Protein AF-A0AAP8NM22-F1 (afdb_monomer)

Organism: NCBI:txid239935

InterPro domains:
  IPR000644 CBS domain [PF00571] (458-510)
  IPR000644 CBS domain [PF00571] (528-581)
  IPR000644 CBS domain [PS51371] (462-520)
  IPR000644 CBS domain [PS51371] (530-589)
  IPR001807 Chloride channel [PF00654] (90-427)
  IPR001807 Chloride channel [PR00762] (131-150)
  IPR001807 Chloride channel [PR00762] (182-201)
  IPR001807 Chloride channel [PR00762] (345-365)
  IPR001807 Chloride channel [PR00762] (379-395)
  IPR014743 Chloride channel, core [SSF81340] (14-441)
  IPR046342 CBS domain superfamily [G3DSA:3.10.580.10] (453-581)
  IPR046342 CBS domain superfamily [SSF54631] (457-586)
  IPR050368 Voltage-gated ClC-type chloride channel [PTHR43427] (29-587)

Radius of gyration: 26.84 Å; Cα contacts (8 Å, |Δi|>4): 1099; chains: 1; bounding box: 80×56×88 Å

Structure (mmCIF, N/CA/C/O backbone):
data_AF-A0AAP8NM22-F1
#
_entry.id   AF-A0AAP8NM22-F1
#
loop_
_atom_site.group_PDB
_atom_site.id
_atom_site.type_symbol
_atom_site.label_atom_id
_atom_site.label_alt_id
_atom_site.label_comp_id
_atom_site.label_asym_id
_atom_site.label_entity_id
_atom_site.label_seq_id
_atom_site.pdbx_PDB_ins_code
_atom_site.Cartn_x
_atom_site.Cartn_y
_atom_site.Cartn_z
_atom_site.occupancy
_atom_site.B_iso_or_equiv
_atom_site.auth_seq_id
_atom_site.auth_comp_id
_atom_site.auth_asym_id
_atom_site.auth_atom_id
_atom_site.pdbx_PDB_model_num
ATOM 1 N N . MET A 1 1 ? -17.420 -11.950 59.308 1.00 36.16 1 MET A N 1
ATOM 2 C CA . MET A 1 1 ? -17.269 -12.912 58.195 1.00 36.16 1 MET A CA 1
ATOM 3 C C . MET A 1 1 ? -18.035 -12.355 57.007 1.00 36.16 1 MET A C 1
ATOM 5 O O . MET A 1 1 ? -19.236 -12.550 56.920 1.00 36.16 1 MET A O 1
ATOM 9 N N . ASN A 1 2 ? -17.360 -11.573 56.162 1.00 35.97 2 ASN A N 1
ATOM 10 C CA . ASN A 1 2 ? -17.960 -10.998 54.958 1.00 35.97 2 ASN A CA 1
ATOM 11 C C . ASN A 1 2 ? -17.816 -12.013 53.824 1.00 35.97 2 ASN A C 1
ATOM 13 O O . ASN A 1 2 ? -16.706 -12.268 53.361 1.00 35.97 2 ASN A O 1
ATOM 17 N N . SER A 1 3 ? -18.927 -12.614 53.407 1.00 32.25 3 SER A N 1
ATOM 18 C CA . SER A 1 3 ? -19.002 -13.389 52.170 1.00 32.25 3 SER A CA 1
ATOM 19 C C . SER A 1 3 ? -18.789 -12.454 50.971 1.00 32.25 3 SER A C 1
ATOM 21 O O . SER A 1 3 ? -19.472 -11.428 50.898 1.00 32.25 3 SER A O 1
ATOM 23 N N . PRO A 1 4 ? -17.883 -12.758 50.027 1.00 36.31 4 PRO A N 1
ATOM 24 C CA . PRO A 1 4 ? -17.758 -11.965 48.815 1.00 36.31 4 PRO A CA 1
ATOM 25 C C . PRO A 1 4 ? -18.991 -12.180 47.925 1.00 36.31 4 PRO A C 1
ATOM 27 O O . PRO A 1 4 ? -19.476 -13.301 47.774 1.00 36.31 4 PRO A O 1
ATOM 30 N N . LEU A 1 5 ? -19.509 -11.082 47.371 1.00 31.89 5 LEU A N 1
ATOM 31 C CA . LEU A 1 5 ? -20.624 -11.061 46.421 1.00 31.89 5 LEU A CA 1
ATOM 32 C C . LEU A 1 5 ? -20.326 -11.950 45.196 1.00 31.89 5 LEU A C 1
ATOM 34 O O . LEU A 1 5 ? -19.165 -12.026 44.779 1.00 31.89 5 LEU A O 1
ATOM 38 N N . PRO A 1 6 ? -21.341 -12.574 44.567 1.00 37.16 6 PRO A N 1
ATOM 39 C CA . PRO A 1 6 ? -21.134 -13.358 43.359 1.00 37.16 6 PRO A CA 1
ATOM 40 C C . PRO A 1 6 ? -20.739 -12.420 42.216 1.00 37.16 6 PRO A C 1
ATOM 42 O O . PRO A 1 6 ? -21.522 -11.568 41.795 1.00 37.16 6 PRO A O 1
ATOM 45 N N . GLN A 1 7 ? -19.511 -12.569 41.724 1.00 36.78 7 GLN A N 1
ATOM 46 C CA . GLN A 1 7 ? -19.076 -11.934 40.485 1.00 36.78 7 GLN A CA 1
ATOM 47 C C . GLN A 1 7 ? -19.857 -12.558 39.323 1.00 36.78 7 GLN A C 1
ATOM 49 O O . GLN A 1 7 ? -19.912 -13.780 39.180 1.00 36.78 7 GLN A O 1
ATOM 54 N N . SER A 1 8 ? -20.498 -11.708 38.523 1.00 39.97 8 SER A N 1
ATOM 55 C CA . SER A 1 8 ? -21.310 -12.095 37.373 1.00 39.97 8 SER A CA 1
ATOM 56 C C . SER A 1 8 ? -20.465 -12.886 36.374 1.00 39.97 8 SER A C 1
ATOM 58 O O . SER A 1 8 ? -19.567 -12.331 35.737 1.00 39.97 8 SER A O 1
ATOM 60 N N . GLN A 1 9 ? -20.739 -14.184 36.248 1.00 40.50 9 GLN A N 1
ATOM 61 C CA . GLN A 1 9 ? -20.121 -15.023 35.226 1.00 40.50 9 GLN A CA 1
ATOM 62 C C . GLN A 1 9 ? -20.520 -14.524 33.824 1.00 40.50 9 GLN A C 1
ATOM 64 O O . GLN A 1 9 ? -21.671 -14.121 33.634 1.00 40.50 9 GLN A O 1
ATOM 69 N N . PRO A 1 10 ? -19.605 -14.531 32.836 1.00 42.22 10 PRO A N 1
ATOM 70 C CA . PRO A 1 10 ? -19.981 -14.247 31.457 1.00 42.22 10 PRO A CA 1
ATOM 71 C C . PRO A 1 10 ? -20.962 -15.327 30.964 1.00 42.22 10 PRO A C 1
ATOM 73 O O . PRO A 1 10 ? -20.820 -16.488 31.353 1.00 42.22 10 PRO A O 1
ATOM 76 N N . PRO A 1 11 ? -21.957 -14.972 30.133 1.00 43.50 11 PRO A N 1
ATOM 77 C CA . PRO A 1 11 ? -23.027 -15.884 29.740 1.00 43.50 11 PRO A CA 1
ATOM 78 C C . PRO A 1 11 ? -22.482 -17.130 29.025 1.00 43.50 11 PRO A C 1
ATOM 80 O O . PRO A 1 11 ? -21.692 -17.030 28.086 1.00 43.50 11 PRO A O 1
ATOM 83 N N . ASP A 1 12 ? -22.951 -18.309 29.446 1.00 45.56 12 ASP A N 1
ATOM 84 C CA . ASP A 1 12 ? -22.565 -19.628 28.913 1.00 45.56 12 ASP A CA 1
ATOM 85 C C . ASP A 1 12 ? -23.013 -19.870 27.452 1.00 45.56 12 ASP A C 1
ATOM 87 O O . ASP A 1 12 ? -22.706 -20.903 26.863 1.00 45.56 12 ASP A O 1
ATOM 91 N N . SER A 1 13 ? -23.717 -18.917 26.832 1.00 48.38 13 SER A N 1
ATOM 92 C CA . SER A 1 13 ? -24.273 -19.013 25.473 1.00 48.38 13 SER A CA 1
ATOM 93 C C . SER A 1 13 ? -23.273 -18.713 24.350 1.00 48.38 13 SER A C 1
ATOM 95 O O . SER A 1 13 ? -23.639 -18.663 23.175 1.00 48.38 13 SER A O 1
ATOM 97 N N . VAL A 1 14 ? -22.004 -18.503 24.691 1.00 48.97 14 VAL A N 1
ATOM 98 C CA . VAL A 1 14 ? -20.980 -18.024 23.769 1.00 48.97 14 VAL A CA 1
ATOM 99 C C . VAL A 1 14 ? -19.930 -19.117 23.562 1.00 48.97 14 VAL A C 1
ATOM 101 O O . VAL A 1 14 ? -19.315 -19.577 24.521 1.00 48.97 14 VAL A O 1
ATOM 104 N N . TRP A 1 15 ? -19.678 -19.531 22.314 1.00 55.69 15 TRP A N 1
ATOM 105 C CA . TRP A 1 15 ? -18.788 -20.663 21.970 1.00 55.69 15 TRP A CA 1
ATOM 106 C C . TRP A 1 15 ? -17.321 -20.508 22.437 1.00 55.69 15 TRP A C 1
ATOM 108 O O . TRP A 1 15 ? -16.557 -21.471 22.433 1.00 55.69 15 TRP A O 1
ATOM 118 N N . TYR A 1 16 ? -16.925 -19.312 22.881 1.00 58.31 16 TYR A N 1
ATOM 119 C CA . TYR A 1 16 ? -15.625 -18.990 23.486 1.00 58.31 16 TYR A CA 1
ATOM 120 C C . TYR A 1 16 ? -15.684 -18.754 25.011 1.00 58.31 16 TYR A C 1
ATOM 122 O O . TYR A 1 16 ? -14.701 -18.317 25.608 1.00 58.31 16 TYR A O 1
ATOM 130 N N . GLY A 1 17 ? -16.790 -19.096 25.683 1.00 54.59 17 GLY A N 1
ATOM 131 C CA . GLY A 1 17 ? -16.957 -18.944 27.137 1.00 54.59 17 GLY A CA 1
ATOM 132 C C . GLY A 1 17 ? -15.907 -19.697 27.965 1.00 54.59 17 GLY A C 1
ATOM 133 O O . GLY A 1 17 ? -15.420 -19.186 28.969 1.00 54.59 17 GLY A O 1
ATOM 134 N N . TRP A 1 18 ? -15.473 -20.869 27.501 1.00 54.12 18 TRP A N 1
ATOM 135 C CA . TRP A 1 18 ? -14.344 -21.625 28.056 1.00 54.12 18 TRP A CA 1
ATOM 136 C C . TRP A 1 18 ? -13.007 -20.864 28.024 1.00 54.12 18 TRP A C 1
ATOM 138 O O . TRP A 1 18 ? -12.292 -20.853 29.024 1.00 54.12 18 TRP A O 1
ATOM 148 N N . ILE A 1 19 ? -12.700 -20.162 26.929 1.00 58.53 19 ILE A N 1
ATOM 149 C CA . ILE A 1 19 ? -11.486 -19.343 26.788 1.00 58.53 19 ILE A CA 1
ATOM 150 C C . ILE A 1 19 ? -11.529 -18.159 27.764 1.00 58.53 19 ILE A C 1
ATOM 152 O O . ILE A 1 19 ? -10.545 -17.876 28.446 1.00 58.53 19 ILE A O 1
ATOM 156 N N . LEU A 1 20 ? -12.685 -17.502 27.898 1.00 56.16 20 LEU A N 1
ATOM 157 C CA . LEU A 1 20 ? -12.875 -16.411 28.861 1.00 56.16 20 LEU A CA 1
ATOM 158 C C . LEU A 1 20 ? -12.774 -16.896 30.316 1.00 56.16 20 LEU A C 1
ATOM 160 O O . LEU A 1 20 ? -12.149 -16.225 31.137 1.00 56.16 20 LEU A O 1
ATOM 164 N N . LYS A 1 21 ? -13.321 -18.080 30.632 1.00 56.56 21 LYS A N 1
ATOM 165 C CA . LYS A 1 21 ? -13.164 -18.722 31.949 1.00 56.56 21 LYS A CA 1
ATOM 166 C C . LYS A 1 21 ? -11.694 -19.038 32.244 1.00 56.56 21 LYS A C 1
ATOM 168 O O . LYS A 1 21 ? -11.244 -18.779 33.357 1.00 56.56 21 LYS A O 1
ATOM 173 N N . LEU A 1 22 ? -10.933 -19.510 31.252 1.00 59.56 22 LEU A N 1
ATOM 174 C CA . LEU A 1 22 ? -9.496 -19.776 31.379 1.00 59.56 22 LEU A CA 1
ATOM 175 C C . LEU A 1 22 ? -8.697 -18.488 31.661 1.00 59.56 22 LEU A C 1
ATOM 177 O O . LEU A 1 22 ? -7.895 -18.453 32.593 1.00 59.56 22 LEU A O 1
ATOM 181 N N . PHE A 1 23 ? -8.974 -17.405 30.924 1.00 57.03 23 PHE A N 1
ATOM 182 C CA . PHE A 1 23 ? -8.341 -16.096 31.135 1.00 57.03 23 PHE A CA 1
ATOM 183 C C . PHE A 1 23 ? -8.654 -15.489 32.505 1.00 57.03 23 PHE A C 1
ATOM 185 O O . PHE A 1 23 ? -7.771 -14.912 33.145 1.00 57.03 23 PHE A O 1
ATOM 192 N N . HIS A 1 24 ? -9.895 -15.642 32.972 1.00 55.44 24 HIS A N 1
ATOM 193 C CA . HIS A 1 24 ? -10.307 -15.167 34.288 1.00 55.44 24 HIS A CA 1
ATOM 194 C C . HIS A 1 24 ? -9.614 -15.951 35.413 1.00 55.44 24 HIS A C 1
ATOM 196 O O . HIS A 1 24 ? -9.155 -15.359 36.388 1.00 55.44 24 HIS A O 1
ATOM 202 N N . HIS A 1 25 ? -9.457 -17.270 35.246 1.00 56.25 25 HIS A N 1
ATOM 203 C CA . HIS A 1 25 ? -8.760 -18.124 36.213 1.00 56.25 25 HIS A CA 1
ATOM 204 C C . HIS A 1 25 ? -7.267 -17.773 36.341 1.00 56.25 25 HIS A C 1
ATOM 206 O O . HIS A 1 25 ? -6.693 -17.889 37.420 1.00 56.25 25 HIS A O 1
ATOM 212 N N . TRP A 1 26 ? -6.651 -17.288 35.258 1.00 55.47 26 TRP A N 1
ATOM 213 C CA . TRP A 1 26 ? -5.230 -16.928 35.200 1.00 55.47 26 TRP A CA 1
ATOM 214 C C . TRP A 1 26 ? -4.925 -15.455 35.540 1.00 55.47 26 TRP A C 1
ATOM 216 O O . TRP A 1 26 ? -3.769 -15.048 35.452 1.00 55.47 26 TRP A O 1
ATOM 226 N N . LYS A 1 27 ? -5.922 -14.646 35.950 1.00 54.53 27 LYS A N 1
ATOM 227 C CA . LYS A 1 27 ? -5.769 -13.196 36.233 1.00 54.53 27 LYS A CA 1
ATOM 228 C C . LYS A 1 27 ? -5.039 -12.441 35.112 1.00 54.53 27 LYS A C 1
ATOM 230 O O . LYS A 1 27 ? -4.178 -11.598 35.363 1.00 54.53 27 LYS A O 1
ATOM 235 N N . VAL A 1 28 ? -5.371 -12.764 33.866 1.00 61.78 28 VAL A N 1
ATOM 236 C CA . VAL A 1 28 ? -4.690 -12.205 32.698 1.00 61.78 28 VAL A CA 1
ATOM 237 C C . VAL A 1 28 ? -5.077 -10.733 32.529 1.00 61.78 28 VAL A C 1
ATOM 239 O O . VAL A 1 28 ? -6.253 -10.399 32.401 1.00 61.78 28 VAL A O 1
ATOM 242 N N . GLY A 1 29 ? -4.085 -9.841 32.558 1.00 68.06 29 GLY A N 1
ATOM 243 C CA . GLY A 1 29 ? -4.285 -8.401 32.398 1.00 68.06 29 GLY A CA 1
ATOM 244 C C . GLY A 1 29 ? -4.723 -8.035 30.977 1.00 68.06 29 GLY A C 1
ATOM 245 O O . GLY A 1 29 ? -4.432 -8.747 30.016 1.00 68.06 29 GLY A O 1
ATOM 246 N N . GLU A 1 30 ? -5.372 -6.881 30.806 1.00 67.88 30 GLU A N 1
ATOM 247 C CA . GLU A 1 30 ? -5.925 -6.461 29.506 1.00 67.88 30 GLU A CA 1
ATOM 248 C C . GLU A 1 30 ? -4.885 -6.409 28.367 1.00 67.88 30 GLU A C 1
ATOM 250 O O . GLU A 1 30 ? -5.195 -6.698 27.206 1.00 67.88 30 GLU A O 1
ATOM 255 N N . ARG A 1 31 ? -3.625 -6.096 28.699 1.00 68.56 31 ARG A N 1
ATOM 256 C CA . ARG A 1 31 ? -2.494 -6.113 27.755 1.00 68.56 31 ARG A CA 1
ATOM 257 C C . ARG A 1 31 ? -2.181 -7.518 27.242 1.00 68.56 31 ARG A C 1
ATOM 259 O O . ARG A 1 31 ? -1.985 -7.709 26.048 1.00 68.56 31 ARG A O 1
ATOM 266 N N . GLN A 1 32 ? -2.189 -8.511 28.126 1.00 82.38 32 GLN A N 1
ATOM 267 C CA . GLN A 1 32 ? -1.901 -9.901 27.766 1.00 82.38 32 GLN A CA 1
ATOM 268 C C . GLN A 1 32 ? -3.005 -10.475 26.867 1.00 82.38 32 GLN A C 1
ATOM 270 O O . GLN A 1 32 ? -2.706 -11.147 25.884 1.00 82.38 32 GLN A O 1
ATOM 275 N N . VAL A 1 33 ? -4.270 -10.134 27.137 1.00 82.19 33 VAL A N 1
ATOM 276 C CA . VAL A 1 33 ? -5.401 -10.487 26.261 1.00 82.19 33 VAL A CA 1
ATOM 277 C C . VAL A 1 33 ? -5.198 -9.919 24.852 1.00 82.19 33 VAL A C 1
ATOM 279 O O . VAL A 1 33 ? -5.404 -10.619 23.864 1.00 82.19 33 VAL A O 1
ATOM 282 N N . THR A 1 34 ? -4.733 -8.673 24.748 1.00 82.88 34 THR A N 1
ATOM 283 C CA . THR A 1 34 ? -4.453 -8.023 23.457 1.00 82.88 34 THR A CA 1
ATOM 284 C C . THR A 1 34 ? -3.347 -8.740 22.679 1.00 82.88 34 THR A C 1
ATOM 286 O O . THR A 1 34 ? -3.474 -8.913 21.471 1.00 82.88 34 THR A O 1
ATOM 289 N N . TYR A 1 35 ? -2.301 -9.224 23.353 1.00 91.19 35 TYR A N 1
ATOM 290 C CA . TYR A 1 35 ? -1.232 -9.991 22.704 1.00 91.19 35 TYR A CA 1
ATOM 291 C C . TYR A 1 35 ? -1.710 -11.344 22.182 1.00 91.19 35 TYR A C 1
ATOM 293 O O . TYR A 1 35 ? -1.362 -11.717 21.065 1.00 91.19 35 TYR A O 1
ATOM 301 N N . VAL A 1 36 ? -2.555 -12.055 22.933 1.00 91.06 36 VAL A N 1
ATOM 302 C CA . VAL A 1 36 ? -3.136 -13.314 22.441 1.00 91.06 36 VAL A CA 1
ATOM 303 C C . VAL A 1 36 ? -4.011 -13.065 21.213 1.00 91.06 36 VAL A C 1
ATOM 305 O O . VAL A 1 36 ? -3.918 -13.796 20.226 1.00 91.06 36 VAL A O 1
ATOM 308 N N . TRP A 1 37 ? -4.812 -11.997 21.225 1.00 90.88 37 TRP A N 1
ATOM 309 C CA . TRP A 1 37 ? -5.586 -11.624 20.044 1.00 90.88 37 TRP A CA 1
ATOM 310 C C . TRP A 1 37 ? -4.707 -11.218 18.863 1.00 90.88 37 TRP A C 1
ATOM 312 O O . TRP A 1 37 ? -5.046 -11.564 17.735 1.00 90.88 37 TRP A O 1
ATOM 322 N N . ALA A 1 38 ? -3.579 -10.545 19.097 1.00 94.94 38 ALA A N 1
ATOM 323 C CA . ALA A 1 38 ? -2.629 -10.205 18.042 1.00 94.94 38 ALA A CA 1
ATOM 324 C C . ALA A 1 38 ? -2.058 -11.458 17.355 1.00 94.94 38 ALA A C 1
ATOM 326 O O . ALA A 1 38 ? -1.982 -11.484 16.130 1.00 94.94 38 ALA A O 1
ATOM 327 N N . VAL A 1 39 ? -1.746 -12.519 18.111 1.00 96.56 39 VAL A N 1
ATOM 328 C CA . VAL A 1 39 ? -1.332 -13.818 17.542 1.00 96.56 39 VAL A CA 1
ATOM 329 C C . VAL A 1 39 ? -2.454 -14.424 16.697 1.00 96.56 39 VAL A C 1
ATOM 331 O O . VAL A 1 39 ? -2.246 -14.764 15.535 1.00 96.56 39 VAL A O 1
ATOM 334 N N . LEU A 1 40 ? -3.669 -14.527 17.244 1.00 95.06 40 LEU A N 1
ATOM 335 C CA . LEU A 1 40 ? -4.803 -15.136 16.535 1.00 95.06 40 LEU A CA 1
ATOM 336 C C . LEU A 1 40 ? -5.156 -14.381 15.248 1.00 95.06 40 LEU A C 1
ATOM 338 O O . LEU A 1 40 ? -5.359 -14.986 14.197 1.00 95.06 40 LEU A O 1
ATOM 342 N N . VAL A 1 41 ? -5.209 -13.053 15.322 1.00 95.56 41 VAL A N 1
ATOM 343 C CA . VAL A 1 41 ? -5.493 -12.202 14.167 1.00 95.56 41 VAL A CA 1
ATOM 344 C C . VAL A 1 41 ? -4.333 -12.212 13.175 1.00 95.56 41 VAL A C 1
ATOM 346 O O . VAL A 1 41 ? -4.589 -12.206 11.976 1.00 95.56 41 VAL A O 1
ATOM 349 N N . GLY A 1 42 ? -3.082 -12.285 13.639 1.00 96.94 42 GLY A N 1
ATOM 350 C CA . GLY A 1 42 ? -1.917 -12.438 12.770 1.00 96.94 42 GLY A CA 1
ATOM 351 C C . GLY A 1 42 ? -1.965 -13.734 11.960 1.00 96.94 42 GLY A C 1
ATOM 352 O O . GLY A 1 42 ? -1.782 -13.711 10.745 1.00 96.94 42 GLY A O 1
ATOM 353 N N . MET A 1 43 ? -2.322 -14.846 12.611 1.00 96.75 43 MET A N 1
ATOM 354 C CA . MET A 1 43 ? -2.502 -16.146 11.961 1.00 96.75 43 MET A CA 1
ATOM 355 C C . MET A 1 43 ? -3.608 -16.098 10.900 1.00 96.75 43 MET A C 1
ATOM 357 O O . MET A 1 43 ? -3.371 -16.396 9.733 1.00 96.75 43 MET A O 1
ATOM 361 N N . VAL A 1 44 ? -4.813 -15.663 11.282 1.00 96.62 44 VAL A N 1
ATOM 362 C CA . VAL A 1 44 ? -5.962 -15.602 10.362 1.00 96.62 44 VAL A CA 1
ATOM 363 C C . VAL A 1 44 ? -5.735 -14.581 9.240 1.00 96.62 44 VAL A C 1
ATOM 365 O O . VAL A 1 44 ? -6.116 -14.825 8.095 1.00 96.62 44 VAL A O 1
ATOM 368 N N . GLY A 1 45 ? -5.104 -13.447 9.549 1.00 96.44 45 GLY A N 1
ATOM 369 C CA . GLY A 1 45 ? -4.763 -12.403 8.588 1.00 96.44 45 GLY A CA 1
ATOM 370 C C . GLY A 1 45 ? -3.782 -12.887 7.523 1.00 96.44 45 GLY A C 1
ATOM 371 O O . GLY A 1 45 ? -3.999 -12.596 6.349 1.00 96.44 45 GLY A O 1
ATOM 372 N N . SER A 1 46 ? -2.766 -13.660 7.914 1.00 96.25 46 SER A N 1
ATOM 373 C CA . SER A 1 46 ? -1.802 -14.263 6.988 1.00 96.25 46 SER A CA 1
ATOM 374 C C . SER A 1 46 ? -2.431 -15.358 6.124 1.00 96.25 46 SER A C 1
ATOM 376 O O . SER A 1 46 ? -2.293 -15.321 4.903 1.00 96.25 46 SER A O 1
ATOM 378 N N . CYS A 1 47 ? -3.240 -16.254 6.706 1.00 96.44 47 CYS A N 1
ATOM 379 C CA . CYS A 1 47 ? -3.996 -17.240 5.923 1.00 96.44 47 CYS A CA 1
ATOM 380 C C . CYS A 1 47 ? -4.891 -16.573 4.865 1.00 96.44 47 CYS A C 1
ATOM 382 O O . CYS A 1 47 ? -5.014 -17.072 3.748 1.00 96.44 47 CYS A O 1
ATOM 384 N N . MET A 1 48 ? -5.503 -15.431 5.196 1.00 96.50 48 MET A N 1
ATOM 385 C CA . MET A 1 48 ? -6.313 -14.667 4.246 1.00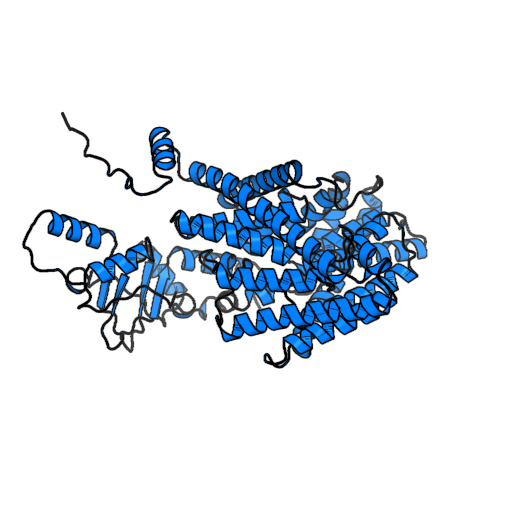 96.50 48 MET A CA 1
ATOM 386 C C . MET A 1 48 ? -5.469 -14.040 3.126 1.00 96.50 48 MET A C 1
ATOM 388 O O . MET A 1 48 ? -5.926 -13.993 1.985 1.00 96.50 48 MET A O 1
ATOM 392 N N . SER A 1 49 ? -4.244 -13.591 3.423 1.00 95.44 49 SER A N 1
ATOM 393 C CA . SER A 1 49 ? -3.304 -13.100 2.408 1.00 95.44 49 SER A CA 1
ATOM 394 C C . SER A 1 49 ? -2.915 -14.193 1.421 1.00 95.44 49 SER A C 1
ATOM 396 O O . SER A 1 49 ? -3.061 -13.989 0.221 1.00 95.44 49 SER A O 1
ATOM 398 N N . LEU A 1 50 ? -2.510 -15.363 1.922 1.00 94.56 50 LEU A N 1
ATOM 399 C CA . LEU A 1 50 ? -2.157 -16.516 1.086 1.00 94.56 50 LEU A CA 1
ATOM 400 C C . LEU A 1 50 ? -3.351 -16.978 0.244 1.00 94.56 50 LEU A C 1
ATOM 402 O O . LEU A 1 50 ? -3.217 -17.253 -0.943 1.00 94.56 50 LEU A O 1
ATOM 406 N N . PHE A 1 51 ? -4.554 -16.984 0.828 1.00 95.62 51 PHE A N 1
ATOM 407 C CA . PHE A 1 51 ? -5.777 -17.273 0.083 1.00 95.62 51 PHE A CA 1
ATOM 408 C C . PHE A 1 51 ? -6.029 -16.265 -1.048 1.00 95.62 51 PHE A C 1
ATOM 410 O O . PHE A 1 51 ? -6.475 -16.651 -2.128 1.00 95.62 51 PHE A O 1
ATOM 417 N N . PHE A 1 52 ? -5.759 -14.975 -0.825 1.00 95.81 52 PHE A N 1
ATOM 418 C CA . PHE A 1 52 ? -5.887 -13.965 -1.873 1.00 95.81 52 PHE A CA 1
ATOM 419 C C . PHE A 1 52 ? -4.883 -14.189 -3.009 1.00 95.81 52 PHE A C 1
ATOM 421 O O . PHE A 1 52 ? -5.257 -14.061 -4.174 1.00 95.81 52 PHE A O 1
ATOM 428 N N . GLU A 1 53 ? -3.632 -14.521 -2.691 1.00 92.81 53 GLU A N 1
ATOM 429 C CA . GLU A 1 53 ? -2.603 -14.816 -3.696 1.00 92.81 53 GLU A CA 1
ATOM 430 C C . GLU A 1 53 ? -2.971 -16.039 -4.530 1.00 92.81 53 GLU A C 1
ATOM 432 O O . GLU A 1 53 ? -3.056 -15.937 -5.754 1.00 92.81 53 GLU A O 1
ATOM 437 N N . TRP A 1 54 ? -3.360 -17.127 -3.865 1.00 93.69 54 TRP A N 1
ATOM 438 C CA . TRP A 1 54 ? -3.885 -18.317 -4.524 1.00 93.69 54 TRP A CA 1
ATOM 439 C C . TRP A 1 54 ? -5.095 -17.998 -5.416 1.00 93.69 54 TRP A C 1
ATOM 441 O O . TRP A 1 54 ? -5.192 -18.465 -6.547 1.00 93.69 54 TRP A O 1
ATOM 451 N N . MET A 1 55 ? -6.018 -17.144 -4.959 1.00 95.62 55 MET A N 1
ATOM 452 C CA . MET A 1 55 ? -7.158 -16.711 -5.773 1.00 95.62 55 MET A CA 1
ATOM 453 C C . MET A 1 55 ? -6.714 -15.948 -7.033 1.00 95.62 55 MET A C 1
ATOM 455 O O . MET A 1 55 ? -7.311 -16.124 -8.095 1.00 95.62 55 MET A O 1
ATOM 459 N N . VAL A 1 56 ? -5.685 -15.104 -6.937 1.00 94.94 56 VAL A N 1
ATOM 460 C CA . VAL A 1 56 ? -5.112 -14.394 -8.091 1.00 94.94 56 VAL A CA 1
ATOM 461 C C . VAL A 1 56 ? -4.482 -15.376 -9.081 1.00 94.94 56 VAL A C 1
ATOM 463 O O . VAL A 1 56 ? -4.716 -15.234 -10.280 1.00 94.94 56 VAL A O 1
ATOM 466 N N . GLU A 1 57 ? -3.740 -16.376 -8.606 1.00 93.19 57 GLU A N 1
ATOM 467 C CA . GLU A 1 57 ? -3.141 -17.429 -9.441 1.00 93.19 57 GLU A CA 1
ATOM 468 C C . GLU A 1 57 ? -4.202 -18.270 -10.152 1.00 93.19 57 GLU A C 1
ATOM 470 O O . GLU A 1 57 ? -4.102 -18.503 -11.355 1.00 93.19 57 GLU A O 1
ATOM 475 N N . VAL A 1 58 ? -5.275 -18.647 -9.450 1.00 95.62 58 VAL A N 1
ATOM 476 C CA . VAL A 1 58 ? -6.403 -19.379 -10.042 1.00 95.62 58 VAL A CA 1
ATOM 477 C C . VAL A 1 58 ? -7.069 -18.561 -11.148 1.00 95.62 58 VAL A C 1
ATOM 479 O O . VAL A 1 58 ? -7.334 -19.093 -12.225 1.00 95.62 58 VAL A O 1
ATOM 482 N N . ILE A 1 59 ? -7.329 -17.268 -10.920 1.00 95.94 59 ILE A N 1
ATOM 483 C CA . ILE A 1 59 ? -7.920 -16.400 -11.951 1.00 95.94 59 ILE A CA 1
ATOM 484 C C . ILE A 1 59 ? -6.949 -16.231 -13.127 1.00 95.94 59 ILE A C 1
ATOM 486 O O . ILE A 1 59 ? -7.382 -16.249 -14.277 1.00 95.94 59 ILE A O 1
ATOM 490 N N . GLN A 1 60 ? -5.646 -16.096 -12.865 1.00 94.50 60 GLN A N 1
ATOM 491 C CA . GLN A 1 60 ? -4.635 -16.015 -13.917 1.00 94.50 60 GLN A CA 1
ATOM 492 C C . GLN A 1 60 ? -4.646 -17.289 -14.763 1.00 94.50 60 GLN A C 1
ATOM 494 O O . GLN A 1 60 ? -4.761 -17.195 -15.979 1.00 94.50 60 GLN A O 1
ATOM 499 N N . TRP A 1 61 ? -4.618 -18.462 -14.132 1.00 94.56 61 TRP A N 1
ATOM 500 C CA . TRP A 1 61 ? -4.695 -19.749 -14.815 1.00 94.56 61 TRP A CA 1
ATOM 501 C C . TRP A 1 61 ? -5.982 -19.894 -15.637 1.00 94.56 61 TRP A C 1
ATOM 503 O O . TRP A 1 61 ? -5.928 -20.351 -16.774 1.00 94.56 61 TRP A O 1
ATOM 513 N N . MET A 1 62 ? -7.131 -19.439 -15.126 1.00 94.75 62 MET A N 1
ATOM 514 C CA . MET A 1 62 ? -8.385 -19.425 -15.894 1.00 94.75 62 MET A CA 1
ATOM 515 C C . MET A 1 62 ? -8.316 -18.533 -17.142 1.00 94.75 62 MET A C 1
ATOM 517 O O . MET A 1 62 ? -8.975 -18.828 -18.136 1.00 94.75 62 MET A O 1
ATOM 521 N N . LEU A 1 63 ? -7.555 -17.436 -17.088 1.00 92.81 63 LEU A N 1
ATOM 522 C CA . LEU A 1 63 ? -7.418 -16.482 -18.191 1.00 92.81 63 LEU A CA 1
ATOM 523 C C . LEU A 1 63 ? -6.331 -16.876 -19.200 1.00 92.81 63 LEU A C 1
ATOM 525 O O . LEU A 1 63 ? -6.476 -16.570 -20.380 1.00 92.81 63 LEU A O 1
ATOM 529 N N . THR A 1 64 ? -5.243 -17.502 -18.748 1.00 91.69 64 THR A N 1
ATOM 530 C CA . THR A 1 64 ? -4.042 -17.759 -19.565 1.00 91.69 64 THR A CA 1
ATOM 531 C C . THR A 1 64 ? -3.816 -19.238 -19.877 1.00 91.69 64 THR A C 1
ATOM 533 O O . THR A 1 64 ? -3.033 -19.556 -20.766 1.00 91.69 64 THR A O 1
ATOM 536 N N . GLY A 1 65 ? -4.453 -20.150 -19.137 1.00 91.31 65 GLY A N 1
ATOM 537 C CA . GLY A 1 65 ? -4.198 -21.593 -19.182 1.00 91.31 65 GLY A CA 1
ATOM 538 C C . GLY A 1 65 ? -2.887 -22.029 -18.516 1.00 91.31 65 GLY A C 1
ATOM 539 O O . GLY A 1 65 ? -2.585 -23.221 -18.494 1.00 91.31 65 GLY A O 1
ATOM 540 N N . ILE A 1 66 ? -2.108 -21.095 -17.961 1.00 89.56 66 ILE A N 1
ATOM 541 C CA . ILE A 1 66 ? -0.759 -21.335 -17.433 1.00 89.56 66 ILE A CA 1
ATOM 542 C C . ILE A 1 66 ? -0.757 -21.098 -15.924 1.00 89.56 66 ILE A C 1
ATOM 544 O O . ILE A 1 66 ? -1.087 -20.008 -15.451 1.00 89.56 66 ILE A O 1
ATOM 548 N N . TRP A 1 67 ? -0.362 -22.123 -15.168 1.00 87.19 67 TRP A N 1
ATOM 549 C CA . TRP A 1 67 ? -0.139 -22.017 -13.728 1.00 87.19 67 TRP A CA 1
ATOM 550 C C . TRP A 1 67 ? 1.306 -21.583 -13.473 1.00 87.19 67 TRP A C 1
ATOM 552 O O . TRP A 1 67 ? 2.237 -22.327 -13.779 1.00 87.19 67 TRP A O 1
ATOM 562 N N . SER A 1 68 ? 1.502 -20.367 -12.965 1.00 84.56 68 SER A N 1
ATOM 563 C CA . SER A 1 68 ? 2.827 -19.836 -12.638 1.00 84.56 68 SER A CA 1
ATOM 564 C C . SER A 1 68 ? 2.727 -18.655 -11.680 1.00 84.56 68 SER A C 1
ATOM 566 O O . SER A 1 68 ? 1.884 -17.773 -11.858 1.00 84.56 68 SER A O 1
ATOM 568 N N . ASP A 1 69 ? 3.669 -18.594 -10.747 1.00 78.19 69 ASP A N 1
ATOM 569 C CA . ASP A 1 69 ? 3.800 -17.502 -9.779 1.00 78.19 69 ASP A CA 1
ATOM 570 C C . ASP A 1 69 ? 4.366 -16.230 -10.443 1.00 78.19 69 ASP A C 1
ATOM 572 O O . ASP A 1 69 ? 4.171 -15.106 -9.972 1.00 78.19 69 ASP A O 1
ATOM 576 N N . SER A 1 70 ? 5.036 -16.383 -11.596 1.00 85.31 70 SER A N 1
ATOM 577 C CA . SER A 1 70 ? 5.574 -15.268 -12.373 1.00 85.31 70 SER A CA 1
ATOM 578 C C . SER A 1 70 ? 4.572 -14.793 -13.414 1.00 85.31 70 SER A C 1
ATOM 580 O O . SER A 1 70 ? 4.360 -15.410 -14.464 1.00 85.31 70 SER A O 1
ATOM 582 N N . ARG A 1 71 ? 3.995 -13.617 -13.168 1.00 87.69 71 ARG A N 1
ATOM 583 C CA . ARG A 1 71 ? 3.057 -13.017 -14.120 1.00 87.69 71 ARG A CA 1
ATOM 584 C C . ARG A 1 71 ? 3.739 -12.527 -15.393 1.00 87.69 71 ARG A C 1
ATOM 586 O O . ARG A 1 71 ? 3.180 -12.678 -16.474 1.00 87.69 71 ARG A O 1
ATOM 593 N N . VAL A 1 72 ? 4.960 -12.004 -15.279 1.00 87.38 72 VAL A N 1
ATOM 594 C CA . VAL A 1 72 ? 5.783 -11.641 -16.444 1.00 87.38 72 VAL A CA 1
ATOM 595 C C . VAL A 1 72 ? 6.126 -12.892 -17.255 1.00 87.38 72 VAL A C 1
ATOM 597 O O . VAL A 1 72 ? 5.943 -12.885 -18.468 1.00 87.38 72 VAL A O 1
ATOM 600 N N . GLY A 1 73 ? 6.517 -13.988 -16.590 1.00 87.44 73 GLY A N 1
ATOM 601 C CA . GLY A 1 73 ? 6.783 -15.275 -17.244 1.00 87.44 73 GLY A CA 1
ATOM 602 C C . GLY A 1 73 ? 5.547 -15.879 -17.917 1.00 87.44 73 GLY A C 1
ATOM 603 O O . GLY A 1 73 ? 5.629 -16.432 -19.005 1.00 87.44 73 GLY A O 1
ATOM 604 N N . THR A 1 74 ? 4.369 -15.716 -17.317 1.00 88.12 74 THR A N 1
ATOM 605 C CA . THR A 1 74 ? 3.109 -16.148 -17.937 1.00 88.12 74 THR A CA 1
ATOM 606 C C . THR A 1 74 ? 2.821 -15.344 -19.201 1.00 88.12 74 THR A C 1
ATOM 608 O O . THR A 1 74 ? 2.575 -15.911 -20.262 1.00 88.12 74 THR A O 1
ATOM 611 N N . PHE A 1 75 ? 2.885 -14.014 -19.116 1.00 88.69 75 PHE A N 1
ATOM 612 C CA . PHE A 1 75 ? 2.598 -13.149 -20.257 1.00 88.69 75 PHE A CA 1
ATOM 613 C C . PHE A 1 75 ? 3.649 -13.262 -21.366 1.00 88.69 75 PHE A C 1
ATOM 615 O O . PHE A 1 75 ? 3.293 -13.073 -22.524 1.00 88.69 75 PHE A O 1
ATOM 622 N N . SER A 1 76 ? 4.901 -13.618 -21.063 1.00 88.69 76 SER A N 1
ATOM 623 C CA . SER A 1 76 ? 5.934 -13.850 -22.082 1.00 88.69 76 SER A CA 1
ATOM 624 C C . SER A 1 76 ? 5.725 -15.142 -22.886 1.00 88.69 76 SER A C 1
ATOM 626 O O . SER A 1 76 ? 6.185 -15.216 -24.025 1.00 88.69 76 SER A O 1
ATOM 628 N N . LEU A 1 77 ? 4.991 -16.121 -22.348 1.00 89.69 77 LEU A N 1
ATOM 629 C CA . LEU A 1 77 ? 4.650 -17.377 -23.033 1.00 89.69 77 LEU A CA 1
ATOM 630 C C . LEU A 1 77 ? 3.345 -17.295 -23.834 1.00 89.69 77 LEU A C 1
ATOM 632 O O . LEU A 1 77 ? 3.165 -18.026 -24.804 1.00 89.69 77 LEU A O 1
ATOM 636 N N . VAL A 1 78 ? 2.437 -16.405 -23.438 1.00 90.00 78 VAL A N 1
ATOM 637 C CA . VAL A 1 78 ? 1.156 -16.191 -24.120 1.00 90.00 78 VAL A CA 1
ATOM 638 C C . VAL A 1 78 ? 1.375 -15.474 -25.457 1.00 90.00 78 VAL A C 1
ATOM 640 O O . VAL A 1 78 ? 2.227 -14.587 -25.565 1.00 90.00 78 VAL A O 1
ATOM 643 N N . GLU A 1 79 ? 0.594 -15.831 -26.478 1.00 89.81 79 GLU A N 1
ATOM 644 C CA . GLU A 1 79 ? 0.665 -15.202 -27.800 1.00 89.81 79 GLU A CA 1
ATOM 645 C C . GLU A 1 79 ? 0.296 -13.702 -27.750 1.00 89.81 79 GLU A C 1
ATOM 647 O O . GLU A 1 79 ? -0.533 -13.290 -26.930 1.00 89.81 79 GLU A O 1
ATOM 652 N N . PRO A 1 80 ? 0.860 -12.857 -28.637 1.00 87.94 80 PRO A N 1
ATOM 653 C CA . PRO A 1 80 ? 0.661 -11.404 -28.602 1.00 87.94 80 PRO A CA 1
ATOM 654 C C . PRO A 1 80 ? -0.803 -10.940 -28.605 1.00 87.94 80 PRO A C 1
ATOM 656 O O . PRO A 1 80 ? -1.142 -9.967 -27.933 1.00 87.94 80 PRO A O 1
ATOM 659 N N . GLU A 1 81 ? -1.687 -11.629 -29.327 1.00 90.00 81 GLU A N 1
ATOM 660 C CA . GLU A 1 81 ? -3.117 -11.302 -29.350 1.00 90.00 81 GLU A CA 1
ATOM 661 C C . GLU A 1 81 ? -3.762 -11.464 -27.967 1.00 90.00 81 GLU A C 1
ATOM 663 O O . GLU A 1 81 ? -4.432 -10.556 -27.465 1.00 90.00 81 GLU A O 1
ATOM 668 N N . TRP A 1 82 ? -3.469 -12.569 -27.286 1.00 90.56 82 TRP A N 1
ATOM 669 C CA . TRP A 1 82 ? -3.977 -12.866 -25.953 1.00 90.56 82 TRP A CA 1
ATOM 670 C C . TRP A 1 82 ? -3.387 -11.937 -24.888 1.00 90.56 82 TRP A C 1
ATOM 672 O O . TRP A 1 82 ? -4.109 -11.542 -23.970 1.00 90.56 82 TRP A O 1
ATOM 682 N N . ARG A 1 83 ? -2.138 -11.469 -25.053 1.00 90.75 83 ARG A N 1
ATOM 683 C CA . ARG A 1 83 ? -1.554 -10.417 -24.189 1.00 90.75 83 ARG A CA 1
ATOM 684 C C . ARG A 1 83 ? -2.368 -9.124 -24.202 1.00 90.75 83 ARG A C 1
ATOM 686 O O . ARG A 1 83 ? -2.374 -8.414 -23.199 1.00 90.75 83 ARG A O 1
ATOM 693 N N . MET A 1 84 ? -3.071 -8.826 -25.298 1.00 92.00 84 MET A N 1
ATOM 694 C CA . MET A 1 84 ? -3.988 -7.686 -25.376 1.00 92.00 84 MET A CA 1
ATOM 695 C C . MET A 1 84 ? -5.369 -8.006 -24.801 1.00 92.00 84 MET A C 1
ATOM 697 O O . MET A 1 84 ? -5.905 -7.215 -24.025 1.00 92.00 84 MET A O 1
ATOM 701 N N . PHE A 1 85 ? -5.953 -9.156 -25.150 1.00 93.81 85 PHE A N 1
ATOM 702 C CA . PHE A 1 85 ? -7.319 -9.499 -24.738 1.00 93.81 85 PHE A CA 1
ATOM 703 C C . PHE A 1 85 ? -7.459 -9.794 -23.240 1.00 93.81 85 PHE A C 1
ATOM 705 O O . PHE A 1 85 ? -8.466 -9.410 -22.641 1.00 93.81 85 PHE A O 1
ATOM 712 N N . ILE A 1 86 ? -6.465 -10.433 -22.616 1.00 95.81 86 ILE A N 1
ATOM 713 C CA . ILE A 1 86 ? -6.540 -10.848 -21.208 1.00 95.81 86 ILE A CA 1
ATOM 714 C C . ILE A 1 86 ? -6.706 -9.637 -20.265 1.00 95.81 86 ILE A C 1
ATOM 716 O O . ILE A 1 86 ? -7.689 -9.616 -19.513 1.00 95.81 86 ILE A O 1
ATOM 720 N N . PRO A 1 87 ? -5.853 -8.590 -20.313 1.00 96.31 87 PRO A N 1
ATOM 721 C CA . PRO A 1 87 ? -6.041 -7.394 -19.491 1.00 96.31 87 PRO A CA 1
ATOM 722 C C . PRO A 1 87 ? -7.368 -6.669 -19.742 1.00 96.31 87 PRO A C 1
ATOM 724 O O . PRO A 1 87 ? -7.960 -6.133 -18.803 1.00 96.31 87 PRO A O 1
ATOM 727 N N . VAL A 1 88 ? -7.859 -6.657 -20.988 1.00 97.06 88 VAL A N 1
ATOM 728 C CA . VAL A 1 88 ? -9.156 -6.055 -21.344 1.00 97.06 88 VAL A CA 1
ATOM 729 C C . VAL A 1 88 ? -10.299 -6.800 -20.662 1.00 97.06 88 VAL A C 1
ATOM 731 O O . VAL A 1 88 ? -11.157 -6.172 -20.038 1.00 97.06 88 VAL A O 1
ATOM 734 N N . ALA A 1 89 ? -10.297 -8.132 -20.744 1.00 96.56 89 ALA A N 1
ATOM 735 C CA . ALA A 1 89 ? -11.314 -8.975 -20.131 1.00 96.56 89 ALA A CA 1
ATOM 736 C C . ALA A 1 89 ? -11.319 -8.832 -18.602 1.00 96.56 89 ALA A C 1
ATOM 738 O O . ALA A 1 89 ? -12.371 -8.583 -18.009 1.00 96.56 89 ALA A O 1
ATOM 739 N N . GLY A 1 90 ? -10.150 -8.908 -17.957 1.00 96.62 90 GLY A N 1
ATOM 740 C CA . GLY A 1 90 ? -10.062 -8.752 -16.504 1.00 96.62 90 GLY A CA 1
ATOM 741 C C . GLY A 1 90 ? -10.431 -7.352 -16.020 1.00 96.62 90 GLY A C 1
ATOM 742 O O . GLY A 1 90 ? -11.167 -7.220 -15.040 1.00 96.62 90 GLY A O 1
ATOM 743 N N . GLY A 1 91 ? -10.025 -6.305 -16.749 1.00 96.69 91 GLY A N 1
ATOM 744 C CA . GLY A 1 91 ? -10.442 -4.929 -16.478 1.00 96.69 91 GLY A CA 1
ATOM 745 C C . GLY A 1 91 ? -11.959 -4.740 -16.596 1.00 96.69 91 GLY A C 1
ATOM 746 O O . GLY A 1 91 ? -12.578 -4.111 -15.732 1.00 96.69 91 GLY A O 1
ATOM 747 N N . LEU A 1 92 ? -12.585 -5.338 -17.614 1.00 97.31 92 LEU A N 1
ATOM 748 C CA . LEU A 1 92 ? -14.036 -5.291 -17.798 1.00 97.31 92 LEU A CA 1
ATOM 749 C C . LEU A 1 92 ? -14.776 -5.967 -16.635 1.00 97.31 92 LEU A C 1
ATOM 751 O O . LEU A 1 92 ? -15.697 -5.375 -16.067 1.00 97.31 92 LEU A O 1
ATOM 755 N N . VAL A 1 93 ? -14.364 -7.181 -16.254 1.00 97.75 93 VAL A N 1
ATOM 756 C CA . VAL A 1 93 ? -14.974 -7.933 -15.143 1.00 97.75 93 VAL A CA 1
ATOM 757 C C . VAL A 1 93 ? -14.807 -7.180 -13.824 1.00 97.75 93 VAL A C 1
ATOM 759 O O . VAL A 1 93 ? -15.791 -6.970 -13.108 1.00 97.75 93 VAL A O 1
ATOM 762 N N . ALA A 1 94 ? -13.600 -6.692 -13.534 1.00 97.12 94 ALA A N 1
ATOM 763 C CA . ALA A 1 94 ? -13.326 -5.882 -12.353 1.00 97.12 94 ALA A CA 1
ATOM 764 C C . ALA A 1 94 ? -14.225 -4.637 -12.295 1.00 97.12 94 ALA A C 1
ATOM 766 O O . ALA A 1 94 ? -14.924 -4.399 -11.308 1.00 97.12 94 ALA A O 1
ATOM 767 N N . GLY A 1 95 ? -14.300 -3.870 -13.383 1.00 96.25 95 GLY A N 1
ATOM 768 C CA . GLY A 1 95 ? -15.145 -2.681 -13.419 1.00 96.25 95 GLY A CA 1
ATOM 769 C C . GLY A 1 95 ? -16.641 -2.989 -13.313 1.00 96.25 95 GLY A C 1
ATOM 770 O O . GLY A 1 95 ? -17.370 -2.211 -12.694 1.00 96.25 95 GLY A O 1
ATOM 771 N N . CYS A 1 96 ? -17.111 -4.131 -13.828 1.00 97.00 96 CYS A N 1
ATOM 772 C CA . CYS A 1 96 ? -18.482 -4.608 -13.622 1.00 97.00 96 CYS A CA 1
ATOM 773 C C . CYS A 1 96 ? -18.777 -4.897 -12.142 1.00 97.00 96 CYS A C 1
ATOM 775 O O . CYS A 1 96 ? -19.824 -4.479 -11.638 1.00 97.00 96 CYS A O 1
ATOM 777 N N . ILE A 1 97 ? -17.849 -5.543 -11.428 1.00 96.44 97 ILE A N 1
ATOM 778 C CA . ILE A 1 97 ? -17.975 -5.810 -9.986 1.00 96.44 97 ILE A CA 1
ATOM 779 C C . ILE A 1 97 ? -18.046 -4.492 -9.202 1.00 96.44 97 ILE A C 1
ATOM 781 O O . ILE A 1 97 ? -18.930 -4.319 -8.360 1.00 96.44 97 ILE A O 1
ATOM 785 N N . LEU A 1 98 ? -17.175 -3.525 -9.507 1.00 93.50 98 LEU A N 1
ATOM 786 C CA . LEU A 1 98 ? -17.191 -2.214 -8.846 1.00 93.50 98 LEU A CA 1
ATOM 787 C C . LEU A 1 98 ? -18.463 -1.421 -9.153 1.00 93.50 98 LEU A C 1
ATOM 789 O O . LEU A 1 98 ? -19.020 -0.770 -8.265 1.00 93.50 98 LEU A O 1
ATOM 793 N N . LEU A 1 99 ? -18.964 -1.494 -10.388 1.00 94.06 99 LEU A N 1
ATOM 794 C CA . LEU A 1 99 ? -20.224 -0.860 -10.763 1.00 94.06 99 LEU A CA 1
ATOM 795 C C . LEU A 1 99 ? -21.408 -1.485 -10.009 1.00 94.06 99 LEU A C 1
ATOM 797 O O . LEU A 1 99 ? -22.292 -0.759 -9.547 1.00 94.06 99 LEU A O 1
ATOM 801 N N . PHE A 1 100 ? -21.420 -2.811 -9.851 1.00 94.06 100 PHE A N 1
ATOM 802 C CA . PHE A 1 100 ? -22.418 -3.520 -9.049 1.00 94.06 100 PHE A CA 1
ATOM 803 C C . PHE A 1 100 ? -22.363 -3.092 -7.580 1.00 94.06 100 PHE A C 1
ATOM 805 O O . PHE A 1 100 ? -23.391 -2.708 -7.015 1.00 94.06 100 PHE A O 1
ATOM 812 N N . LEU A 1 101 ? -21.165 -3.091 -6.990 1.00 90.88 101 LEU A N 1
ATOM 813 C CA . LEU A 1 101 ? -20.925 -2.670 -5.612 1.00 90.88 101 LEU A CA 1
ATOM 814 C C . LEU A 1 101 ? -21.440 -1.248 -5.376 1.00 90.88 101 LEU A C 1
ATOM 816 O O . LEU A 1 101 ? -22.184 -1.003 -4.429 1.00 90.88 101 LEU A O 1
ATOM 820 N N . LYS A 1 102 ? -21.131 -0.327 -6.291 1.00 85.50 102 LYS A N 1
ATOM 821 C CA . LYS A 1 102 ? -21.593 1.059 -6.215 1.00 85.50 102 LYS A CA 1
ATOM 822 C C . LYS A 1 102 ? -23.115 1.186 -6.296 1.00 85.50 102 LYS A C 1
ATOM 824 O O . LYS A 1 102 ? -23.691 1.983 -5.562 1.00 85.50 102 LYS A O 1
ATOM 829 N N . LYS A 1 103 ? -23.770 0.430 -7.185 1.00 87.94 103 LYS A N 1
ATOM 830 C CA . LYS A 1 103 ? -25.231 0.486 -7.369 1.00 87.94 103 LYS A CA 1
ATOM 831 C C . LYS A 1 103 ? -26.003 -0.150 -6.211 1.00 87.94 103 LYS A C 1
ATOM 833 O O . LYS A 1 103 ? -27.088 0.319 -5.889 1.00 87.94 103 LYS A O 1
ATOM 838 N N . ARG A 1 104 ? -25.488 -1.233 -5.619 1.00 88.44 104 ARG A N 1
ATOM 839 C CA . ARG A 1 104 ? -26.201 -2.018 -4.594 1.00 88.44 104 ARG A CA 1
ATOM 840 C C . ARG A 1 104 ? -25.805 -1.675 -3.160 1.00 88.44 104 ARG A C 1
ATOM 842 O O . ARG A 1 104 ? -26.610 -1.882 -2.260 1.00 88.44 104 ARG A O 1
ATOM 849 N N . MET A 1 105 ? -24.583 -1.196 -2.937 1.00 83.56 105 MET A N 1
ATOM 850 C CA . MET A 1 105 ? -24.015 -0.946 -1.606 1.00 83.56 105 MET A CA 1
ATOM 851 C C . MET A 1 105 ? -23.182 0.356 -1.590 1.00 83.56 105 MET A C 1
ATOM 853 O O . MET A 1 105 ? -21.988 0.324 -1.272 1.00 83.56 105 MET A O 1
ATOM 857 N N . PRO A 1 106 ? -23.774 1.515 -1.941 1.00 75.69 106 PRO A N 1
ATOM 858 C CA . PRO A 1 106 ? -23.045 2.781 -2.012 1.00 75.69 106 PRO A CA 1
ATOM 859 C C . PRO A 1 106 ? -22.439 3.154 -0.651 1.00 75.69 106 PRO A C 1
ATOM 861 O O . PRO A 1 106 ? -23.102 3.054 0.379 1.00 75.69 106 PRO A O 1
ATOM 864 N N . GLY A 1 107 ? -21.164 3.556 -0.648 1.00 72.69 107 GLY A N 1
ATOM 865 C CA . GLY A 1 107 ? -20.450 4.002 0.558 1.00 72.69 107 GLY A CA 1
ATOM 866 C C . GLY A 1 107 ? -20.186 2.913 1.607 1.00 72.69 107 GLY A C 1
ATOM 867 O O . GLY A 1 107 ? -19.804 3.228 2.726 1.00 72.69 107 GLY A O 1
ATOM 868 N N . GLN A 1 108 ? -20.410 1.631 1.291 1.00 72.44 108 GLN A N 1
ATOM 869 C CA . GLN A 1 108 ? -20.227 0.545 2.264 1.00 72.44 108 GLN A CA 1
ATOM 870 C C . GLN A 1 108 ? -18.841 -0.111 2.225 1.00 72.44 108 GLN A C 1
ATOM 872 O O . GLN A 1 108 ? -18.487 -0.809 3.171 1.00 72.44 108 GLN A O 1
ATOM 877 N N . ALA A 1 109 ? -18.081 0.060 1.141 1.00 77.88 109 ALA A N 1
ATOM 878 C CA . ALA A 1 109 ? -16.759 -0.541 0.979 1.00 77.88 109 ALA A CA 1
ATOM 879 C C . ALA A 1 109 ? -15.672 0.386 1.532 1.00 77.88 109 ALA A C 1
ATOM 881 O O . ALA A 1 109 ? -15.058 1.145 0.782 1.00 77.88 109 ALA A O 1
ATOM 882 N N . THR A 1 110 ? -15.481 0.320 2.847 1.00 77.25 110 THR A N 1
ATOM 883 C CA . THR A 1 110 ? -14.479 1.093 3.589 1.00 77.25 110 THR A CA 1
ATOM 884 C C . THR A 1 110 ? -13.078 0.535 3.344 1.00 77.25 110 THR A C 1
ATOM 886 O O . THR A 1 110 ? -12.864 -0.682 3.437 1.00 77.25 110 THR A O 1
ATOM 889 N N . GLU A 1 111 ? -12.131 1.423 3.045 1.00 83.38 111 GLU A N 1
ATOM 890 C CA . GLU A 1 111 ? -10.707 1.087 2.960 1.00 83.38 111 GLU A CA 1
ATOM 891 C C . GLU A 1 111 ? -10.124 0.875 4.359 1.00 83.38 111 GLU A C 1
ATOM 893 O O . GLU A 1 111 ? -10.519 1.532 5.320 1.00 83.38 111 GLU A O 1
ATOM 898 N N . TYR A 1 112 ? -9.151 -0.022 4.492 1.00 87.75 112 TYR A N 1
ATOM 899 C CA . TYR A 1 112 ? -8.518 -0.317 5.773 1.00 87.75 112 TYR A CA 1
ATOM 900 C C . TYR A 1 112 ? -7.823 0.925 6.335 1.00 87.75 112 TYR A C 1
ATOM 902 O O . TYR A 1 112 ? -7.897 1.158 7.537 1.00 87.75 112 TYR A O 1
ATOM 910 N N . MET A 1 113 ? -7.205 1.746 5.475 1.00 82.25 113 MET A N 1
ATOM 911 C CA . MET A 1 113 ? -6.584 3.006 5.888 1.00 82.25 113 MET A CA 1
ATOM 912 C C . MET A 1 113 ? -7.616 3.960 6.481 1.00 82.25 113 MET A C 1
ATOM 914 O O . MET A 1 113 ? -7.376 4.497 7.550 1.00 82.25 113 MET A O 1
ATOM 918 N N . GLU A 1 114 ? -8.780 4.111 5.849 1.00 73.12 114 GLU A N 1
ATOM 919 C CA . GLU A 1 114 ? -9.878 4.950 6.345 1.00 73.12 114 GLU A CA 1
ATOM 920 C C . GLU A 1 114 ? -10.457 4.404 7.662 1.00 73.12 114 GLU A C 1
ATOM 922 O O . GLU A 1 114 ? -10.619 5.139 8.638 1.00 73.12 114 GLU A O 1
ATOM 927 N N . ALA A 1 115 ? -10.703 3.091 7.730 1.00 74.56 115 ALA A N 1
ATOM 928 C CA . ALA A 1 115 ? -11.206 2.426 8.930 1.00 74.56 115 ALA A CA 1
ATOM 929 C C . ALA A 1 115 ? -10.245 2.543 10.126 1.00 74.56 115 ALA A C 1
ATOM 931 O O . ALA A 1 115 ? -10.689 2.477 11.273 1.00 74.56 115 ALA A O 1
ATOM 932 N N . MET A 1 116 ? -8.946 2.696 9.856 1.00 76.25 116 MET A N 1
ATOM 933 C CA . MET A 1 116 ? -7.879 2.742 10.850 1.00 76.25 116 MET A CA 1
ATOM 934 C C . MET A 1 116 ? -7.404 4.142 11.207 1.00 76.25 116 MET A C 1
ATOM 936 O O . MET A 1 116 ? -6.996 4.332 12.346 1.00 76.25 116 MET A O 1
ATOM 940 N N . SER A 1 117 ? -7.385 5.102 10.288 1.00 61.81 117 SER A N 1
ATOM 941 C CA . SER A 1 117 ? -6.965 6.475 10.586 1.00 61.81 117 SER A CA 1
ATOM 942 C C . SER A 1 117 ? -8.091 7.236 11.282 1.00 61.81 117 SER A C 1
ATOM 944 O O . SER A 1 117 ? -7.852 7.931 12.268 1.00 61.81 117 SER A O 1
ATOM 946 N N . ILE A 1 118 ? -9.328 7.012 10.840 1.00 55.06 118 ILE A N 1
ATOM 947 C CA . ILE A 1 118 ? -10.503 7.784 11.253 1.00 55.06 118 ILE A CA 1
ATOM 948 C C . ILE A 1 118 ? -11.620 6.916 11.812 1.00 55.06 118 ILE A C 1
ATOM 950 O O . ILE A 1 118 ? -12.345 7.337 12.715 1.00 55.06 118 ILE A O 1
ATOM 954 N N . GLY A 1 119 ? -11.790 5.718 11.261 1.00 56.91 119 GLY A N 1
ATOM 955 C CA . GLY A 1 119 ? -12.857 4.822 11.664 1.00 56.91 119 GLY A CA 1
ATOM 956 C C . GLY A 1 119 ? -12.646 4.189 13.040 1.00 56.91 119 GLY A C 1
ATOM 957 O O . GLY A 1 119 ? -11.625 4.312 13.716 1.00 56.91 119 GLY A O 1
ATOM 958 N N . ASN A 1 120 ? -13.649 3.422 13.441 1.00 67.00 120 ASN A N 1
ATOM 959 C CA . ASN A 1 120 ? -13.639 2.578 14.633 1.00 67.00 120 ASN A CA 1
ATOM 960 C C . ASN A 1 120 ? -13.060 1.174 14.363 1.00 67.00 120 ASN A C 1
ATOM 962 O O . ASN A 1 120 ? -13.311 0.246 15.129 1.00 67.00 120 ASN A O 1
ATOM 966 N N . GLY A 1 121 ? -12.329 0.992 13.258 1.00 70.88 121 GLY A N 1
ATOM 967 C CA . GLY A 1 121 ? -11.875 -0.318 12.793 1.00 70.88 121 GLY A CA 1
ATOM 968 C C . GLY A 1 121 ? -12.989 -1.208 12.224 1.00 70.88 121 GLY A C 1
ATOM 969 O O . GLY A 1 121 ? -12.749 -2.387 11.968 1.00 70.88 121 GLY A O 1
ATOM 970 N N . LEU A 1 122 ? -14.213 -0.705 12.016 1.00 77.88 122 LEU A N 1
ATOM 971 C CA . LEU A 1 122 ? -15.274 -1.489 11.380 1.00 77.88 122 LEU A CA 1
ATOM 972 C C . LEU A 1 122 ? -15.090 -1.525 9.865 1.00 77.88 122 LEU A C 1
ATOM 974 O O . LEU A 1 122 ? -15.100 -0.494 9.196 1.00 77.88 122 LEU A O 1
ATOM 978 N N . ILE A 1 123 ? -15.013 -2.735 9.318 1.00 86.38 123 ILE A N 1
ATOM 979 C CA . ILE A 1 123 ? -14.999 -2.970 7.878 1.00 86.38 123 ILE A CA 1
ATOM 980 C C . ILE A 1 123 ? -16.155 -3.911 7.534 1.00 86.38 123 ILE A C 1
ATOM 982 O O . ILE A 1 123 ? -16.301 -4.992 8.112 1.00 86.38 123 ILE A O 1
ATOM 986 N N . LYS A 1 124 ? -17.017 -3.494 6.599 1.00 85.31 124 LYS A N 1
ATOM 987 C CA . LYS A 1 124 ? -18.194 -4.274 6.192 1.00 85.31 124 LYS A CA 1
ATOM 988 C C . LYS A 1 124 ? -17.779 -5.428 5.283 1.00 85.31 124 LYS A C 1
ATOM 990 O O . LYS A 1 124 ? -17.400 -5.212 4.133 1.00 85.31 124 LYS A O 1
ATOM 995 N N . PHE A 1 125 ? -17.964 -6.656 5.773 1.00 91.69 125 PHE A N 1
ATOM 996 C CA . PHE A 1 125 ? -17.543 -7.883 5.092 1.00 91.69 125 PHE A CA 1
ATOM 997 C C . PHE A 1 125 ? -17.940 -7.945 3.609 1.00 91.69 125 PHE A C 1
ATOM 999 O O . PHE A 1 125 ? -17.080 -8.027 2.741 1.00 91.69 125 PHE A O 1
ATOM 1006 N N . ARG A 1 126 ? -19.242 -7.858 3.303 1.00 91.81 126 ARG A N 1
ATOM 1007 C CA . ARG A 1 126 ? -19.765 -8.068 1.938 1.00 91.81 126 ARG A CA 1
ATOM 1008 C C . ARG A 1 126 ? -19.222 -7.055 0.927 1.00 91.81 126 ARG A C 1
ATOM 1010 O O . ARG A 1 126 ? -18.821 -7.433 -0.169 1.00 91.81 126 ARG A O 1
ATOM 1017 N N . ALA A 1 127 ? -19.223 -5.778 1.298 1.00 90.12 127 ALA A N 1
ATOM 1018 C CA . ALA A 1 127 ? -18.841 -4.693 0.404 1.00 90.12 127 ALA A CA 1
ATOM 1019 C C . ALA A 1 127 ? -17.329 -4.700 0.128 1.00 90.12 127 ALA A C 1
ATOM 1021 O O . ALA A 1 127 ? -16.912 -4.628 -1.028 1.00 90.12 127 ALA A O 1
ATOM 1022 N N . SER A 1 128 ? -16.511 -4.858 1.172 1.00 92.62 128 SER A N 1
ATOM 1023 C CA . SER A 1 128 ? -15.055 -4.905 1.023 1.00 92.62 128 SER A CA 1
ATOM 1024 C C . SER A 1 128 ? -14.578 -6.208 0.373 1.00 92.62 128 SER A C 1
ATOM 1026 O O . SER A 1 128 ? -13.657 -6.157 -0.435 1.00 92.62 128 SER A O 1
ATOM 1028 N N . ALA A 1 129 ? -15.235 -7.351 0.615 1.00 95.62 129 ALA A N 1
ATOM 1029 C CA . ALA A 1 129 ? -14.915 -8.607 -0.072 1.00 95.62 129 ALA A CA 1
ATOM 1030 C C . ALA A 1 129 ? -15.124 -8.507 -1.593 1.00 95.62 129 ALA A C 1
ATOM 1032 O O . ALA A 1 129 ? -14.261 -8.928 -2.357 1.00 95.62 129 ALA A O 1
ATOM 1033 N N . LEU A 1 130 ? -16.219 -7.884 -2.050 1.00 95.88 130 LEU A N 1
ATOM 1034 C CA . LEU A 1 130 ? -16.446 -7.632 -3.481 1.00 95.88 130 LEU A CA 1
ATOM 1035 C C . LEU A 1 130 ? -15.385 -6.701 -4.083 1.00 95.88 130 LEU A C 1
ATOM 1037 O O . LEU A 1 130 ? -14.963 -6.904 -5.220 1.00 95.88 130 LEU A O 1
ATOM 1041 N N . LYS A 1 131 ? -14.929 -5.694 -3.329 1.00 94.25 131 LYS A N 1
ATOM 1042 C CA . LYS A 1 131 ? -13.865 -4.783 -3.774 1.00 94.25 131 LYS A CA 1
ATOM 1043 C C . LYS A 1 131 ? -12.515 -5.499 -3.902 1.00 94.25 131 LYS A C 1
ATOM 1045 O O . LYS A 1 131 ? -11.842 -5.335 -4.916 1.00 94.25 131 LYS A O 1
ATOM 1050 N N . VAL A 1 132 ? -12.162 -6.340 -2.927 1.00 96.44 132 VAL A N 1
ATOM 1051 C CA . VAL A 1 132 ? -10.977 -7.217 -2.975 1.00 96.44 132 VAL A CA 1
ATOM 1052 C C . VAL A 1 132 ? -11.075 -8.188 -4.157 1.00 96.44 132 VAL A C 1
ATOM 1054 O O . VAL A 1 132 ? -10.116 -8.336 -4.908 1.00 96.44 132 VAL A O 1
ATOM 1057 N N . PHE A 1 133 ? -12.250 -8.777 -4.396 1.00 97.06 133 PHE A N 1
ATOM 1058 C CA . PHE A 1 133 ? -12.476 -9.666 -5.536 1.00 97.06 133 PHE A CA 1
ATOM 1059 C C . PHE A 1 133 ? -12.302 -8.944 -6.880 1.00 97.06 133 PHE A C 1
ATOM 1061 O O . PHE A 1 133 ? -11.634 -9.453 -7.774 1.00 97.06 133 PHE A O 1
ATOM 1068 N N . SER A 1 134 ? -12.815 -7.717 -7.015 1.00 96.81 134 SER A N 1
ATOM 1069 C CA . SER A 1 134 ? -12.555 -6.886 -8.197 1.00 96.81 134 SER A CA 1
ATOM 1070 C C . SER A 1 134 ? -11.065 -6.620 -8.416 1.00 96.81 134 SER A C 1
ATOM 1072 O O . SER A 1 134 ? -10.617 -6.583 -9.564 1.00 96.81 134 SER A O 1
ATOM 1074 N N . ALA A 1 135 ? -10.311 -6.376 -7.343 1.00 96.50 135 ALA A N 1
ATOM 1075 C CA . ALA A 1 135 ? -8.877 -6.157 -7.448 1.00 96.50 135 ALA A CA 1
ATOM 1076 C C . ALA A 1 135 ? -8.167 -7.429 -7.930 1.00 96.50 135 ALA A C 1
ATOM 1078 O O . ALA A 1 135 ? -7.325 -7.339 -8.818 1.00 96.50 135 ALA A O 1
ATOM 1079 N N . ALA A 1 136 ? -8.565 -8.605 -7.430 1.00 96.94 136 ALA A N 1
ATOM 1080 C CA . ALA A 1 136 ? -8.012 -9.88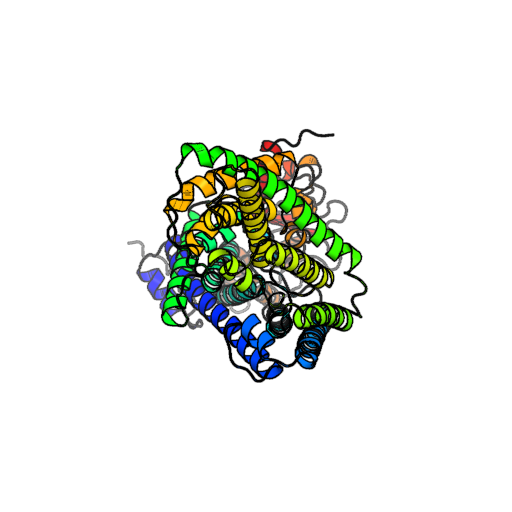6 -7.863 1.00 96.94 136 ALA A CA 1
ATOM 1081 C C . ALA A 1 136 ? -8.146 -10.101 -9.377 1.00 96.94 136 ALA A C 1
ATOM 1083 O O . ALA A 1 136 ? -7.166 -10.477 -10.007 1.00 96.94 136 ALA A O 1
ATOM 1084 N N . TRP A 1 137 ? -9.293 -9.764 -9.979 1.00 97.50 137 TRP A N 1
ATOM 1085 C CA . TRP A 1 137 ? -9.476 -9.828 -11.437 1.00 97.50 137 TRP A CA 1
ATOM 1086 C C . TRP A 1 137 ? -8.543 -8.896 -12.209 1.00 97.50 137 TRP A C 1
ATOM 1088 O O . TRP A 1 137 ? -7.937 -9.322 -13.187 1.00 97.50 137 TRP A O 1
ATOM 1098 N N . SER A 1 138 ? -8.400 -7.644 -11.763 1.00 96.31 138 SER A N 1
ATOM 1099 C CA . SER A 1 138 ? -7.509 -6.675 -12.427 1.00 96.31 138 SER A CA 1
ATOM 1100 C C . SER A 1 138 ? -6.047 -7.108 -12.331 1.00 96.31 138 SER A C 1
ATOM 1102 O O . SER A 1 138 ? -5.286 -7.035 -13.292 1.00 96.31 138 SER A O 1
ATOM 1104 N N . ILE A 1 139 ? -5.653 -7.565 -11.143 1.00 95.38 139 ILE A N 1
ATOM 1105 C CA . ILE A 1 139 ? -4.309 -8.035 -10.834 1.00 95.38 139 ILE A CA 1
ATOM 1106 C C . ILE A 1 139 ? -4.023 -9.286 -11.671 1.00 95.38 139 ILE A C 1
ATOM 1108 O O . ILE A 1 139 ? -3.108 -9.255 -12.485 1.00 95.38 139 ILE A O 1
ATOM 1112 N N . ALA A 1 140 ? -4.828 -10.343 -11.556 1.00 95.19 140 ALA A N 1
ATOM 1113 C CA . ALA A 1 140 ? -4.640 -11.606 -12.271 1.00 95.19 140 ALA A CA 1
ATOM 1114 C C . ALA A 1 140 ? -4.569 -11.438 -13.796 1.00 95.19 140 ALA A C 1
ATOM 1116 O O . ALA A 1 140 ? -3.764 -12.094 -14.450 1.00 95.19 140 ALA A O 1
ATOM 1117 N N . SER A 1 141 ? -5.339 -10.504 -14.360 1.00 95.19 141 SER A N 1
ATOM 1118 C CA . SER A 1 141 ? -5.307 -10.203 -15.793 1.00 95.19 141 SER A CA 1
ATOM 1119 C C . SER A 1 141 ? -4.125 -9.341 -16.235 1.00 95.19 141 SER A C 1
ATOM 1121 O O . SER A 1 141 ? -4.088 -8.911 -17.382 1.00 95.19 141 SER A O 1
ATOM 1123 N N . GLY A 1 142 ? -3.187 -9.029 -15.344 1.00 93.50 142 GLY A N 1
ATOM 1124 C CA . GLY A 1 142 ? -1.939 -8.370 -15.703 1.00 93.50 142 GLY A CA 1
ATOM 1125 C C . GLY A 1 142 ? -1.911 -6.848 -15.560 1.00 93.50 142 GLY A C 1
ATOM 1126 O O . GLY A 1 142 ? -0.963 -6.223 -16.033 1.00 93.50 142 GLY A O 1
ATOM 1127 N N . ALA A 1 143 ? -2.881 -6.226 -14.882 1.00 94.62 143 ALA A N 1
ATOM 1128 C CA . ALA A 1 143 ? -2.840 -4.781 -14.661 1.00 94.62 143 ALA A CA 1
ATOM 1129 C C . ALA A 1 143 ? -1.515 -4.348 -13.997 1.00 94.62 143 ALA A C 1
ATOM 1131 O O . ALA A 1 143 ? -0.991 -5.034 -13.111 1.00 94.62 143 ALA A O 1
ATOM 1132 N N . ALA A 1 144 ? -0.985 -3.200 -14.435 1.00 94.75 144 ALA A N 1
ATOM 1133 C CA . ALA A 1 144 ? 0.273 -2.617 -13.963 1.00 94.75 144 ALA A CA 1
ATOM 1134 C C . ALA A 1 144 ? 0.111 -1.956 -12.577 1.00 94.75 144 ALA A C 1
ATOM 1136 O O . ALA A 1 144 ? 0.332 -0.761 -12.402 1.00 94.75 144 ALA A O 1
ATOM 1137 N N . ILE A 1 145 ? -0.352 -2.736 -11.601 1.00 92.75 145 ILE A N 1
ATOM 1138 C CA . ILE A 1 145 ? -0.634 -2.325 -10.223 1.00 92.75 145 ILE A CA 1
ATOM 1139 C C . ILE A 1 145 ? -0.145 -3.381 -9.237 1.00 92.75 145 ILE A C 1
ATOM 1141 O O . ILE A 1 145 ? -0.016 -4.565 -9.555 1.00 92.75 145 ILE A O 1
ATOM 1145 N N . GLY A 1 146 ? 0.106 -2.925 -8.016 1.00 90.50 146 GLY A N 1
ATOM 1146 C CA . GLY A 1 146 ? 0.467 -3.743 -6.873 1.00 90.50 146 GLY A CA 1
ATOM 1147 C C . GLY A 1 146 ? -0.673 -4.624 -6.364 1.00 90.50 146 GLY A C 1
ATOM 1148 O O . GLY A 1 146 ? -1.834 -4.201 -6.349 1.00 90.50 146 GLY A O 1
ATOM 1149 N N . LYS A 1 147 ? -0.341 -5.838 -5.906 1.00 90.81 147 LYS A N 1
ATOM 1150 C CA . LYS A 1 147 ? -1.286 -6.750 -5.230 1.00 90.81 147 LYS A CA 1
ATOM 1151 C C . LYS A 1 147 ? -1.455 -6.458 -3.737 1.00 90.81 147 LYS A C 1
ATOM 1153 O O . LYS A 1 147 ? -2.372 -6.960 -3.096 1.00 90.81 147 LYS A O 1
ATOM 1158 N N . GLU A 1 148 ? -0.611 -5.596 -3.190 1.00 90.19 148 GLU A N 1
ATOM 1159 C CA . GLU A 1 148 ? -0.324 -5.545 -1.761 1.00 90.19 148 GLU A CA 1
ATOM 1160 C C . GLU A 1 148 ? -1.396 -4.770 -0.992 1.00 90.19 148 GLU A C 1
ATOM 1162 O O . GLU A 1 148 ? -1.803 -5.190 0.085 1.00 90.19 148 GLU A O 1
ATOM 1167 N N . GLY A 1 149 ? -1.960 -3.711 -1.586 1.00 91.19 149 GLY A N 1
ATOM 1168 C CA . GLY A 1 149 ? -3.119 -3.008 -1.021 1.00 91.19 149 GLY A CA 1
ATOM 1169 C C . GLY A 1 149 ? -4.322 -3.943 -0.796 1.00 91.19 149 GLY A C 1
ATOM 1170 O O . GLY A 1 149 ? -4.805 -4.039 0.331 1.00 91.19 149 GLY A O 1
ATOM 1171 N N . PRO A 1 150 ? -4.788 -4.678 -1.826 1.00 94.62 150 PRO A N 1
ATOM 1172 C CA . PRO A 1 150 ? -5.844 -5.685 -1.686 1.00 94.62 150 PRO A CA 1
ATOM 1173 C C . PRO A 1 150 ? -5.529 -6.822 -0.706 1.00 94.62 150 PRO A C 1
ATOM 1175 O O . PRO A 1 150 ? -6.427 -7.229 0.034 1.00 94.62 150 PRO A O 1
ATOM 1178 N N . ILE A 1 151 ? -4.278 -7.298 -0.649 1.00 95.56 151 ILE A N 1
ATOM 1179 C CA . ILE A 1 151 ? -3.852 -8.299 0.342 1.00 95.56 151 ILE A CA 1
ATOM 1180 C C . ILE A 1 151 ? -4.032 -7.745 1.758 1.00 95.56 151 ILE A C 1
ATOM 1182 O O . ILE A 1 151 ? -4.757 -8.337 2.559 1.00 95.56 151 ILE A O 1
ATOM 1186 N N . ILE A 1 152 ? -3.463 -6.572 2.044 1.00 96.25 152 ILE A N 1
ATOM 1187 C CA . ILE A 1 152 ? -3.561 -5.910 3.353 1.00 96.25 152 ILE A CA 1
ATOM 1188 C C . ILE A 1 152 ? -5.028 -5.632 3.709 1.00 96.25 152 ILE A C 1
ATOM 1190 O O . ILE A 1 152 ? -5.458 -5.905 4.831 1.00 96.25 152 ILE A O 1
ATOM 1194 N N . GLN A 1 153 ? -5.827 -5.158 2.748 1.00 96.19 153 GLN A N 1
ATOM 1195 C CA . GLN A 1 153 ? -7.266 -4.941 2.913 1.00 96.19 153 GLN A CA 1
ATOM 1196 C C . GLN A 1 153 ? -8.000 -6.234 3.289 1.00 96.19 153 GLN A C 1
ATOM 1198 O O . GLN A 1 153 ? -8.889 -6.200 4.140 1.00 96.19 153 GLN A O 1
ATOM 1203 N N . SER A 1 154 ? -7.666 -7.365 2.662 1.00 97.19 154 SER A N 1
ATOM 1204 C CA . SER A 1 154 ? -8.298 -8.658 2.946 1.00 97.19 154 SER A CA 1
ATOM 1205 C C . SER A 1 154 ? -7.969 -9.159 4.359 1.00 97.19 154 SER A C 1
ATOM 1207 O O . SER A 1 154 ? -8.864 -9.605 5.083 1.00 97.19 154 SER A O 1
ATOM 1209 N N . SER A 1 155 ? -6.727 -8.980 4.810 1.00 97.62 155 SER A N 1
ATOM 1210 C CA . SER A 1 155 ? -6.290 -9.335 6.163 1.00 97.62 155 SER A CA 1
ATOM 1211 C C . SER A 1 155 ? -6.899 -8.412 7.224 1.00 97.62 155 SER A C 1
ATOM 1213 O O . SER A 1 155 ? -7.364 -8.870 8.268 1.00 97.62 155 SER A O 1
ATOM 1215 N N . ALA A 1 156 ? -6.998 -7.112 6.938 1.00 96.94 156 ALA A N 1
ATOM 1216 C CA . ALA A 1 156 ? -7.705 -6.150 7.783 1.00 96.94 156 ALA A CA 1
ATOM 1217 C C . ALA A 1 156 ? -9.213 -6.460 7.873 1.00 96.94 156 ALA A C 1
ATOM 1219 O O . ALA A 1 156 ? -9.817 -6.359 8.944 1.00 96.94 156 ALA A O 1
ATOM 1220 N N . LEU A 1 157 ? -9.830 -6.885 6.764 1.00 96.81 157 LEU A N 1
ATOM 1221 C CA . LEU A 1 157 ? -11.241 -7.271 6.695 1.00 96.81 157 LEU A CA 1
ATOM 1222 C C . LEU A 1 157 ? -11.555 -8.461 7.605 1.00 96.81 157 LEU A C 1
ATOM 1224 O O . LEU A 1 157 ? -12.531 -8.421 8.366 1.00 96.81 157 LEU A O 1
ATOM 1228 N N . ILE A 1 158 ? -10.747 -9.522 7.531 1.00 97.12 158 ILE A N 1
ATOM 1229 C CA . ILE A 1 158 ? -10.968 -10.708 8.359 1.00 97.12 158 ILE A CA 1
ATOM 1230 C C . ILE A 1 158 ? -10.692 -10.402 9.833 1.00 97.12 158 ILE A C 1
ATOM 1232 O O . ILE A 1 158 ? -11.485 -10.797 10.685 1.00 97.12 158 ILE A O 1
ATOM 1236 N N . ALA A 1 159 ? -9.668 -9.596 10.130 1.00 96.62 159 ALA A N 1
ATOM 1237 C CA . ALA A 1 159 ? -9.381 -9.113 11.478 1.00 96.62 159 ALA A CA 1
ATOM 1238 C C . ALA A 1 159 ? -10.554 -8.323 12.073 1.00 96.62 159 ALA A C 1
ATOM 1240 O O . ALA A 1 159 ? -10.984 -8.597 13.194 1.00 96.62 159 ALA A O 1
ATOM 1241 N N . SER A 1 160 ? -11.132 -7.400 11.297 1.00 94.56 160 SER A N 1
ATOM 1242 C CA . SER A 1 160 ? -12.316 -6.637 11.703 1.00 94.56 160 SER A CA 1
ATOM 1243 C C . SER A 1 160 ? -13.510 -7.557 11.959 1.00 94.56 160 SER A C 1
ATOM 1245 O O . SER A 1 160 ? -14.211 -7.408 12.956 1.00 94.56 160 SER A O 1
ATOM 1247 N N . THR A 1 161 ? -13.720 -8.553 11.097 1.00 94.00 161 THR A N 1
ATOM 1248 C CA . THR A 1 161 ? -14.823 -9.517 11.230 1.00 94.00 161 THR A CA 1
ATOM 1249 C C . THR A 1 161 ? -14.666 -10.387 12.480 1.00 94.00 161 THR A C 1
ATOM 1251 O O . THR A 1 161 ? -15.641 -10.625 13.194 1.00 94.00 161 THR A O 1
ATOM 1254 N N . VAL A 1 162 ? -13.445 -10.846 12.766 1.00 92.25 162 VAL A N 1
ATOM 1255 C CA . VAL A 1 162 ? -13.117 -11.606 13.979 1.00 92.25 162 VAL A CA 1
ATOM 1256 C C . VAL A 1 162 ? -13.340 -10.740 15.218 1.00 92.25 162 VAL A C 1
ATOM 1258 O O . VAL A 1 162 ? -14.078 -11.148 16.110 1.00 92.25 162 VAL A O 1
ATOM 1261 N N . GLY A 1 163 ? -12.803 -9.518 15.251 1.00 86.75 163 GLY A N 1
ATOM 1262 C CA . GLY A 1 163 ? -12.985 -8.602 16.378 1.00 86.75 163 GLY A CA 1
ATOM 1263 C C . GLY A 1 163 ? -14.453 -8.238 16.633 1.00 86.75 163 GLY A C 1
ATOM 1264 O O . GLY A 1 163 ? -14.899 -8.251 17.779 1.00 86.75 163 GLY A O 1
ATOM 1265 N N . GLN A 1 164 ? -15.235 -7.997 15.576 1.00 86.06 164 GLN A N 1
ATOM 1266 C CA . GLN A 1 164 ? -16.675 -7.736 15.679 1.00 86.06 164 GLN A CA 1
ATOM 1267 C C . GLN A 1 164 ? -17.433 -8.926 16.277 1.00 86.06 164 GLN A C 1
ATOM 1269 O O . GLN A 1 164 ? -18.253 -8.739 17.171 1.00 86.06 164 GLN A O 1
ATOM 1274 N N . ARG A 1 165 ? -17.135 -10.156 15.834 1.00 85.56 165 ARG A N 1
ATOM 1275 C CA . ARG A 1 165 ? -17.753 -11.374 16.391 1.00 85.56 165 ARG A CA 1
ATOM 1276 C C . ARG A 1 165 ? -17.392 -11.613 17.851 1.00 85.56 165 ARG A C 1
ATOM 1278 O O . ARG A 1 165 ? -18.175 -12.214 18.572 1.00 85.56 165 ARG A O 1
ATOM 1285 N N . LEU A 1 166 ? -16.217 -11.160 18.271 1.00 78.62 166 LEU A N 1
ATOM 1286 C CA . LEU A 1 166 ? -15.749 -11.264 19.650 1.00 78.62 166 LEU A CA 1
ATOM 1287 C C . LEU A 1 166 ? -16.243 -10.118 20.539 1.00 78.62 166 LEU A C 1
ATOM 1289 O O . LEU A 1 166 ? -15.938 -10.115 21.729 1.00 78.62 166 LEU A O 1
ATOM 1293 N N . HIS A 1 167 ? -16.989 -9.157 19.983 1.00 74.56 167 HIS A N 1
ATOM 1294 C CA . HIS A 1 167 ? -17.502 -7.984 20.693 1.00 74.56 167 HIS A CA 1
ATOM 1295 C C . HIS A 1 167 ? -16.411 -7.210 21.457 1.00 74.56 167 HIS A C 1
ATOM 1297 O O . HIS A 1 167 ? -16.632 -6.731 22.570 1.00 74.56 167 HIS A O 1
ATOM 1303 N N . VAL A 1 168 ? -15.210 -7.089 20.874 1.00 72.62 168 VAL A N 1
ATOM 1304 C CA . VAL A 1 168 ? -14.142 -6.283 21.484 1.00 72.62 168 VAL A CA 1
ATOM 1305 C C . VAL A 1 168 ? -14.480 -4.791 21.417 1.00 72.62 168 VAL A C 1
ATOM 1307 O O . VAL A 1 168 ? -15.159 -4.332 20.499 1.00 72.62 168 VAL A O 1
ATOM 1310 N N . SER A 1 169 ? -13.980 -4.013 22.380 1.00 68.94 169 SER A N 1
ATOM 1311 C CA . SER A 1 169 ? -14.167 -2.559 22.394 1.00 68.94 169 SER A CA 1
ATOM 1312 C C . SER A 1 169 ? -13.562 -1.896 21.152 1.00 68.94 169 SER A C 1
ATOM 1314 O O . SER A 1 169 ? -12.581 -2.386 20.598 1.00 68.94 169 SER A O 1
ATOM 1316 N N . ILE A 1 170 ? -14.099 -0.745 20.739 1.00 70.75 170 ILE A N 1
ATOM 1317 C CA . ILE A 1 170 ? -13.656 -0.016 19.536 1.00 70.75 170 ILE A CA 1
ATOM 1318 C C . ILE A 1 170 ? -12.133 0.240 19.495 1.00 70.75 170 ILE A C 1
ATOM 1320 O O . ILE A 1 170 ? -11.519 -0.060 18.469 1.00 70.75 170 ILE A O 1
ATOM 1324 N N . PRO A 1 171 ? -11.476 0.725 20.572 1.00 68.12 171 PRO A N 1
ATOM 1325 C CA . PRO A 1 171 ? -10.026 0.929 20.547 1.00 68.12 171 PRO A CA 1
ATOM 1326 C C . PRO A 1 171 ? -9.250 -0.372 20.308 1.00 68.12 171 PRO A C 1
ATOM 1328 O O . PRO A 1 171 ? -8.265 -0.383 19.571 1.00 68.12 171 PRO A O 1
ATOM 1331 N N . ARG A 1 172 ? -9.726 -1.487 20.881 1.00 77.00 172 ARG A N 1
ATOM 1332 C CA . ARG A 1 172 ? -9.136 -2.812 20.657 1.00 77.00 172 ARG A CA 1
ATOM 1333 C C . ARG A 1 172 ? -9.425 -3.310 19.250 1.00 77.00 172 ARG A C 1
ATOM 1335 O O . ARG A 1 172 ? -8.516 -3.827 18.619 1.00 77.00 172 ARG A O 1
ATOM 1342 N N . LEU A 1 173 ? -10.641 -3.126 18.737 1.00 81.44 173 LEU A N 1
ATOM 1343 C CA . LEU A 1 173 ? -10.995 -3.500 17.371 1.00 81.44 173 LEU A CA 1
ATOM 1344 C C . LEU A 1 173 ? -10.070 -2.816 16.369 1.00 81.44 173 LEU A C 1
ATOM 1346 O O . LEU A 1 173 ? -9.477 -3.495 15.539 1.00 81.44 173 LEU A O 1
ATOM 1350 N N . ARG A 1 174 ? -9.894 -1.496 16.492 1.00 82.69 174 ARG A N 1
ATOM 1351 C CA . ARG A 1 174 ? -8.965 -0.717 15.667 1.00 82.69 174 ARG A CA 1
ATOM 1352 C C . ARG A 1 174 ? -7.553 -1.300 15.743 1.00 82.69 174 ARG A C 1
ATOM 1354 O O . ARG A 1 174 ? -6.957 -1.586 14.714 1.00 82.69 174 ARG A O 1
ATOM 1361 N N . LEU A 1 175 ? -7.041 -1.587 16.939 1.00 86.56 175 LEU A N 1
ATOM 1362 C CA . LEU A 1 175 ?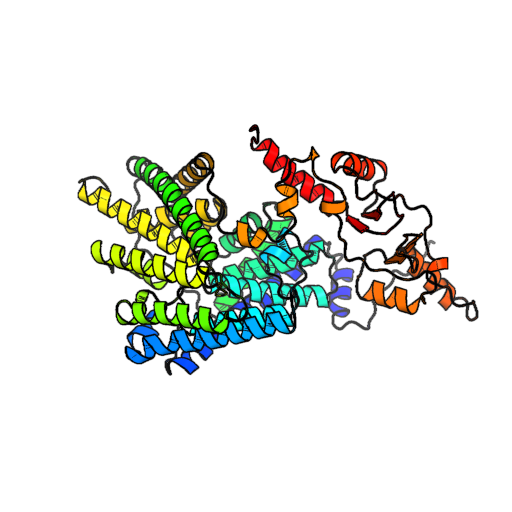 -5.725 -2.215 17.081 1.00 86.56 175 LEU A CA 1
ATOM 1363 C C . LEU A 1 175 ? -5.643 -3.604 16.421 1.00 86.56 175 LEU A C 1
ATOM 1365 O O . LEU A 1 175 ? -4.653 -3.898 15.756 1.00 86.56 175 LEU A O 1
ATOM 1369 N N . LEU A 1 176 ? -6.676 -4.441 16.552 1.00 92.69 176 LEU A N 1
ATOM 1370 C CA . LEU A 1 176 ? -6.731 -5.763 15.919 1.00 92.69 176 LEU A CA 1
ATOM 1371 C C . LEU A 1 176 ? -6.799 -5.674 14.395 1.00 92.69 176 LEU A C 1
ATOM 1373 O O . LEU A 1 176 ? -6.124 -6.442 13.717 1.00 92.69 176 LEU A O 1
ATOM 1377 N N . VAL A 1 177 ? -7.550 -4.723 13.839 1.00 94.94 177 VAL A N 1
ATOM 1378 C CA . VAL A 1 177 ? -7.534 -4.458 12.393 1.00 94.94 177 VAL A CA 1
ATOM 1379 C C . VAL A 1 177 ? -6.137 -4.045 11.938 1.00 94.94 177 VAL A C 1
ATOM 1381 O O . VAL A 1 177 ? -5.660 -4.555 10.926 1.00 94.94 177 VAL A O 1
ATOM 1384 N N . GLY A 1 178 ? -5.445 -3.217 12.724 1.00 94.94 178 GLY A N 1
ATOM 1385 C CA . GLY A 1 178 ? -4.034 -2.899 12.510 1.00 94.94 178 GLY A CA 1
ATOM 1386 C C . GLY A 1 178 ? -3.134 -4.136 12.548 1.00 94.94 178 GLY A C 1
ATOM 1387 O O . GLY A 1 178 ? -2.297 -4.302 11.669 1.00 94.94 178 GLY A O 1
ATOM 1388 N N . CYS A 1 179 ? -3.340 -5.042 13.508 1.00 97.31 179 CYS A N 1
ATOM 1389 C CA . CYS A 1 179 ? -2.605 -6.308 13.602 1.00 97.31 179 CYS A CA 1
ATOM 1390 C C . CYS A 1 179 ? -2.819 -7.181 12.357 1.00 97.31 179 CYS A C 1
ATOM 1392 O O . CYS A 1 179 ? -1.861 -7.722 11.811 1.00 97.31 179 CYS A O 1
ATOM 1394 N N . GLY A 1 180 ? -4.059 -7.272 11.864 1.00 97.56 180 GLY A N 1
ATOM 1395 C CA . GLY A 1 180 ? -4.376 -7.974 10.620 1.00 97.56 180 GLY A CA 1
ATOM 1396 C C . GLY A 1 180 ? -3.719 -7.331 9.401 1.00 97.56 180 GLY A C 1
ATOM 1397 O O . GLY A 1 180 ? -3.161 -8.035 8.566 1.00 97.56 180 GLY A O 1
ATOM 1398 N N . ALA A 1 181 ? -3.730 -5.998 9.319 1.00 97.06 181 ALA A N 1
ATOM 1399 C CA . ALA A 1 181 ? -3.051 -5.260 8.259 1.00 97.06 181 ALA A CA 1
ATOM 1400 C C . ALA A 1 181 ? -1.524 -5.473 8.290 1.00 97.06 181 ALA A C 1
ATOM 1402 O O . ALA A 1 181 ? -0.926 -5.694 7.241 1.00 97.06 181 ALA A O 1
ATOM 1403 N N . ALA A 1 182 ? -0.905 -5.466 9.476 1.00 97.69 182 ALA A N 1
ATOM 1404 C CA . ALA A 1 182 ? 0.530 -5.699 9.656 1.00 97.69 182 ALA A CA 1
ATOM 1405 C C . ALA A 1 182 ? 0.929 -7.132 9.270 1.00 97.69 182 ALA A C 1
ATOM 1407 O O . ALA A 1 182 ? 1.913 -7.334 8.560 1.00 97.69 182 ALA A O 1
ATOM 1408 N N . ALA A 1 183 ? 0.127 -8.127 9.662 1.00 97.75 183 ALA A N 1
ATOM 1409 C CA . ALA A 1 183 ? 0.323 -9.517 9.255 1.00 97.75 183 ALA A CA 1
ATOM 1410 C C . ALA A 1 183 ? 0.137 -9.711 7.742 1.00 97.75 183 ALA A C 1
ATOM 1412 O O . ALA A 1 183 ? 0.923 -10.419 7.113 1.00 97.75 183 ALA A O 1
ATOM 1413 N N . GLY A 1 184 ? -0.857 -9.047 7.145 1.00 96.50 184 GLY A N 1
ATOM 1414 C CA . GLY A 1 184 ? -1.077 -9.091 5.701 1.00 96.50 184 GLY A CA 1
ATOM 1415 C C . GLY A 1 184 ? 0.046 -8.428 4.909 1.00 96.50 184 GLY A C 1
ATOM 1416 O O . GLY A 1 184 ? 0.512 -8.989 3.922 1.00 96.50 184 GLY A O 1
ATOM 1417 N N . PHE A 1 185 ? 0.550 -7.289 5.391 1.00 96.00 185 PHE A N 1
ATOM 1418 C CA . PHE A 1 185 ? 1.757 -6.664 4.850 1.00 96.00 185 PHE A CA 1
ATOM 1419 C C . PHE A 1 185 ? 2.935 -7.635 4.933 1.00 96.00 185 PHE A C 1
ATOM 1421 O O . PHE A 1 185 ? 3.601 -7.884 3.936 1.00 96.00 185 PHE A O 1
ATOM 1428 N N . THR A 1 186 ? 3.165 -8.217 6.111 1.00 95.94 186 THR A N 1
ATOM 1429 C CA . THR A 1 186 ? 4.281 -9.141 6.347 1.00 95.94 186 THR A CA 1
ATOM 1430 C C . THR A 1 186 ? 4.215 -10.355 5.432 1.00 95.94 186 THR A C 1
ATOM 1432 O O . THR A 1 186 ? 5.242 -10.786 4.928 1.00 95.94 186 THR A O 1
ATOM 1435 N N . THR A 1 187 ? 3.018 -10.886 5.187 1.00 93.69 187 THR A N 1
ATOM 1436 C CA . THR A 1 187 ? 2.831 -12.038 4.296 1.00 93.69 187 THR A CA 1
ATOM 1437 C C . THR A 1 187 ? 3.079 -11.652 2.839 1.00 93.69 187 THR A C 1
ATOM 1439 O O . THR A 1 187 ? 3.740 -12.394 2.133 1.00 93.69 187 THR A O 1
ATOM 1442 N N . ALA A 1 188 ? 2.632 -10.469 2.404 1.00 90.50 188 ALA A N 1
ATOM 1443 C CA . ALA A 1 188 ? 2.855 -9.989 1.037 1.00 90.50 188 ALA A CA 1
ATOM 1444 C C . ALA A 1 188 ? 4.320 -9.629 0.739 1.00 90.50 188 ALA A C 1
ATOM 1446 O O . ALA A 1 188 ? 4.738 -9.660 -0.416 1.00 90.50 188 ALA A O 1
ATOM 1447 N N . PHE A 1 189 ? 5.065 -9.209 1.765 1.00 90.12 189 PHE A N 1
ATOM 1448 C CA . PHE A 1 189 ? 6.374 -8.578 1.607 1.00 90.12 189 PHE A CA 1
ATOM 1449 C C . PHE A 1 189 ? 7.527 -9.277 2.337 1.00 90.12 189 PHE A C 1
ATOM 1451 O O . PHE A 1 189 ? 8.663 -8.817 2.276 1.00 90.12 189 PHE A O 1
ATOM 1458 N N . HIS A 1 190 ? 7.242 -10.353 3.065 1.00 91.38 190 HIS A N 1
ATOM 1459 C CA . HIS A 1 190 ? 8.216 -11.154 3.809 1.00 91.38 190 HIS A CA 1
ATOM 1460 C C . HIS A 1 190 ? 9.008 -10.315 4.840 1.00 91.38 190 HIS A C 1
ATOM 1462 O O . HIS A 1 190 ? 10.144 -10.630 5.176 1.00 91.38 190 HIS A O 1
ATOM 1468 N N . ALA A 1 191 ? 8.403 -9.231 5.344 1.00 92.88 191 ALA A N 1
ATOM 1469 C CA . ALA A 1 191 ? 9.079 -8.182 6.112 1.00 92.88 191 ALA A CA 1
ATOM 1470 C C . ALA A 1 191 ? 8.290 -7.820 7.390 1.00 92.88 191 ALA A C 1
ATOM 1472 O O . ALA A 1 191 ? 7.443 -6.913 7.367 1.00 92.88 191 ALA A O 1
ATOM 1473 N N . PRO A 1 192 ? 8.488 -8.558 8.502 1.00 95.44 192 PRO A N 1
ATOM 1474 C CA . PRO A 1 192 ? 7.698 -8.393 9.720 1.00 95.44 192 PRO A CA 1
ATOM 1475 C C . PRO A 1 192 ? 7.887 -7.038 10.405 1.00 95.44 192 PRO A C 1
ATOM 1477 O O . PRO A 1 192 ? 6.902 -6.448 10.870 1.00 95.44 192 PRO A O 1
ATOM 1480 N N . PHE A 1 193 ? 9.120 -6.527 10.473 1.00 95.56 193 PHE A N 1
ATOM 1481 C CA . PHE A 1 193 ? 9.392 -5.259 11.153 1.00 95.56 193 PHE A CA 1
ATOM 1482 C C . PHE A 1 193 ? 8.836 -4.082 10.347 1.00 95.56 193 PHE A C 1
ATOM 1484 O O . PHE A 1 193 ? 8.202 -3.173 10.882 1.00 95.56 193 PHE A O 1
ATOM 1491 N N . SER A 1 194 ? 8.975 -4.147 9.029 1.00 95.25 194 SER A N 1
ATOM 1492 C CA . SER A 1 194 ? 8.413 -3.168 8.104 1.00 95.25 194 SER A CA 1
ATOM 1493 C C . SER A 1 194 ? 6.894 -3.188 8.120 1.00 95.25 194 SER A C 1
ATOM 1495 O O . SER A 1 194 ? 6.285 -2.128 8.050 1.00 95.25 194 SER A O 1
ATOM 1497 N N . GLY A 1 195 ? 6.265 -4.355 8.289 1.00 95.44 195 GLY A N 1
ATOM 1498 C CA . GLY A 1 195 ? 4.813 -4.463 8.419 1.00 95.44 195 GLY A CA 1
ATOM 1499 C C . GLY A 1 195 ? 4.256 -3.757 9.652 1.00 95.44 195 GLY A C 1
ATOM 1500 O O . GLY A 1 195 ? 3.243 -3.060 9.554 1.00 95.44 195 GLY A O 1
ATOM 1501 N N . CYS A 1 196 ? 4.916 -3.871 10.809 1.00 96.12 196 CYS A N 1
ATOM 1502 C CA . CYS A 1 196 ? 4.453 -3.171 12.010 1.00 96.12 196 CYS A CA 1
ATOM 1503 C C . CYS A 1 196 ? 4.732 -1.660 11.934 1.00 96.12 196 CYS A C 1
ATOM 1505 O O . CYS A 1 196 ? 3.871 -0.855 12.312 1.00 96.12 196 CYS A O 1
ATOM 1507 N N . LEU A 1 197 ? 5.878 -1.260 11.370 1.00 95.12 197 LEU A N 1
ATOM 1508 C CA . LEU A 1 197 ? 6.196 0.145 11.117 1.00 95.12 197 LEU A CA 1
ATOM 1509 C C . LEU A 1 197 ? 5.241 0.768 10.102 1.00 95.12 197 LEU A C 1
ATOM 1511 O O . LEU A 1 197 ? 4.702 1.830 10.384 1.00 95.12 197 LEU A O 1
ATOM 1515 N N . PHE A 1 198 ? 4.918 0.071 9.014 1.00 93.69 198 PHE A N 1
ATOM 1516 C CA . PHE A 1 198 ? 3.950 0.518 8.016 1.00 93.69 198 PHE A CA 1
ATOM 1517 C C . PHE A 1 198 ? 2.612 0.878 8.667 1.00 93.69 198 PHE A C 1
ATOM 1519 O O . PHE A 1 198 ? 2.073 1.962 8.450 1.00 93.69 198 PHE A O 1
ATOM 1526 N N . VAL A 1 199 ? 2.085 0.006 9.529 1.00 91.75 199 VAL A N 1
ATOM 1527 C CA . VAL A 1 199 ? 0.825 0.293 10.221 1.00 91.75 199 VAL A CA 1
ATOM 1528 C C . VAL A 1 199 ? 0.976 1.438 11.227 1.00 91.75 199 VAL A C 1
ATOM 1530 O O . VAL A 1 199 ? 0.124 2.324 11.269 1.00 91.75 199 VAL A O 1
ATOM 1533 N N . SER A 1 200 ? 2.041 1.463 12.027 1.00 86.88 200 SER A N 1
ATOM 1534 C CA . SER A 1 200 ? 2.211 2.492 13.065 1.00 86.88 200 SER A CA 1
ATOM 1535 C C . SER A 1 200 ? 2.542 3.890 12.513 1.00 86.88 200 SER A C 1
ATOM 1537 O O . SER A 1 200 ? 1.982 4.879 12.982 1.00 86.88 200 SER A O 1
ATOM 1539 N N . GLU A 1 201 ? 3.398 3.982 11.496 1.00 84.69 201 GLU A N 1
ATOM 1540 C CA . GLU A 1 201 ? 3.905 5.229 10.914 1.00 84.69 201 GLU A CA 1
ATOM 1541 C C . GLU A 1 201 ? 2.984 5.773 9.814 1.00 84.69 201 GLU A C 1
ATOM 1543 O O . GLU A 1 201 ? 2.669 6.958 9.840 1.00 84.69 201 GLU A O 1
ATOM 1548 N N . ILE A 1 202 ? 2.508 4.933 8.881 1.00 85.38 202 ILE A N 1
ATOM 1549 C CA . ILE A 1 202 ? 1.697 5.391 7.732 1.00 85.38 202 ILE A CA 1
ATOM 1550 C C . ILE A 1 202 ? 0.204 5.397 8.053 1.00 85.38 202 ILE A C 1
ATOM 1552 O O . ILE A 1 202 ? -0.492 6.346 7.702 1.00 85.38 202 ILE A O 1
ATOM 1556 N N . ILE A 1 203 ? -0.314 4.336 8.679 1.00 84.06 203 ILE A N 1
ATOM 1557 C CA . ILE A 1 203 ? -1.765 4.201 8.881 1.00 84.06 203 ILE A CA 1
ATOM 1558 C C . ILE A 1 203 ? -2.223 4.928 10.147 1.00 84.06 203 ILE A C 1
ATOM 1560 O O . ILE A 1 203 ? -3.209 5.661 10.119 1.00 84.06 203 ILE A O 1
ATOM 1564 N N . ILE A 1 204 ? -1.548 4.674 11.271 1.00 79.75 204 ILE A N 1
ATOM 1565 C CA . ILE A 1 204 ? -1.918 5.229 12.578 1.00 79.75 204 ILE A CA 1
ATOM 1566 C C . ILE A 1 204 ? -1.283 6.609 12.794 1.00 79.75 204 ILE A C 1
ATOM 1568 O O . ILE A 1 204 ? -1.856 7.430 13.504 1.00 79.75 204 ILE A O 1
ATOM 1572 N N . GLY A 1 205 ? -0.100 6.868 12.229 1.00 72.31 205 GLY A N 1
ATOM 1573 C CA . GLY A 1 205 ? 0.621 8.134 12.411 1.00 72.31 205 GLY A CA 1
ATOM 1574 C C . GLY A 1 205 ? 1.246 8.311 13.802 1.00 72.31 205 GLY A C 1
ATOM 1575 O O . GLY A 1 205 ? 1.663 9.413 14.172 1.00 72.31 205 GLY A O 1
ATOM 1576 N N . THR A 1 206 ? 1.313 7.246 14.611 1.00 72.25 206 THR A N 1
ATOM 1577 C CA . THR A 1 206 ? 1.942 7.275 15.938 1.00 72.25 206 THR A CA 1
ATOM 1578 C C . THR A 1 206 ? 2.735 6.003 16.206 1.00 72.25 206 THR A C 1
ATOM 1580 O O . THR A 1 206 ? 2.223 4.890 16.100 1.00 72.25 206 THR A O 1
ATOM 1583 N N . VAL A 1 207 ? 3.989 6.181 16.619 1.00 71.69 207 VAL A N 1
ATOM 1584 C CA . VAL A 1 207 ? 4.862 5.088 17.046 1.00 71.69 207 VAL A CA 1
ATOM 1585 C C . VAL A 1 207 ? 4.919 5.110 18.571 1.00 71.69 207 VAL A C 1
ATOM 1587 O O . VAL A 1 207 ? 5.548 5.979 19.170 1.00 71.69 207 VAL A O 1
ATOM 1590 N N . SER A 1 208 ? 4.213 4.180 19.210 1.00 78.75 208 SER A N 1
ATOM 1591 C CA . SER A 1 208 ? 4.245 3.967 20.661 1.00 78.75 208 SER A CA 1
ATOM 1592 C C . SER A 1 208 ? 4.356 2.477 20.955 1.00 78.75 208 SER A C 1
ATOM 1594 O O . SER A 1 208 ? 3.849 1.660 20.188 1.00 78.75 208 SER A O 1
ATOM 1596 N N . MET A 1 209 ? 4.998 2.104 22.062 1.00 82.25 209 MET A N 1
ATOM 1597 C CA . MET A 1 209 ? 5.206 0.687 22.390 1.00 82.25 209 MET A CA 1
ATOM 1598 C C . MET A 1 209 ? 3.895 -0.069 22.645 1.00 82.25 209 MET A C 1
ATOM 1600 O O . MET A 1 209 ? 3.812 -1.249 22.315 1.00 82.25 209 MET A O 1
ATOM 1604 N N . ASP A 1 210 ? 2.855 0.608 23.144 1.00 77.56 210 ASP A N 1
ATOM 1605 C CA . ASP A 1 210 ? 1.531 0.005 23.361 1.00 77.56 210 ASP A CA 1
ATOM 1606 C C . ASP A 1 210 ? 0.845 -0.417 22.046 1.00 77.56 210 ASP A C 1
ATOM 1608 O O . ASP A 1 210 ? 0.039 -1.346 22.042 1.00 77.56 210 ASP A O 1
ATOM 1612 N N . ILE A 1 211 ? 1.176 0.235 20.925 1.00 82.12 211 ILE A N 1
ATOM 1613 C CA . ILE A 1 211 ? 0.658 -0.095 19.589 1.00 82.12 211 ILE A CA 1
ATOM 1614 C C . ILE A 1 211 ? 1.649 -0.990 18.838 1.00 82.12 211 ILE A C 1
ATOM 1616 O O . ILE A 1 211 ? 1.259 -1.977 18.220 1.00 82.12 211 ILE A O 1
ATOM 1620 N N . LEU A 1 212 ? 2.941 -0.675 18.912 1.00 88.94 212 LEU A N 1
ATOM 1621 C CA . LEU A 1 212 ? 3.984 -1.349 18.150 1.00 88.94 212 LEU A CA 1
ATOM 1622 C C . LEU A 1 212 ? 4.168 -2.809 18.579 1.00 88.94 212 LEU A C 1
ATOM 1624 O O . LEU A 1 212 ? 4.298 -3.672 17.718 1.00 88.94 212 LEU A O 1
ATOM 1628 N N . ALA A 1 213 ? 4.139 -3.106 19.883 1.00 93.38 213 ALA A N 1
ATOM 1629 C CA . ALA A 1 213 ? 4.317 -4.469 20.387 1.00 93.38 213 ALA A CA 1
ATOM 1630 C C . ALA A 1 213 ? 3.265 -5.466 19.847 1.00 93.38 213 ALA A C 1
ATOM 1632 O O . ALA A 1 213 ? 3.665 -6.487 19.286 1.00 93.38 213 ALA A O 1
ATOM 1633 N N . PRO A 1 214 ? 1.943 -5.209 19.941 1.00 94.50 214 PRO A N 1
ATOM 1634 C CA . PRO A 1 214 ? 0.944 -6.114 19.371 1.00 94.50 214 PRO A CA 1
ATOM 1635 C C . PRO A 1 214 ? 1.013 -6.192 17.839 1.00 94.50 214 PRO A C 1
ATOM 1637 O O . PRO A 1 214 ? 0.864 -7.284 17.295 1.00 94.50 214 PRO A O 1
ATOM 1640 N N . LEU A 1 215 ? 1.310 -5.088 17.139 1.00 97.00 215 LEU A N 1
ATOM 1641 C CA . LEU A 1 215 ? 1.527 -5.125 15.687 1.00 97.00 215 LEU A CA 1
ATOM 1642 C C . LEU A 1 215 ? 2.706 -6.029 15.315 1.00 97.00 215 LEU A C 1
ATOM 1644 O O . LEU A 1 215 ? 2.582 -6.844 14.407 1.00 97.00 215 LEU A O 1
ATOM 1648 N N . LEU A 1 216 ? 3.825 -5.922 16.035 1.00 97.31 216 LEU A N 1
ATOM 1649 C CA . LEU A 1 216 ? 5.011 -6.742 15.808 1.00 97.31 216 LEU A CA 1
ATOM 1650 C C . LEU A 1 216 ? 4.730 -8.224 16.084 1.00 97.31 216 LEU A C 1
ATOM 1652 O O . LEU A 1 216 ? 5.138 -9.072 15.299 1.00 97.31 216 LEU A O 1
ATOM 1656 N N . ILE A 1 217 ? 3.984 -8.549 17.145 1.00 97.62 217 ILE A N 1
ATOM 1657 C CA . ILE A 1 217 ? 3.552 -9.928 17.432 1.00 97.62 217 ILE A CA 1
ATOM 1658 C C . ILE A 1 217 ? 2.721 -10.488 16.270 1.00 97.62 217 ILE A C 1
ATOM 1660 O O . ILE A 1 217 ? 2.955 -11.617 15.831 1.00 97.62 217 ILE A O 1
ATOM 1664 N N . ALA A 1 218 ? 1.771 -9.707 15.752 1.00 98.06 218 ALA A N 1
ATOM 1665 C CA . ALA A 1 218 ? 0.941 -10.119 14.626 1.00 98.06 218 ALA A CA 1
ATOM 1666 C C . ALA A 1 218 ? 1.762 -10.295 13.340 1.00 98.06 218 ALA A C 1
ATOM 1668 O O . ALA A 1 218 ? 1.606 -11.312 12.664 1.00 98.06 218 ALA A O 1
ATOM 1669 N N . SER A 1 219 ? 2.677 -9.365 13.045 1.00 97.62 219 SER A N 1
ATOM 1670 C CA . SER A 1 219 ? 3.634 -9.473 11.940 1.00 97.62 219 SER A CA 1
ATOM 1671 C C . SER A 1 219 ? 4.489 -10.734 12.048 1.00 97.62 219 SER A C 1
ATOM 1673 O O . SER A 1 219 ? 4.508 -11.532 11.118 1.00 97.62 219 SER A O 1
ATOM 1675 N N . CYS A 1 220 ? 5.142 -10.977 13.190 1.00 97.00 220 CYS A N 1
ATOM 1676 C CA . CYS A 1 220 ? 5.953 -12.178 13.408 1.00 97.00 220 CYS A CA 1
ATOM 1677 C C . CYS A 1 220 ? 5.123 -13.459 13.268 1.00 97.00 220 CYS A C 1
ATOM 1679 O O . CYS A 1 220 ? 5.589 -14.436 12.691 1.00 97.00 220 CYS A O 1
ATOM 1681 N N . THR A 1 221 ? 3.876 -13.451 13.745 1.00 96.94 221 THR A N 1
ATOM 1682 C CA . THR A 1 221 ? 2.968 -14.590 13.557 1.00 96.94 221 THR A CA 1
ATOM 1683 C C . THR A 1 221 ? 2.653 -14.806 12.076 1.00 96.94 221 THR A C 1
ATOM 1685 O O . THR A 1 221 ? 2.671 -15.942 11.611 1.00 96.94 221 THR A O 1
ATOM 1688 N N . GLY A 1 222 ? 2.411 -13.731 11.321 1.00 96.06 222 GLY A N 1
ATOM 1689 C CA . GLY A 1 222 ? 2.220 -13.803 9.873 1.00 96.06 222 GLY A CA 1
ATOM 1690 C C . GLY A 1 222 ? 3.462 -14.304 9.135 1.00 96.06 222 GLY A C 1
ATOM 1691 O O . GLY A 1 222 ? 3.345 -15.139 8.249 1.00 96.06 222 GLY A O 1
ATOM 1692 N N . PHE A 1 223 ? 4.655 -13.882 9.553 1.00 94.94 223 PHE A N 1
ATOM 1693 C CA . PHE A 1 223 ? 5.922 -14.372 9.004 1.00 94.94 223 PHE A CA 1
ATOM 1694 C C . PHE A 1 223 ? 6.116 -15.877 9.239 1.00 94.94 223 PHE A C 1
ATOM 1696 O O . PHE A 1 223 ? 6.529 -16.600 8.333 1.00 94.94 223 PHE A O 1
ATOM 1703 N N . VAL A 1 224 ? 5.759 -16.366 10.432 1.00 95.44 224 VAL A N 1
ATOM 1704 C CA . VAL A 1 224 ? 5.754 -17.805 10.735 1.00 95.44 224 VAL A CA 1
ATOM 1705 C C . VAL A 1 224 ? 4.735 -18.543 9.865 1.00 95.44 224 VAL A C 1
ATOM 1707 O O . VAL A 1 224 ? 5.061 -19.591 9.320 1.00 95.44 224 VAL A O 1
ATOM 1710 N N . MET A 1 225 ? 3.523 -18.009 9.688 1.00 94.50 225 MET A N 1
ATOM 1711 C CA . MET A 1 225 ? 2.512 -18.630 8.820 1.00 94.50 225 MET A CA 1
ATOM 1712 C C . MET A 1 225 ? 2.948 -18.692 7.358 1.00 94.50 225 MET A C 1
ATOM 1714 O O . MET A 1 225 ? 2.759 -19.727 6.726 1.00 94.50 225 MET A O 1
ATOM 1718 N N . LEU A 1 226 ? 3.585 -17.636 6.851 1.00 91.44 226 LEU A N 1
ATOM 1719 C CA . LEU A 1 226 ? 4.197 -17.633 5.525 1.00 91.44 226 LEU A CA 1
ATOM 1720 C C . LEU A 1 226 ? 5.224 -18.768 5.385 1.00 91.44 226 LEU A C 1
ATOM 1722 O O . LEU A 1 226 ? 5.182 -19.488 4.400 1.00 91.44 226 LEU A O 1
ATOM 1726 N N . HIS A 1 227 ? 6.089 -18.990 6.380 1.00 89.81 227 HIS A N 1
ATOM 1727 C CA . HIS A 1 227 ? 7.062 -20.094 6.347 1.00 89.81 227 HIS A CA 1
ATOM 1728 C C . HIS A 1 227 ? 6.420 -21.485 6.437 1.00 89.81 227 HIS A C 1
ATOM 1730 O O . HIS A 1 227 ? 6.997 -22.460 5.965 1.00 89.81 227 HIS A O 1
ATOM 1736 N N . LEU A 1 228 ? 5.263 -21.600 7.092 1.00 91.50 228 LEU A N 1
ATOM 1737 C CA . LEU A 1 228 ? 4.565 -22.876 7.255 1.00 91.50 228 LEU A CA 1
ATOM 1738 C C . LEU A 1 228 ? 3.722 -23.253 6.033 1.00 91.50 228 LEU A C 1
ATOM 1740 O O . LEU A 1 228 ? 3.528 -24.441 5.783 1.00 91.50 228 LEU A O 1
ATOM 1744 N N . LEU A 1 229 ? 3.167 -22.262 5.332 1.00 89.31 229 LEU A N 1
ATOM 1745 C CA . LEU A 1 229 ? 2.128 -22.460 4.316 1.00 89.31 229 LEU A CA 1
ATOM 1746 C C . LEU A 1 229 ? 2.490 -21.909 2.927 1.00 89.31 229 LEU A C 1
ATOM 1748 O O . LEU A 1 229 ? 1.777 -22.213 1.975 1.00 89.31 229 LEU A O 1
ATOM 1752 N N . GLY A 1 230 ? 3.542 -21.098 2.807 1.00 80.75 230 GLY A N 1
ATOM 1753 C CA . GLY A 1 230 ? 3.979 -20.453 1.565 1.00 80.75 230 GLY A CA 1
ATOM 1754 C C . GLY A 1 230 ? 5.476 -20.632 1.293 1.00 80.75 230 GLY A C 1
ATOM 1755 O O . GLY A 1 230 ? 6.122 -21.500 1.881 1.00 80.75 230 GLY A O 1
ATOM 1756 N N . ASP A 1 231 ? 6.020 -19.813 0.387 1.00 74.31 231 ASP A N 1
ATOM 1757 C CA . ASP A 1 231 ? 7.448 -19.802 0.046 1.00 74.31 231 ASP A CA 1
ATOM 1758 C C . ASP A 1 231 ? 8.187 -18.676 0.799 1.00 74.31 231 ASP A C 1
ATOM 1760 O O . ASP A 1 231 ? 7.879 -17.500 0.598 1.00 74.31 231 ASP A O 1
ATOM 1764 N N . PRO A 1 232 ? 9.164 -18.995 1.666 1.00 67.69 232 PRO A N 1
ATOM 1765 C CA . PRO A 1 232 ? 9.888 -18.003 2.455 1.00 67.69 232 PRO A CA 1
ATOM 1766 C C . PRO A 1 232 ? 11.052 -17.310 1.723 1.00 67.69 232 PRO A C 1
ATOM 1768 O O . PRO A 1 232 ? 11.864 -16.647 2.374 1.00 67.69 232 PRO A O 1
ATOM 1771 N N . SER A 1 233 ? 11.195 -17.467 0.405 1.00 67.12 233 SER A N 1
ATOM 1772 C CA . SER A 1 233 ? 12.326 -16.897 -0.335 1.00 67.12 233 SER A CA 1
ATOM 1773 C C . SER A 1 233 ? 12.420 -15.354 -0.208 1.00 67.12 233 SER A C 1
ATOM 1775 O O . SER A 1 233 ? 11.396 -14.662 -0.173 1.00 67.12 233 SER A O 1
ATOM 1777 N N . PRO A 1 234 ? 13.634 -14.767 -0.085 1.00 63.72 234 PRO A N 1
ATOM 1778 C CA . PRO A 1 234 ? 13.800 -13.313 -0.063 1.00 63.72 234 PRO A CA 1
ATOM 1779 C C . PRO A 1 234 ? 13.301 -12.667 -1.356 1.00 63.72 234 PRO A C 1
ATOM 1781 O O . PRO A 1 234 ? 13.548 -13.182 -2.444 1.00 63.72 234 PRO A O 1
ATOM 1784 N N . LEU A 1 235 ? 12.667 -11.494 -1.249 1.00 72.44 235 LEU A N 1
ATOM 1785 C CA . LEU A 1 235 ? 12.133 -10.791 -2.421 1.00 72.44 235 LEU A CA 1
ATOM 1786 C C . LEU A 1 235 ? 13.232 -10.311 -3.376 1.00 72.44 235 LEU A C 1
ATOM 1788 O O . LEU A 1 235 ? 13.060 -10.399 -4.594 1.00 72.44 235 LEU A O 1
ATOM 1792 N N . TYR A 1 236 ? 14.343 -9.798 -2.831 1.00 73.19 236 TYR A N 1
ATOM 1793 C CA . TYR A 1 236 ? 15.482 -9.304 -3.603 1.00 73.19 236 TYR A CA 1
ATOM 1794 C C . TYR A 1 236 ? 16.783 -9.890 -3.046 1.00 73.19 236 TYR A C 1
ATOM 1796 O O . TYR A 1 236 ? 17.383 -9.351 -2.120 1.00 73.19 236 TYR A O 1
ATOM 1804 N N . SER A 1 237 ? 17.248 -11.001 -3.614 1.00 64.19 237 SER A N 1
ATOM 1805 C CA . SER A 1 237 ? 18.593 -11.505 -3.335 1.00 64.19 237 SER A CA 1
ATOM 1806 C C . SER A 1 237 ? 19.625 -10.634 -4.050 1.00 64.19 237 SER A C 1
ATOM 1808 O O . SER A 1 237 ? 19.642 -10.587 -5.277 1.00 64.19 237 SER A O 1
ATOM 1810 N N . SER A 1 238 ? 20.480 -9.945 -3.297 1.00 59.00 238 SER A N 1
ATOM 1811 C CA . SER A 1 238 ? 21.595 -9.174 -3.854 1.00 59.00 238 SER A CA 1
ATOM 1812 C C . SER A 1 238 ? 22.917 -9.909 -3.644 1.00 59.00 238 SER A C 1
ATOM 1814 O O . SER A 1 238 ? 23.139 -10.439 -2.549 1.00 59.00 238 SER A O 1
ATOM 1816 N N . PRO A 1 239 ? 23.840 -9.878 -4.622 1.00 58.44 239 PRO A N 1
ATOM 1817 C CA . PRO A 1 239 ? 25.241 -10.154 -4.353 1.00 58.44 239 PRO A CA 1
ATOM 1818 C C . PRO A 1 239 ? 25.766 -9.179 -3.291 1.00 58.44 239 PRO A C 1
ATOM 1820 O O . PRO A 1 239 ? 25.303 -8.042 -3.168 1.00 58.44 239 PRO A O 1
ATOM 1823 N N . PHE A 1 240 ? 26.719 -9.645 -2.492 1.00 55.62 240 PHE A N 1
ATOM 1824 C CA . PHE A 1 240 ? 27.361 -8.842 -1.460 1.00 55.62 240 PHE A CA 1
ATOM 1825 C C . PHE A 1 240 ? 28.203 -7.733 -2.106 1.00 55.62 240 PHE A C 1
ATOM 1827 O O . PHE A 1 240 ? 29.210 -8.028 -2.747 1.00 55.62 240 PHE A O 1
ATOM 1834 N N . GLU A 1 241 ? 27.829 -6.468 -1.909 1.00 61.53 241 GLU A N 1
ATOM 1835 C CA . GLU A 1 241 ? 28.669 -5.323 -2.268 1.00 61.53 241 GLU A CA 1
ATOM 1836 C C . GLU A 1 241 ? 29.256 -4.671 -1.013 1.00 61.53 241 GLU A C 1
ATOM 1838 O O . GLU A 1 241 ? 28.539 -4.268 -0.095 1.00 61.53 241 GLU A O 1
ATOM 1843 N N . SER A 1 242 ? 30.582 -4.536 -0.977 1.00 57.41 242 SER A N 1
ATOM 1844 C CA . SER A 1 242 ? 31.269 -3.774 0.063 1.00 57.41 242 SER A CA 1
ATOM 1845 C C . SER A 1 242 ? 31.152 -2.274 -0.225 1.00 57.41 242 SER A C 1
ATOM 1847 O O . SER A 1 242 ? 31.828 -1.760 -1.116 1.00 57.41 242 SER A O 1
ATOM 1849 N N . PHE A 1 243 ? 30.317 -1.577 0.542 1.00 64.75 243 PHE A N 1
ATOM 1850 C CA . PHE A 1 243 ? 30.145 -0.124 0.463 1.00 64.75 243 PHE A CA 1
ATOM 1851 C C . PHE A 1 243 ? 31.156 0.575 1.396 1.00 64.75 243 PHE A C 1
ATOM 1853 O O . PHE A 1 243 ? 31.154 0.340 2.609 1.00 64.75 243 PHE A O 1
ATOM 1860 N N . THR A 1 244 ? 32.053 1.413 0.866 1.00 59.69 244 THR A N 1
ATOM 1861 C CA . THR A 1 244 ? 33.028 2.175 1.667 1.00 59.69 244 THR A CA 1
ATOM 1862 C C . THR A 1 244 ? 32.425 3.509 2.114 1.00 59.69 244 THR A C 1
ATOM 1864 O O . THR A 1 244 ? 31.986 4.344 1.328 1.00 59.69 244 THR A O 1
ATOM 1867 N N . VAL A 1 245 ? 32.389 3.729 3.430 1.00 61.97 245 VAL A N 1
ATOM 1868 C CA . VAL A 1 245 ? 31.470 4.703 4.045 1.00 61.97 245 VAL A CA 1
ATOM 1869 C C . VAL A 1 245 ? 31.765 6.168 3.680 1.00 61.97 245 VAL A C 1
ATOM 1871 O O . VAL A 1 245 ? 30.832 6.960 3.604 1.00 61.97 245 VAL A O 1
ATOM 1874 N N . PHE A 1 246 ? 33.016 6.580 3.443 1.00 61.72 246 PHE A N 1
ATOM 1875 C CA . PHE A 1 246 ? 33.341 8.016 3.385 1.00 61.72 246 PHE A CA 1
ATOM 1876 C C . PHE A 1 246 ? 33.096 8.686 2.019 1.00 61.72 246 PHE A C 1
ATOM 1878 O O . PHE A 1 246 ? 32.370 9.679 1.968 1.00 61.72 246 PHE A O 1
ATOM 1885 N N . SER A 1 247 ? 33.646 8.168 0.911 1.00 68.00 247 SER A N 1
ATOM 1886 C CA . SER A 1 247 ? 33.485 8.793 -0.420 1.00 68.00 247 SER A CA 1
ATOM 1887 C C . SER A 1 247 ? 32.059 8.652 -0.964 1.00 68.00 247 SER A C 1
ATOM 1889 O O . SER A 1 247 ? 31.541 9.555 -1.621 1.00 68.00 247 SER A O 1
ATOM 1891 N N . GLN A 1 248 ? 31.388 7.555 -0.622 1.00 78.12 248 GLN A N 1
ATOM 1892 C CA . GLN A 1 248 ? 30.075 7.199 -1.158 1.00 78.12 248 GLN A CA 1
ATOM 1893 C C . GLN A 1 248 ? 28.916 7.890 -0.413 1.00 78.12 248 GLN A C 1
ATOM 1895 O O . GLN A 1 248 ? 27.831 8.065 -0.968 1.00 78.12 248 GLN A O 1
ATOM 1900 N N . SER A 1 249 ? 29.149 8.382 0.812 1.00 84.81 249 SER A N 1
ATOM 1901 C CA . SER A 1 249 ? 28.139 9.109 1.601 1.00 84.81 249 SER A CA 1
ATOM 1902 C C . SER A 1 249 ? 27.639 10.384 0.916 1.00 84.81 249 SER A C 1
ATOM 1904 O O . SER A 1 249 ? 26.442 10.671 0.953 1.00 84.81 249 SER A O 1
ATOM 1906 N N . LEU A 1 250 ? 28.529 11.144 0.265 1.00 89.38 250 LEU A N 1
ATOM 1907 C CA . LEU A 1 250 ? 28.149 12.380 -0.430 1.00 89.38 250 LEU A CA 1
ATOM 1908 C C . LEU A 1 250 ? 27.199 12.092 -1.601 1.00 89.38 250 LEU A C 1
ATOM 1910 O O . LEU A 1 250 ? 26.210 12.802 -1.798 1.00 89.38 250 LEU A O 1
ATOM 1914 N N . TRP A 1 251 ? 27.457 11.008 -2.331 1.00 92.00 251 TRP A N 1
ATOM 1915 C CA . TRP A 1 251 ? 26.612 10.565 -3.434 1.00 92.00 251 TRP A CA 1
ATOM 1916 C C . TRP A 1 251 ? 25.256 10.049 -2.954 1.00 92.00 251 TRP A C 1
ATOM 1918 O O . TRP A 1 251 ? 24.251 10.346 -3.592 1.00 92.00 251 TRP A O 1
ATOM 1928 N N . CYS A 1 252 ? 25.183 9.393 -1.792 1.00 93.19 252 CYS A N 1
ATOM 1929 C CA . CYS A 1 252 ? 23.905 9.037 -1.167 1.00 93.19 252 CYS A CA 1
ATOM 1930 C C . CYS A 1 252 ? 23.065 10.270 -0.787 1.00 93.19 252 CYS A C 1
ATOM 1932 O O . CYS A 1 252 ? 21.842 10.246 -0.928 1.00 93.19 252 CYS A O 1
ATOM 1934 N N . ILE A 1 253 ? 23.692 11.366 -0.339 1.00 95.31 253 ILE A N 1
ATOM 1935 C CA . ILE A 1 253 ? 22.985 12.632 -0.069 1.00 95.31 253 ILE A CA 1
ATOM 1936 C C . ILE A 1 253 ? 22.422 13.217 -1.369 1.00 95.31 253 ILE A C 1
ATOM 1938 O O . ILE A 1 253 ? 21.241 13.567 -1.425 1.00 95.31 253 ILE A O 1
ATOM 1942 N N . ALA A 1 254 ? 23.248 13.294 -2.416 1.00 95.69 254 ALA A N 1
ATOM 1943 C CA . ALA A 1 254 ? 22.833 13.802 -3.722 1.00 95.69 254 ALA A CA 1
ATOM 1944 C C . ALA A 1 254 ? 21.706 12.953 -4.335 1.00 95.69 254 ALA A C 1
ATOM 1946 O O . ALA A 1 254 ? 20.710 13.498 -4.815 1.00 95.69 254 ALA A O 1
ATOM 1947 N N . LEU A 1 255 ? 21.825 11.625 -4.251 1.00 96.75 255 LEU A N 1
ATOM 1948 C CA . LEU A 1 255 ? 20.797 10.689 -4.687 1.00 96.75 255 LEU A CA 1
ATOM 1949 C C . LEU A 1 255 ? 19.501 10.870 -3.896 1.00 96.75 255 LEU A C 1
ATOM 1951 O O . LEU A 1 255 ? 18.435 10.935 -4.500 1.00 96.75 255 LEU A O 1
ATOM 1955 N N . GLY A 1 256 ? 19.563 11.005 -2.570 1.00 97.94 256 GLY A N 1
ATOM 1956 C CA . GLY A 1 256 ? 18.368 11.234 -1.760 1.00 97.94 256 GLY A CA 1
ATOM 1957 C C . GLY A 1 256 ? 17.644 12.531 -2.136 1.00 97.94 256 GLY A C 1
ATOM 1958 O O . GLY A 1 256 ? 16.422 12.533 -2.297 1.00 97.94 256 GLY A O 1
ATOM 1959 N N . ALA A 1 257 ? 18.382 13.617 -2.380 1.00 97.69 257 ALA A N 1
ATOM 1960 C CA . ALA A 1 257 ? 17.803 14.868 -2.869 1.00 97.69 257 ALA A CA 1
ATOM 1961 C C . ALA A 1 257 ? 17.150 14.708 -4.258 1.00 97.69 257 ALA A C 1
ATOM 1963 O O . ALA A 1 257 ? 16.016 15.149 -4.464 1.00 97.69 257 ALA A O 1
ATOM 1964 N N . ALA A 1 258 ? 17.821 14.030 -5.195 1.00 98.00 258 ALA A N 1
ATOM 1965 C CA . ALA A 1 258 ? 17.277 13.744 -6.523 1.00 98.00 258 ALA A CA 1
ATOM 1966 C C . ALA A 1 258 ? 16.019 12.857 -6.454 1.00 98.00 258 ALA A C 1
ATOM 1968 O O . ALA A 1 258 ? 15.004 13.153 -7.092 1.00 98.00 258 ALA A O 1
ATOM 1969 N N . ALA A 1 259 ? 16.049 11.814 -5.621 1.00 98.12 259 ALA A N 1
ATOM 1970 C CA . ALA A 1 259 ? 14.929 10.914 -5.377 1.00 98.12 259 ALA A CA 1
ATOM 1971 C C . ALA A 1 259 ? 13.724 11.651 -4.779 1.00 98.12 259 ALA A C 1
ATOM 1973 O O . ALA A 1 259 ? 12.595 11.369 -5.169 1.00 98.12 259 ALA A O 1
ATOM 1974 N N . ALA A 1 260 ? 13.935 12.637 -3.900 1.00 97.94 260 ALA A N 1
ATOM 1975 C CA . ALA A 1 260 ? 12.853 13.451 -3.347 1.00 97.94 260 ALA A CA 1
ATOM 1976 C C . ALA A 1 260 ? 12.123 14.275 -4.421 1.00 97.94 260 ALA A C 1
ATOM 1978 O O . ALA A 1 260 ? 10.889 14.320 -4.446 1.00 97.94 260 ALA A O 1
ATOM 1979 N N . VAL A 1 261 ? 12.874 14.902 -5.333 1.00 97.69 261 VAL A N 1
ATOM 1980 C CA . VAL A 1 261 ? 12.302 15.663 -6.456 1.00 97.69 261 VAL A CA 1
ATOM 1981 C C . VAL A 1 261 ? 11.534 14.732 -7.396 1.00 97.69 261 VAL A C 1
ATOM 1983 O O . VAL A 1 261 ? 10.390 15.025 -7.753 1.00 97.69 261 VAL A O 1
ATOM 1986 N N . ALA A 1 262 ? 12.121 13.583 -7.737 1.00 97.88 262 ALA A N 1
ATOM 1987 C CA . ALA A 1 262 ? 11.475 12.577 -8.572 1.00 97.88 262 ALA A CA 1
ATOM 1988 C C . ALA A 1 262 ? 10.195 12.021 -7.918 1.00 97.88 262 ALA A C 1
ATOM 1990 O O . ALA A 1 262 ? 9.164 11.913 -8.584 1.00 97.88 262 ALA A O 1
ATOM 1991 N N . ALA A 1 263 ? 10.216 11.752 -6.607 1.00 97.62 263 ALA A N 1
ATOM 1992 C CA . ALA A 1 263 ? 9.062 11.267 -5.849 1.00 97.62 263 ALA A CA 1
ATOM 1993 C C . ALA A 1 263 ? 7.909 12.275 -5.861 1.00 97.62 263 ALA A C 1
ATOM 1995 O O . ALA A 1 263 ? 6.758 11.902 -6.091 1.00 97.62 263 ALA A O 1
ATOM 1996 N N . ARG A 1 264 ? 8.203 13.572 -5.699 1.00 95.56 264 ARG A N 1
ATOM 1997 C CA . ARG A 1 264 ? 7.187 14.628 -5.828 1.00 95.56 264 ARG A CA 1
ATOM 1998 C C . ARG A 1 264 ? 6.556 14.635 -7.224 1.00 95.56 264 ARG A C 1
ATOM 2000 O O . ARG A 1 264 ? 5.337 14.783 -7.337 1.00 95.56 264 ARG A O 1
ATOM 2007 N N . GLY A 1 265 ? 7.369 14.481 -8.270 1.00 96.12 265 GLY A N 1
ATOM 2008 C CA . GLY A 1 265 ? 6.899 14.381 -9.654 1.00 96.12 265 GLY A CA 1
ATOM 2009 C C . GLY A 1 265 ? 5.986 13.173 -9.872 1.00 96.12 265 GLY A C 1
ATOM 2010 O O . GLY A 1 265 ? 4.901 13.316 -10.429 1.00 96.12 265 GLY A O 1
ATOM 2011 N N . TRP A 1 266 ? 6.379 12.011 -9.353 1.00 96.00 266 TRP A N 1
ATOM 2012 C CA . TRP A 1 266 ? 5.602 10.772 -9.409 1.00 96.00 266 TRP A CA 1
ATOM 2013 C C . TRP A 1 266 ? 4.236 10.884 -8.730 1.00 96.00 266 TRP A C 1
ATOM 2015 O O . TRP A 1 266 ? 3.220 10.583 -9.353 1.00 96.00 266 TRP A O 1
ATOM 2025 N N . VAL A 1 267 ? 4.181 11.386 -7.493 1.00 93.50 267 VAL A N 1
ATOM 2026 C CA . VAL A 1 267 ? 2.901 11.583 -6.788 1.00 93.50 267 VAL A CA 1
ATOM 2027 C C . VAL A 1 267 ? 2.012 12.573 -7.548 1.00 93.50 267 VAL A C 1
ATOM 2029 O O . VAL A 1 267 ? 0.829 12.315 -7.753 1.00 93.50 267 VAL A O 1
ATOM 2032 N N . SER A 1 268 ? 2.596 13.660 -8.063 1.00 93.62 268 SER A N 1
ATOM 2033 C CA . SER A 1 268 ? 1.864 14.648 -8.868 1.00 93.62 268 SER A CA 1
ATOM 2034 C C . SER A 1 268 ? 1.316 14.056 -10.172 1.00 93.62 268 SER A C 1
ATOM 2036 O O . SER A 1 268 ? 0.228 14.436 -10.610 1.00 93.62 268 SER A O 1
ATOM 2038 N N . LEU A 1 269 ? 2.050 13.127 -10.793 1.00 95.19 269 LEU A N 1
ATOM 2039 C CA . LEU A 1 269 ? 1.619 12.403 -11.985 1.00 95.19 269 LEU A CA 1
ATOM 2040 C C . LEU A 1 269 ? 0.434 11.485 -11.677 1.00 95.19 269 LEU A C 1
ATOM 2042 O O . LEU A 1 269 ? -0.541 11.506 -12.426 1.00 95.19 269 LEU A O 1
ATOM 2046 N N . LEU A 1 270 ? 0.485 10.724 -10.580 1.00 92.69 270 LEU A N 1
ATOM 2047 C CA . LEU A 1 270 ? -0.630 9.868 -10.161 1.00 92.69 270 LEU A CA 1
ATOM 2048 C C . LEU A 1 270 ? -1.889 10.697 -9.867 1.00 92.69 270 LEU A C 1
ATOM 2050 O O . LEU A 1 270 ? -2.969 10.366 -10.356 1.00 92.69 270 LEU A O 1
ATOM 2054 N N . ASP A 1 271 ? -1.744 11.824 -9.164 1.00 89.06 271 ASP A N 1
ATOM 2055 C CA . ASP A 1 271 ? -2.844 12.756 -8.889 1.00 89.06 271 ASP A CA 1
ATOM 2056 C C . ASP A 1 271 ? -3.407 13.386 -10.171 1.00 89.06 271 ASP A C 1
ATOM 2058 O O . ASP A 1 271 ? -4.617 13.568 -10.322 1.00 89.06 271 ASP A O 1
ATOM 2062 N N . ALA A 1 272 ? -2.543 13.763 -11.117 1.00 91.75 272 ALA A N 1
ATOM 2063 C CA . ALA A 1 272 ? -2.971 14.284 -12.409 1.00 91.75 272 ALA A CA 1
ATOM 2064 C C . ALA A 1 272 ? -3.716 13.214 -13.216 1.00 91.75 272 ALA A C 1
ATOM 2066 O O . ALA A 1 272 ? -4.808 13.484 -13.715 1.00 91.75 272 ALA A O 1
ATOM 2067 N N . ALA A 1 273 ? -3.179 11.997 -13.293 1.00 92.62 273 ALA A N 1
ATOM 2068 C CA . ALA A 1 273 ? -3.816 10.891 -13.991 1.00 92.62 273 ALA A CA 1
ATOM 2069 C C . ALA A 1 273 ? -5.190 10.573 -13.389 1.00 92.62 273 ALA A C 1
ATOM 2071 O O . ALA A 1 273 ? -6.167 10.462 -14.127 1.00 92.62 273 ALA A O 1
ATOM 2072 N N . ALA A 1 274 ? -5.299 10.527 -12.058 1.00 88.31 274 ALA A N 1
ATOM 2073 C CA . ALA A 1 274 ? -6.575 10.385 -11.364 1.00 88.31 274 ALA A CA 1
ATOM 2074 C C . ALA A 1 274 ? -7.543 11.524 -11.702 1.00 88.31 274 ALA A C 1
ATOM 2076 O O . ALA A 1 274 ? -8.706 11.264 -11.978 1.00 88.31 274 ALA A O 1
ATOM 2077 N N . ARG A 1 275 ? -7.099 12.783 -11.750 1.00 87.56 275 ARG A N 1
ATOM 2078 C CA . ARG A 1 275 ? -7.983 13.911 -12.095 1.00 87.56 275 ARG A CA 1
ATOM 2079 C C . ARG A 1 275 ? -8.476 13.884 -13.542 1.00 87.56 275 ARG A C 1
ATOM 2081 O O . ARG A 1 275 ? -9.644 14.176 -13.776 1.00 87.56 275 ARG A O 1
ATOM 2088 N N . TYR A 1 276 ? -7.613 13.554 -14.501 1.00 89.06 276 TYR A N 1
ATOM 2089 C CA . TYR A 1 276 ? -7.951 13.630 -15.927 1.00 89.06 276 TYR A CA 1
ATOM 2090 C C . TYR A 1 276 ? -8.632 12.370 -16.464 1.00 89.06 276 TYR A C 1
ATOM 2092 O O . TYR A 1 276 ? -9.509 12.466 -17.321 1.00 89.06 276 TYR A O 1
ATOM 2100 N N . LEU A 1 277 ? -8.253 11.190 -15.972 1.00 89.75 277 LEU A N 1
ATOM 2101 C CA . LEU A 1 277 ? -8.786 9.920 -16.467 1.00 89.75 277 LEU A CA 1
ATOM 2102 C C . LEU A 1 277 ? -10.006 9.449 -15.672 1.00 89.75 277 LEU A C 1
ATOM 2104 O O . LEU A 1 277 ? -10.814 8.676 -16.197 1.00 89.75 277 LEU A O 1
ATOM 2108 N N . ASN A 1 278 ? -10.216 9.934 -14.443 1.00 82.75 278 ASN A N 1
ATOM 2109 C CA . ASN A 1 278 ? -11.388 9.568 -13.655 1.00 82.75 278 ASN A CA 1
ATOM 2110 C C . ASN A 1 278 ? -12.650 10.303 -14.147 1.00 82.75 278 ASN A C 1
ATOM 2112 O O . ASN A 1 278 ? -13.116 11.275 -13.565 1.00 82.75 278 ASN A O 1
ATOM 2116 N N . GLY A 1 279 ? -13.222 9.817 -15.249 1.00 77.19 279 GLY A N 1
ATOM 2117 C CA . GLY A 1 279 ? -14.487 10.289 -15.812 1.00 77.19 279 GLY A CA 1
ATOM 2118 C C . GLY A 1 279 ? -15.766 9.688 -15.198 1.00 77.19 279 GLY A C 1
ATOM 2119 O O . GLY A 1 279 ? -15.832 9.285 -14.032 1.00 77.19 279 GLY A O 1
ATOM 2120 N N . ARG A 1 280 ? -16.818 9.623 -16.029 1.00 79.00 280 ARG A N 1
ATOM 2121 C CA . ARG A 1 280 ? -18.170 9.195 -15.633 1.00 79.00 280 ARG A CA 1
ATOM 2122 C C . ARG A 1 280 ? -18.198 7.781 -15.063 1.00 79.00 280 ARG A C 1
ATOM 2124 O O . ARG A 1 280 ? -17.698 6.823 -15.639 1.00 79.00 280 ARG A O 1
ATOM 2131 N N . GLN A 1 281 ? -18.922 7.657 -13.964 1.00 74.25 281 GLN A N 1
ATOM 2132 C CA . GLN A 1 281 ? -18.952 6.459 -13.133 1.00 74.25 281 GLN A CA 1
ATOM 2133 C C . GLN A 1 281 ? -19.738 5.296 -13.757 1.00 74.25 281 GLN A C 1
ATOM 2135 O O . GLN A 1 281 ? -19.475 4.141 -13.443 1.00 74.25 281 GLN A O 1
ATOM 2140 N N . SER A 1 282 ? -20.684 5.579 -14.657 1.00 78.62 282 SER A N 1
ATOM 2141 C CA . SER A 1 282 ? -21.394 4.551 -15.431 1.00 78.62 282 SER A CA 1
ATOM 2142 C C . SER A 1 282 ? -20.492 3.831 -16.436 1.00 78.62 282 SER A C 1
ATOM 2144 O O . SER A 1 282 ? -20.801 2.710 -16.824 1.00 78.62 282 SER A O 1
ATOM 2146 N N . LEU A 1 283 ? -19.376 4.454 -16.826 1.00 88.75 283 LEU A N 1
ATOM 2147 C CA . LEU A 1 283 ? -18.409 3.919 -17.781 1.00 88.75 283 LEU A CA 1
ATOM 2148 C C . LEU A 1 283 ? -17.234 3.215 -17.093 1.00 88.75 283 LEU A C 1
ATOM 2150 O O . LEU A 1 283 ? -16.248 2.908 -17.753 1.00 88.75 283 LEU A O 1
ATOM 2154 N N . LEU A 1 284 ? -17.321 2.948 -15.784 1.00 91.44 284 LEU A N 1
ATOM 2155 C CA . LEU A 1 284 ? -16.241 2.312 -15.028 1.00 91.44 284 LEU A CA 1
ATOM 2156 C C . LEU A 1 284 ? -15.765 0.979 -15.650 1.00 91.44 284 LEU A C 1
ATOM 2158 O O . LEU A 1 284 ? -14.555 0.844 -15.816 1.00 91.44 284 LEU A O 1
ATOM 2162 N N . PRO A 1 285 ? -16.646 0.048 -16.085 1.00 95.81 285 PRO A N 1
ATOM 2163 C CA . PRO A 1 285 ? -16.208 -1.170 -16.775 1.00 95.81 285 PRO A CA 1
ATOM 2164 C C . PRO A 1 285 ? -15.431 -0.892 -18.062 1.00 95.81 285 PRO A C 1
ATOM 2166 O O . PRO A 1 285 ? -14.361 -1.452 -18.270 1.00 95.81 285 PRO A O 1
ATOM 2169 N N . LEU A 1 286 ? -15.931 0.023 -18.898 1.00 95.12 286 LEU A N 1
ATOM 2170 C CA . LEU A 1 286 ? -15.283 0.378 -20.162 1.00 95.12 286 LEU A CA 1
ATOM 2171 C C . LEU A 1 286 ? -13.934 1.065 -19.932 1.00 95.12 286 LEU A C 1
ATOM 2173 O O . LEU A 1 286 ? -12.985 0.844 -20.673 1.00 95.12 286 LEU A O 1
ATOM 2177 N N . ARG A 1 287 ? -13.837 1.887 -18.888 1.00 94.56 287 ARG A N 1
ATOM 2178 C CA . ARG A 1 287 ? -12.615 2.606 -18.540 1.00 94.56 287 ARG A CA 1
ATOM 2179 C C . ARG A 1 287 ? -11.522 1.665 -18.036 1.00 94.56 287 ARG A C 1
ATOM 2181 O O . ARG A 1 287 ? -10.376 1.811 -18.446 1.00 94.56 287 ARG A O 1
ATOM 2188 N N . LEU A 1 288 ? -11.868 0.695 -17.188 1.00 96.25 288 LEU A N 1
ATOM 2189 C CA . LEU A 1 288 ? -10.918 -0.332 -16.750 1.00 96.25 288 LEU A CA 1
ATOM 2190 C C . LEU A 1 288 ? -10.533 -1.264 -17.906 1.00 96.25 288 LEU A C 1
ATOM 2192 O O . LEU A 1 288 ? -9.364 -1.611 -18.028 1.00 96.25 288 LEU A O 1
ATOM 2196 N N . ALA A 1 289 ? -11.470 -1.602 -18.797 1.00 96.75 289 ALA A N 1
ATOM 2197 C CA . ALA A 1 289 ? -11.166 -2.343 -20.021 1.00 96.75 289 ALA A CA 1
ATOM 2198 C C . ALA A 1 289 ? -10.204 -1.567 -20.943 1.00 96.75 289 ALA A C 1
ATOM 2200 O O . ALA A 1 289 ? -9.266 -2.150 -21.477 1.00 96.75 289 ALA A O 1
ATOM 2201 N N . ALA A 1 290 ? -10.381 -0.248 -21.084 1.00 95.94 290 ALA A N 1
ATOM 2202 C CA . ALA A 1 290 ? -9.478 0.612 -21.851 1.00 95.94 290 ALA A CA 1
ATOM 2203 C C . ALA A 1 290 ? -8.082 0.715 -21.212 1.00 95.94 290 ALA A C 1
ATOM 2205 O O . ALA A 1 290 ? -7.082 0.656 -21.922 1.00 95.94 290 ALA A O 1
ATOM 2206 N N . ALA A 1 291 ? -7.996 0.810 -19.880 1.00 95.75 291 ALA A N 1
ATOM 2207 C CA . ALA A 1 291 ? -6.716 0.726 -19.175 1.00 95.75 291 ALA A CA 1
ATOM 2208 C C . ALA A 1 291 ? -6.036 -0.632 -19.410 1.00 95.75 291 ALA A C 1
ATOM 2210 O O . ALA A 1 291 ? -4.840 -0.679 -19.692 1.00 95.75 291 ALA A O 1
ATOM 2211 N N . GLY A 1 292 ? -6.813 -1.720 -19.365 1.00 96.50 292 GLY A N 1
ATOM 2212 C CA . GLY A 1 292 ? -6.367 -3.060 -19.735 1.00 96.50 292 GLY A CA 1
ATOM 2213 C C . GLY A 1 292 ? -5.821 -3.108 -21.161 1.00 96.50 292 GLY A C 1
ATOM 2214 O O . GLY A 1 292 ? -4.721 -3.602 -21.363 1.00 96.50 292 GLY A O 1
ATOM 2215 N N . LEU A 1 293 ? -6.520 -2.515 -22.133 1.00 96.75 293 LEU A N 1
ATOM 2216 C CA . LEU A 1 293 ? -6.062 -2.457 -23.524 1.00 96.75 293 LEU A CA 1
ATOM 2217 C C . LEU A 1 293 ? -4.705 -1.758 -23.651 1.00 96.75 293 LEU A C 1
ATOM 2219 O O . LEU A 1 293 ? -3.823 -2.267 -24.334 1.00 96.75 293 LEU A O 1
ATOM 2223 N N . VAL A 1 294 ? -4.515 -0.623 -22.970 1.00 96.44 294 VAL A N 1
ATOM 2224 C CA . VAL A 1 294 ? -3.230 0.094 -22.969 1.00 96.44 294 VAL A CA 1
ATOM 2225 C C . VAL A 1 294 ? -2.119 -0.785 -22.395 1.00 96.44 294 VAL A C 1
ATOM 2227 O O . VAL A 1 294 ? -1.071 -0.917 -23.021 1.00 96.44 294 VAL A O 1
ATOM 2230 N N . VAL A 1 295 ? -2.349 -1.426 -21.244 1.00 96.38 295 VAL A N 1
ATOM 2231 C CA . VAL A 1 295 ? -1.368 -2.349 -20.645 1.00 96.38 295 VAL A CA 1
ATOM 2232 C C . VAL A 1 295 ? -1.078 -3.521 -21.579 1.00 96.38 295 VAL A C 1
ATOM 2234 O O . VAL A 1 295 ? 0.080 -3.872 -21.759 1.00 96.38 295 VAL A O 1
ATOM 2237 N N . GLY A 1 296 ? -2.105 -4.091 -22.205 1.00 95.56 296 GLY A N 1
ATOM 2238 C CA . GLY A 1 296 ? -1.977 -5.206 -23.133 1.00 95.56 296 GLY A CA 1
ATOM 2239 C C . GLY A 1 296 ? -1.167 -4.855 -24.380 1.00 95.56 296 GLY A C 1
ATOM 2240 O O . GLY A 1 296 ? -0.276 -5.611 -24.753 1.00 95.56 296 GLY A O 1
ATOM 2241 N N . ILE A 1 297 ? -1.401 -3.681 -24.981 1.00 95.75 297 ILE A N 1
ATOM 2242 C CA . ILE A 1 297 ? -0.599 -3.175 -26.108 1.00 95.75 297 ILE A CA 1
ATOM 2243 C C . ILE A 1 297 ? 0.865 -3.018 -25.688 1.00 95.75 297 ILE A C 1
ATOM 2245 O O . ILE A 1 297 ? 1.758 -3.439 -26.416 1.00 95.75 297 ILE A O 1
ATOM 2249 N N . LEU A 1 298 ? 1.126 -2.449 -24.507 1.00 95.31 298 LEU A N 1
ATOM 2250 C CA . LEU A 1 298 ? 2.492 -2.319 -23.997 1.00 95.31 298 LEU A CA 1
ATOM 2251 C C . LEU A 1 298 ? 3.130 -3.692 -23.731 1.00 95.31 298 LEU A C 1
ATOM 2253 O O . LEU A 1 298 ? 4.295 -3.881 -24.062 1.00 95.31 298 LEU A O 1
ATOM 2257 N N . ALA A 1 299 ? 2.367 -4.658 -23.214 1.00 93.88 299 ALA A N 1
ATOM 2258 C CA . ALA A 1 299 ? 2.825 -6.013 -22.903 1.00 93.88 299 ALA A CA 1
ATOM 2259 C C . ALA A 1 299 ? 3.151 -6.864 -24.142 1.00 93.88 299 ALA A C 1
ATOM 2261 O O . ALA A 1 299 ? 3.900 -7.836 -24.041 1.00 93.88 299 ALA A O 1
ATOM 2262 N N . VAL A 1 300 ? 2.620 -6.513 -25.320 1.00 93.81 300 VAL A N 1
ATOM 2263 C CA . VAL A 1 300 ? 3.036 -7.130 -26.591 1.00 93.81 300 VAL A CA 1
ATOM 2264 C C . VAL A 1 300 ? 4.515 -6.861 -26.862 1.00 93.81 300 VAL A C 1
ATOM 2266 O O . VAL A 1 300 ? 5.228 -7.778 -27.263 1.00 93.81 300 VAL A O 1
ATOM 2269 N N . PHE A 1 301 ? 4.970 -5.631 -26.610 1.00 92.88 301 PHE A N 1
ATOM 2270 C CA . PHE A 1 301 ? 6.354 -5.217 -26.850 1.00 92.88 301 PHE A CA 1
ATOM 2271 C C . PHE A 1 301 ? 7.265 -5.457 -25.642 1.00 92.88 301 PHE A C 1
ATOM 2273 O O . PHE A 1 301 ? 8.408 -5.862 -25.823 1.00 92.88 301 PHE A O 1
ATOM 2280 N N . TYR A 1 302 ? 6.753 -5.221 -24.432 1.00 93.00 302 TYR A N 1
ATOM 2281 C CA . TYR A 1 302 ? 7.488 -5.285 -23.167 1.00 93.00 302 TYR A CA 1
ATOM 2282 C C . TYR A 1 302 ? 6.666 -6.052 -22.118 1.00 93.00 302 TYR A C 1
ATOM 2284 O O . TYR A 1 302 ? 5.939 -5.430 -21.332 1.00 93.00 302 TYR A O 1
ATOM 2292 N N . PRO A 1 303 ? 6.715 -7.397 -22.099 1.00 91.38 303 PRO A N 1
ATOM 2293 C CA . PRO A 1 303 ? 5.967 -8.225 -21.146 1.00 91.38 303 PRO A CA 1
ATOM 2294 C C . PRO A 1 303 ? 6.214 -7.857 -19.674 1.00 91.38 303 PRO A C 1
ATOM 2296 O O . PRO A 1 303 ? 5.342 -8.037 -18.824 1.00 91.38 303 PRO A O 1
ATOM 2299 N N . GLU A 1 304 ? 7.373 -7.278 -19.368 1.00 91.31 304 GLU A N 1
ATOM 2300 C CA . GLU A 1 304 ? 7.808 -6.848 -18.039 1.00 91.31 304 GLU A CA 1
ATOM 2301 C C . GLU A 1 304 ? 6.951 -5.696 -17.473 1.00 91.31 304 GLU A C 1
ATOM 2303 O O . GLU A 1 304 ? 6.929 -5.443 -16.261 1.00 91.31 304 GLU A O 1
ATOM 2308 N N . VAL A 1 305 ? 6.180 -5.004 -18.326 1.00 93.00 305 VAL A N 1
ATOM 2309 C CA . VAL A 1 305 ? 5.234 -3.959 -17.899 1.00 93.00 305 VAL A CA 1
ATOM 2310 C C . VAL A 1 305 ? 4.090 -4.516 -17.050 1.00 93.00 305 VAL A C 1
ATOM 2312 O O . VAL A 1 305 ? 3.480 -3.785 -16.264 1.00 93.00 305 VAL A O 1
ATOM 2315 N N . VAL A 1 306 ? 3.803 -5.809 -17.170 1.00 92.31 306 VAL A N 1
ATOM 2316 C CA . VAL A 1 306 ? 2.703 -6.480 -16.483 1.00 92.31 306 VAL A CA 1
ATOM 2317 C C . VAL A 1 306 ? 2.973 -6.574 -14.976 1.00 92.31 306 VAL A C 1
ATOM 2319 O O . VAL A 1 306 ? 4.108 -6.682 -14.511 1.00 92.31 306 VAL A O 1
ATOM 2322 N N . GLY A 1 307 ? 1.911 -6.506 -14.170 1.00 91.19 307 GLY A N 1
ATOM 2323 C CA . GLY A 1 307 ? 1.990 -6.718 -12.723 1.00 91.19 307 GLY A CA 1
ATOM 2324 C C . GLY A 1 307 ? 2.642 -5.586 -11.926 1.00 91.19 307 GLY A C 1
ATOM 2325 O O . GLY A 1 307 ? 2.718 -4.441 -12.369 1.00 91.19 307 GLY A O 1
ATOM 2326 N N . ASN A 1 308 ? 3.100 -5.899 -10.714 1.00 88.75 308 ASN A N 1
ATOM 2327 C CA . ASN A 1 308 ? 3.475 -4.908 -9.699 1.00 88.75 308 ASN A CA 1
ATOM 2328 C C . ASN A 1 308 ? 4.871 -4.280 -9.889 1.00 88.75 308 ASN A C 1
ATOM 2330 O O . ASN A 1 308 ? 5.145 -3.244 -9.290 1.00 88.75 308 ASN A O 1
ATOM 2334 N N . GLY A 1 309 ? 5.723 -4.863 -10.740 1.00 90.25 309 GLY A N 1
ATOM 2335 C CA . GLY A 1 309 ? 7.090 -4.388 -10.995 1.00 90.25 309 GLY A CA 1
ATOM 2336 C C . GLY A 1 309 ? 8.181 -5.093 -10.186 1.00 90.25 309 GLY A C 1
ATOM 2337 O O . GLY A 1 309 ? 9.344 -4.745 -10.348 1.00 90.25 309 GLY A O 1
ATOM 2338 N N . GLN A 1 310 ? 7.848 -6.105 -9.378 1.00 89.69 310 GLN A N 1
ATOM 2339 C CA . GLN A 1 310 ? 8.843 -6.867 -8.614 1.00 89.69 310 GLN A CA 1
ATOM 2340 C C . GLN A 1 310 ? 9.896 -7.516 -9.525 1.00 89.69 310 GLN A C 1
ATOM 2342 O O . GLN A 1 310 ? 11.081 -7.335 -9.288 1.00 89.69 310 GLN A O 1
ATOM 2347 N N . ALA A 1 311 ? 9.483 -8.169 -10.619 1.00 88.69 311 ALA A N 1
ATOM 2348 C CA . ALA A 1 311 ? 10.408 -8.785 -11.579 1.00 88.69 311 ALA A CA 1
ATOM 2349 C C . ALA A 1 311 ? 11.390 -7.778 -12.209 1.00 88.69 311 ALA A C 1
ATOM 2351 O O . ALA A 1 311 ? 12.541 -8.112 -12.472 1.00 88.69 311 ALA A O 1
ATOM 2352 N N . LEU A 1 312 ? 10.955 -6.528 -12.410 1.00 90.81 312 LEU A N 1
ATOM 2353 C CA . LEU A 1 312 ? 11.820 -5.463 -12.914 1.00 90.81 312 LEU A CA 1
ATOM 2354 C C . LEU A 1 312 ? 12.856 -5.032 -11.871 1.00 90.81 312 LEU A C 1
ATOM 2356 O O . LEU A 1 312 ? 14.002 -4.791 -12.228 1.00 90.81 312 LEU A O 1
ATOM 2360 N N . ILE A 1 313 ? 12.468 -4.949 -10.594 1.00 90.69 313 ILE A N 1
ATOM 2361 C CA . ILE A 1 313 ? 13.404 -4.673 -9.495 1.00 90.69 313 ILE A CA 1
ATOM 2362 C C . ILE A 1 313 ? 14.407 -5.822 -9.372 1.00 90.69 313 ILE A C 1
ATOM 2364 O O . ILE A 1 313 ? 15.606 -5.574 -9.307 1.00 90.69 313 ILE A O 1
ATOM 2368 N N . THR A 1 314 ? 13.935 -7.072 -9.384 1.00 87.56 314 THR A N 1
ATOM 2369 C CA . THR A 1 314 ? 14.798 -8.252 -9.294 1.00 87.56 314 THR A CA 1
ATOM 2370 C C . THR A 1 314 ? 15.800 -8.291 -10.444 1.00 87.56 314 THR A C 1
ATOM 2372 O O . THR A 1 314 ? 16.985 -8.448 -10.175 1.00 87.56 314 THR A O 1
ATOM 2375 N N . GLY A 1 315 ? 15.374 -8.072 -11.692 1.00 86.19 315 GLY A N 1
ATOM 2376 C CA . GLY A 1 315 ? 16.308 -8.045 -12.822 1.00 86.19 315 GLY A CA 1
ATOM 2377 C C . GLY A 1 315 ? 17.274 -6.856 -12.785 1.00 86.19 315 GLY A C 1
ATOM 2378 O O . GLY A 1 315 ? 18.418 -6.976 -13.202 1.00 86.19 315 GLY A O 1
ATOM 2379 N N . LEU A 1 316 ? 16.873 -5.718 -12.202 1.00 85.12 316 LEU A N 1
ATOM 2380 C CA . LEU A 1 316 ? 17.783 -4.591 -11.965 1.00 85.12 316 LEU A CA 1
ATOM 2381 C C . LEU A 1 316 ? 18.886 -4.944 -10.957 1.00 85.12 316 LEU A C 1
ATOM 2383 O O . LEU A 1 316 ? 20.038 -4.576 -11.154 1.00 85.12 316 LEU A O 1
ATOM 2387 N N . VAL A 1 317 ? 18.524 -5.656 -9.885 1.00 80.81 317 VAL A N 1
ATOM 2388 C CA . VAL A 1 317 ? 19.449 -6.120 -8.836 1.00 80.81 317 VAL A CA 1
ATOM 2389 C C . VAL A 1 317 ? 20.397 -7.209 -9.352 1.00 80.81 317 VAL A C 1
ATOM 2391 O O . VAL A 1 317 ? 21.524 -7.294 -8.878 1.00 80.81 317 VAL A O 1
ATOM 2394 N N . HIS A 1 318 ? 19.967 -8.013 -10.328 1.00 81.25 318 HIS A N 1
ATOM 2395 C CA . HIS A 1 318 ? 20.803 -9.025 -10.987 1.00 81.25 318 HIS A CA 1
ATOM 2396 C C . HIS A 1 318 ? 21.572 -8.485 -12.207 1.00 81.25 318 HIS A C 1
ATOM 2398 O O . HIS A 1 318 ? 22.279 -9.248 -12.856 1.00 81.25 318 HIS A O 1
ATOM 2404 N N . GLU A 1 319 ? 21.470 -7.181 -12.494 1.00 75.12 319 GLU A N 1
ATOM 2405 C CA . GLU A 1 319 ? 22.097 -6.518 -13.649 1.00 75.12 319 GLU A CA 1
ATOM 2406 C C . GLU A 1 319 ? 21.680 -7.096 -15.017 1.00 75.12 319 GLU A C 1
ATOM 2408 O O . GLU A 1 319 ? 22.421 -7.015 -15.996 1.00 75.12 319 GLU A O 1
ATOM 2413 N N . ASP A 1 320 ? 20.454 -7.615 -15.120 1.00 80.44 320 ASP A N 1
ATOM 2414 C CA . ASP A 1 320 ? 19.923 -8.226 -16.346 1.00 80.44 320 ASP A CA 1
ATOM 2415 C C . ASP A 1 320 ? 19.676 -7.203 -17.474 1.00 80.44 320 ASP A C 1
ATOM 2417 O O . ASP A 1 320 ? 19.555 -7.578 -18.641 1.00 80.44 320 ASP A O 1
ATOM 2421 N N . TYR A 1 321 ? 19.591 -5.907 -17.147 1.00 81.56 321 TYR A N 1
ATOM 2422 C CA . TYR A 1 321 ? 19.205 -4.845 -18.081 1.00 81.56 321 TYR A CA 1
ATOM 2423 C C . TYR A 1 321 ? 20.327 -3.834 -18.330 1.00 81.56 321 TYR A C 1
ATOM 2425 O O . TYR A 1 321 ? 20.904 -3.258 -17.406 1.00 81.56 321 TYR A O 1
ATOM 2433 N N . GLY A 1 322 ? 20.550 -3.496 -19.603 1.00 85.56 322 GLY A N 1
ATOM 2434 C CA . GLY A 1 322 ? 21.392 -2.357 -19.973 1.00 85.56 322 GLY A CA 1
ATOM 2435 C C . GLY A 1 322 ? 20.721 -1.007 -19.675 1.00 85.56 322 GLY A C 1
ATOM 2436 O O . GLY A 1 322 ? 19.496 -0.896 -19.615 1.00 85.56 322 GLY A O 1
ATOM 2437 N N . THR A 1 323 ? 21.504 0.076 -19.584 1.00 87.06 323 THR A N 1
ATOM 2438 C CA . THR A 1 323 ? 20.994 1.419 -19.229 1.00 87.06 323 THR A CA 1
ATOM 2439 C C . THR A 1 323 ? 19.867 1.914 -20.138 1.00 87.06 323 THR A C 1
ATOM 2441 O O . THR A 1 323 ? 18.891 2.503 -19.675 1.00 87.06 323 THR A O 1
ATOM 2444 N N . ARG A 1 324 ? 19.981 1.662 -21.449 1.00 90.62 324 ARG A N 1
ATOM 2445 C CA . ARG A 1 324 ? 18.966 2.066 -22.433 1.00 90.62 324 ARG A CA 1
ATOM 2446 C C . ARG A 1 324 ? 17.651 1.318 -22.231 1.00 90.62 324 ARG A C 1
ATOM 2448 O O . ARG A 1 324 ? 16.589 1.923 -22.332 1.00 90.62 324 ARG A O 1
ATOM 2455 N N . GLU A 1 325 ? 17.728 0.020 -21.977 1.00 89.94 325 GLU A N 1
ATOM 2456 C CA . GLU A 1 325 ? 16.561 -0.834 -21.775 1.00 89.94 325 GLU A CA 1
ATOM 2457 C C . GLU A 1 325 ? 15.853 -0.490 -20.465 1.00 89.94 325 GLU A C 1
ATOM 2459 O O . GLU A 1 325 ? 14.651 -0.237 -20.474 1.00 89.94 325 GLU A O 1
ATOM 2464 N N . ALA A 1 326 ? 16.611 -0.332 -19.377 1.00 90.12 326 ALA A N 1
ATOM 2465 C CA . ALA A 1 326 ? 16.099 0.127 -18.090 1.00 90.12 326 ALA A CA 1
ATOM 2466 C C . ALA A 1 326 ? 15.338 1.462 -18.207 1.00 90.12 326 ALA A C 1
ATOM 2468 O O . ALA A 1 326 ? 14.255 1.610 -17.639 1.00 90.12 326 ALA A O 1
ATOM 2469 N N . LEU A 1 327 ? 15.851 2.417 -18.997 1.00 92.75 327 LEU A N 1
ATOM 2470 C CA . LEU A 1 327 ? 15.178 3.698 -19.234 1.00 92.75 327 LEU A CA 1
ATOM 2471 C C . LEU A 1 327 ? 13.859 3.538 -20.007 1.00 92.75 327 LEU A C 1
ATOM 2473 O O . LEU A 1 327 ? 12.868 4.192 -19.679 1.00 92.75 327 LEU A O 1
ATOM 2477 N N . VAL A 1 328 ? 13.824 2.670 -21.022 1.00 94.31 328 VAL A N 1
ATOM 2478 C CA . VAL A 1 328 ? 12.591 2.379 -21.772 1.00 94.31 328 VAL A CA 1
ATOM 2479 C C . VAL A 1 328 ? 11.561 1.710 -20.862 1.00 94.31 328 VAL A C 1
ATOM 2481 O O . VAL A 1 328 ? 10.417 2.164 -20.808 1.00 94.31 328 VAL A O 1
ATOM 2484 N N . LEU A 1 329 ? 11.970 0.698 -20.093 1.00 93.44 329 LEU A N 1
ATOM 2485 C CA . LEU A 1 329 ? 11.106 -0.004 -19.143 1.00 93.44 329 LEU A CA 1
ATOM 2486 C C . LEU A 1 329 ? 10.566 0.942 -18.066 1.00 93.44 329 LEU A C 1
ATOM 2488 O O . LEU A 1 329 ? 9.377 0.880 -17.753 1.00 93.44 329 LEU A O 1
ATOM 2492 N N . LEU A 1 330 ? 11.385 1.881 -17.576 1.00 94.94 330 LEU A N 1
ATOM 2493 C CA . LEU A 1 330 ? 10.948 2.916 -16.639 1.00 94.94 330 LEU A CA 1
ATOM 2494 C C . LEU A 1 330 ? 9.797 3.741 -17.227 1.00 94.94 330 LEU A C 1
ATOM 2496 O O . LEU A 1 330 ? 8.746 3.866 -16.599 1.00 94.94 330 LEU A O 1
ATOM 2500 N N . LEU A 1 331 ? 9.969 4.281 -18.437 1.00 95.31 331 LEU A N 1
ATOM 2501 C CA . LEU A 1 331 ? 8.964 5.127 -19.090 1.00 95.31 331 LEU A CA 1
ATOM 2502 C C . LEU A 1 331 ? 7.673 4.362 -19.401 1.00 95.31 331 LEU A C 1
ATOM 2504 O O . LEU A 1 331 ? 6.572 4.868 -19.158 1.00 95.31 331 LEU A O 1
ATOM 2508 N N . VAL A 1 332 ? 7.803 3.135 -19.904 1.00 95.44 332 VAL A N 1
ATOM 2509 C CA . VAL A 1 332 ? 6.674 2.252 -20.216 1.00 95.44 332 VAL A CA 1
ATOM 2510 C C . VAL A 1 332 ? 5.904 1.901 -18.939 1.00 95.44 332 VAL A C 1
ATOM 2512 O O . VAL A 1 332 ? 4.681 2.059 -18.895 1.00 95.44 332 VAL A O 1
ATOM 2515 N N . LYS A 1 333 ? 6.600 1.513 -17.864 1.00 95.31 333 LYS A N 1
ATOM 2516 C CA . LYS A 1 333 ? 5.977 1.147 -16.585 1.00 95.31 333 LYS A CA 1
ATOM 2517 C C . LYS A 1 333 ? 5.313 2.339 -15.903 1.00 95.31 333 LYS A C 1
ATOM 2519 O O . LYS A 1 333 ? 4.171 2.218 -15.470 1.00 95.31 333 LYS A O 1
ATOM 2524 N N . VAL A 1 334 ? 5.978 3.495 -15.847 1.00 95.88 334 VAL A N 1
ATOM 2525 C CA . VAL A 1 334 ? 5.423 4.738 -15.276 1.00 95.88 334 VAL A CA 1
ATOM 2526 C C . VAL A 1 334 ? 4.128 5.127 -15.984 1.00 95.88 334 VAL A C 1
ATOM 2528 O O . VAL A 1 334 ? 3.132 5.430 -15.326 1.00 95.88 334 VAL A O 1
ATOM 2531 N N . SER A 1 335 ? 4.115 5.049 -17.316 1.00 95.19 335 SER A N 1
ATOM 2532 C CA . SER A 1 335 ? 2.936 5.354 -18.129 1.00 95.19 335 SER A CA 1
ATOM 2533 C C . SER A 1 335 ? 1.800 4.362 -17.872 1.00 95.19 335 SER A C 1
ATOM 2535 O O . SER A 1 335 ? 0.662 4.773 -17.642 1.00 95.19 335 SER A O 1
ATOM 2537 N N . ALA A 1 336 ? 2.102 3.060 -17.847 1.00 96.44 336 ALA A N 1
ATOM 2538 C CA . ALA A 1 336 ? 1.115 2.016 -17.589 1.00 96.44 336 ALA A CA 1
ATOM 2539 C C . ALA A 1 336 ? 0.469 2.172 -16.204 1.00 96.44 336 ALA A C 1
ATOM 2541 O O . ALA A 1 336 ? -0.756 2.167 -16.085 1.00 96.44 336 ALA A O 1
ATOM 2542 N N . VAL A 1 337 ? 1.280 2.383 -15.164 1.00 96.06 337 VAL A N 1
ATOM 2543 C CA . VAL A 1 337 ? 0.799 2.580 -13.791 1.00 96.06 337 VAL A CA 1
ATOM 2544 C C . VAL A 1 337 ? -0.067 3.841 -13.709 1.00 96.06 337 VAL A C 1
ATOM 2546 O O . VAL A 1 337 ? -1.175 3.775 -13.179 1.00 96.06 337 VAL A O 1
ATOM 2549 N N . ALA A 1 338 ? 0.372 4.966 -14.287 1.00 94.88 338 ALA A N 1
ATOM 2550 C CA . ALA A 1 338 ? -0.396 6.212 -14.287 1.00 94.88 338 ALA A CA 1
ATOM 2551 C C . ALA A 1 338 ? -1.773 6.049 -14.954 1.00 94.88 338 ALA A C 1
ATOM 2553 O O . ALA A 1 338 ? -2.778 6.487 -14.393 1.00 94.88 338 ALA A O 1
ATOM 2554 N N . VAL A 1 339 ? -1.853 5.368 -16.104 1.00 95.56 339 VAL A N 1
ATOM 2555 C CA . VAL A 1 339 ? -3.131 5.095 -16.786 1.00 95.56 339 VAL A CA 1
ATOM 2556 C C . VAL A 1 339 ? -4.033 4.203 -15.933 1.00 95.56 339 VAL A C 1
ATOM 2558 O O . VAL A 1 339 ? -5.196 4.541 -15.708 1.00 95.56 339 VAL A O 1
ATOM 2561 N N . VAL A 1 340 ? -3.511 3.089 -15.411 1.00 95.00 340 VAL A N 1
ATOM 2562 C CA . VAL A 1 340 ? -4.302 2.125 -14.630 1.00 95.00 340 VAL A CA 1
ATOM 2563 C C . VAL A 1 340 ? -4.829 2.744 -13.330 1.00 95.00 340 VAL A C 1
ATOM 2565 O O . VAL A 1 340 ? -6.015 2.577 -13.019 1.00 95.00 340 VAL A O 1
ATOM 2568 N N . PHE A 1 341 ? -3.995 3.504 -12.609 1.00 90.69 341 PHE A N 1
ATOM 2569 C CA . PHE A 1 341 ? -4.414 4.273 -11.432 1.00 90.69 341 PHE A CA 1
ATOM 2570 C C . PHE A 1 341 ? -5.407 5.372 -11.792 1.00 90.69 341 PHE A C 1
ATOM 2572 O O . PHE A 1 341 ? -6.440 5.507 -11.136 1.00 90.69 341 PHE A O 1
ATOM 2579 N N . GLY A 1 342 ? -5.136 6.127 -12.858 1.00 90.19 342 GLY A N 1
ATOM 2580 C CA . GLY A 1 342 ? -5.996 7.222 -13.291 1.00 90.19 342 GLY A CA 1
ATOM 2581 C C . GLY A 1 342 ? -7.403 6.763 -13.676 1.00 90.19 342 GLY A C 1
ATOM 2582 O O . GLY A 1 342 ? -8.395 7.438 -13.396 1.00 90.19 342 GLY A O 1
ATOM 2583 N N . CYS A 1 343 ? -7.515 5.563 -14.245 1.00 92.62 343 CYS A N 1
ATOM 2584 C CA . CYS A 1 343 ? -8.785 4.915 -14.549 1.00 92.62 343 CYS A CA 1
ATOM 2585 C C . CYS A 1 343 ? -9.535 4.393 -13.306 1.00 92.62 343 CYS A C 1
ATOM 2587 O O . CYS A 1 343 ? -10.682 3.952 -13.428 1.00 92.62 343 CYS A O 1
ATOM 2589 N N . GLY A 1 344 ? -8.962 4.486 -12.104 1.00 88.69 344 GLY A N 1
ATOM 2590 C CA . GLY A 1 344 ? -9.603 4.081 -10.850 1.00 88.69 344 GLY A CA 1
ATOM 2591 C C . GLY A 1 344 ? -9.632 2.569 -10.632 1.00 88.69 344 GLY A C 1
ATOM 2592 O O . GLY A 1 344 ? -10.554 2.061 -9.993 1.00 88.69 344 GLY A O 1
ATOM 2593 N N . THR A 1 345 ? -8.658 1.850 -11.191 1.00 91.50 345 THR A N 1
ATOM 2594 C CA . THR A 1 345 ? -8.466 0.419 -10.927 1.00 91.50 345 THR A CA 1
ATOM 2595 C C . THR A 1 345 ? -8.078 0.221 -9.462 1.00 91.50 345 THR A C 1
ATOM 2597 O O . THR A 1 345 ? -7.262 0.971 -8.929 1.00 91.50 345 THR A O 1
ATOM 2600 N N . VAL A 1 346 ? -8.657 -0.777 -8.792 1.00 89.62 346 VAL A N 1
ATOM 2601 C CA . VAL A 1 346 ? -8.344 -1.062 -7.383 1.00 89.62 346 VAL A CA 1
ATOM 2602 C C . VAL A 1 346 ? -7.054 -1.879 -7.305 1.00 89.62 346 VAL A C 1
ATOM 2604 O O . VAL A 1 346 ? -6.992 -2.983 -7.839 1.00 89.62 346 VAL A O 1
ATOM 2607 N N . GLY A 1 347 ? -6.041 -1.343 -6.624 1.00 88.19 347 GLY A N 1
ATOM 2608 C CA . GLY A 1 347 ? -4.722 -1.958 -6.468 1.00 88.19 347 GLY A CA 1
ATOM 2609 C C . GLY A 1 347 ? -3.796 -1.150 -5.559 1.00 88.19 347 GLY A C 1
ATOM 2610 O O . GLY A 1 347 ? -4.171 -0.090 -5.059 1.00 88.19 347 GLY A O 1
ATOM 2611 N N . GLY A 1 348 ? -2.584 -1.660 -5.337 1.00 88.00 348 GLY A N 1
ATOM 2612 C CA . GLY A 1 348 ? -1.530 -1.006 -4.557 1.00 88.00 348 GLY A CA 1
ATOM 2613 C C . GLY A 1 348 ? -0.559 -0.192 -5.419 1.00 88.00 348 GLY A C 1
ATOM 2614 O O . GLY A 1 348 ? -0.201 -0.603 -6.520 1.00 88.00 348 GLY A O 1
ATOM 2615 N N . ALA A 1 349 ? -0.120 0.973 -4.930 1.00 89.50 349 ALA A N 1
ATOM 2616 C CA . ALA A 1 349 ? 0.885 1.813 -5.605 1.00 89.50 349 ALA A CA 1
ATOM 2617 C C . ALA A 1 349 ? 2.309 1.589 -5.069 1.00 89.50 349 ALA A C 1
ATOM 2619 O O . ALA A 1 349 ? 3.264 2.166 -5.583 1.00 89.50 349 ALA A O 1
ATOM 2620 N N . MET A 1 350 ? 2.451 0.771 -4.022 1.00 92.19 350 MET A N 1
ATOM 2621 C CA . MET A 1 350 ? 3.682 0.624 -3.247 1.00 92.19 350 MET A CA 1
ATOM 2622 C C . MET A 1 350 ? 4.836 0.064 -4.081 1.00 92.19 350 MET A C 1
ATOM 2624 O O . MET A 1 350 ? 5.827 0.760 -4.278 1.00 92.19 350 MET A O 1
ATOM 2628 N N . THR A 1 351 ? 4.693 -1.138 -4.639 1.00 93.25 351 THR A N 1
ATOM 2629 C CA . THR A 1 351 ? 5.749 -1.780 -5.441 1.00 93.25 351 THR A CA 1
ATOM 2630 C C . THR A 1 351 ? 6.107 -0.997 -6.710 1.00 93.25 351 THR A C 1
ATOM 2632 O O . THR A 1 351 ? 7.297 -0.805 -6.954 1.00 93.25 351 THR A O 1
ATOM 2635 N N . PRO A 1 352 ? 5.148 -0.418 -7.468 1.00 94.81 352 PRO A N 1
ATOM 2636 C CA . PRO A 1 352 ? 5.486 0.505 -8.552 1.00 94.81 352 PRO A CA 1
ATOM 2637 C C . PRO A 1 352 ? 6.311 1.719 -8.097 1.00 94.81 352 PRO A C 1
ATOM 2639 O O . PRO A 1 352 ? 7.240 2.125 -8.787 1.00 94.81 352 PRO A O 1
ATOM 2642 N N . THR A 1 353 ? 6.008 2.279 -6.923 1.00 95.62 353 THR A N 1
ATOM 2643 C CA . THR A 1 353 ? 6.749 3.413 -6.340 1.00 95.62 353 THR A CA 1
ATOM 2644 C C . THR A 1 353 ? 8.175 3.003 -5.958 1.00 95.62 353 THR A C 1
ATOM 2646 O O . THR A 1 353 ? 9.119 3.736 -6.251 1.00 95.62 353 THR A O 1
ATOM 2649 N N . LEU A 1 354 ? 8.349 1.816 -5.366 1.00 95.38 354 LEU A N 1
ATOM 2650 C CA . LEU A 1 354 ? 9.667 1.243 -5.070 1.00 95.38 354 LEU A CA 1
ATOM 2651 C C . LEU A 1 354 ? 10.478 1.011 -6.350 1.00 95.38 354 LEU A C 1
ATOM 2653 O O . LEU A 1 354 ? 11.655 1.363 -6.401 1.00 95.38 354 LEU A O 1
ATOM 2657 N N . TYR A 1 355 ? 9.840 0.495 -7.404 1.00 95.44 355 TYR A N 1
ATOM 2658 C CA . TYR A 1 355 ? 10.471 0.294 -8.706 1.00 95.44 355 TYR A CA 1
ATOM 2659 C C . TYR A 1 355 ? 10.992 1.608 -9.299 1.00 95.44 355 TYR A C 1
ATOM 2661 O O . TYR A 1 355 ? 12.164 1.688 -9.670 1.00 95.44 355 TYR A O 1
ATOM 2669 N N . VAL A 1 356 ? 10.167 2.659 -9.333 1.00 96.81 356 VAL A N 1
ATOM 2670 C CA . VAL A 1 356 ? 10.598 3.973 -9.839 1.00 96.81 356 VAL A CA 1
ATOM 2671 C C . VAL A 1 356 ? 11.782 4.502 -9.025 1.00 96.81 356 VAL A C 1
ATOM 2673 O O . VAL A 1 356 ? 12.758 4.965 -9.609 1.00 96.81 356 VAL A O 1
ATOM 2676 N N . GLY A 1 357 ? 11.748 4.364 -7.696 1.00 97.06 357 GLY A N 1
ATOM 2677 C CA . GLY A 1 357 ? 12.878 4.714 -6.834 1.00 97.06 357 GLY A CA 1
ATOM 2678 C C . GLY A 1 357 ? 14.154 3.934 -7.158 1.00 97.06 357 GLY A C 1
ATOM 2679 O O . GLY A 1 357 ? 15.225 4.529 -7.279 1.00 97.06 357 GLY A O 1
ATOM 2680 N N . SER A 1 358 ? 14.039 2.620 -7.368 1.00 95.31 358 SER A N 1
ATOM 2681 C CA . SER A 1 358 ? 15.181 1.772 -7.731 1.00 95.31 358 SER A CA 1
ATOM 2682 C C . SER A 1 358 ? 15.812 2.179 -9.061 1.00 95.31 358 SER A C 1
ATOM 2684 O O . SER A 1 358 ? 17.033 2.278 -9.166 1.00 95.31 358 SER A O 1
ATOM 2686 N N . MET A 1 359 ? 14.983 2.540 -10.043 1.00 95.31 359 MET A N 1
ATOM 2687 C CA . MET A 1 359 ? 15.438 3.027 -11.341 1.00 95.31 359 MET A CA 1
ATOM 2688 C C . MET A 1 359 ? 16.114 4.395 -11.251 1.00 95.31 359 MET A C 1
ATOM 2690 O O . MET A 1 359 ? 17.116 4.617 -11.924 1.00 95.31 359 MET A O 1
ATOM 2694 N N . VAL A 1 360 ? 15.632 5.304 -10.394 1.00 96.31 360 VAL A N 1
ATOM 2695 C CA . VAL A 1 360 ? 16.325 6.579 -10.129 1.00 96.31 360 VAL A CA 1
ATOM 2696 C C . VAL A 1 360 ? 17.732 6.323 -9.582 1.00 96.31 360 VAL A C 1
ATOM 2698 O O . VAL A 1 360 ? 18.685 6.944 -10.048 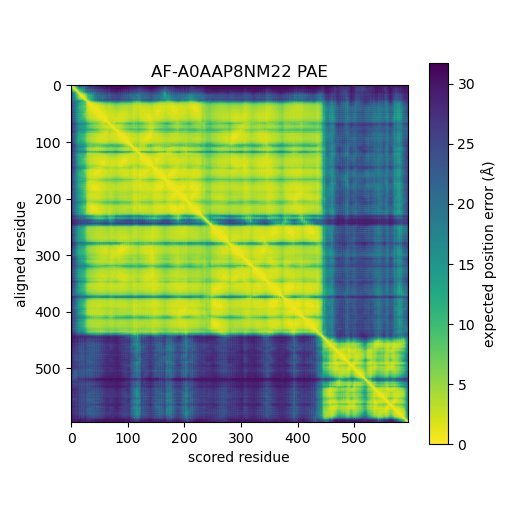1.00 96.31 360 VAL A O 1
ATOM 2701 N N . GLY A 1 361 ? 17.878 5.383 -8.645 1.00 94.94 361 GLY A N 1
ATOM 2702 C CA . GLY A 1 361 ? 19.179 4.984 -8.104 1.00 94.94 361 GLY A CA 1
ATOM 2703 C C . GLY A 1 361 ? 20.106 4.340 -9.138 1.00 94.94 361 GLY A C 1
ATOM 2704 O O . GLY A 1 361 ? 21.276 4.708 -9.238 1.00 94.94 361 GLY A O 1
ATOM 2705 N N . PHE A 1 362 ? 19.575 3.442 -9.965 1.00 93.12 362 PHE A N 1
ATOM 2706 C CA . PHE A 1 362 ? 20.319 2.810 -11.055 1.00 93.12 362 PHE A CA 1
ATOM 2707 C C . PHE A 1 362 ? 20.799 3.822 -12.109 1.00 93.12 362 PHE A C 1
ATOM 2709 O O . PHE A 1 362 ? 21.967 3.816 -12.509 1.00 93.12 362 PHE A O 1
ATOM 2716 N N . ILE A 1 363 ? 19.922 4.739 -12.533 1.00 92.94 363 ILE A N 1
ATOM 2717 C CA . ILE A 1 363 ? 20.267 5.809 -13.483 1.00 92.94 363 ILE A CA 1
ATOM 2718 C C . ILE A 1 363 ? 21.328 6.731 -12.876 1.00 92.94 363 ILE A C 1
ATOM 2720 O O . ILE A 1 363 ? 22.268 7.139 -13.552 1.00 92.94 363 ILE A O 1
ATOM 2724 N N . PHE A 1 364 ? 21.216 7.035 -11.584 1.00 93.75 364 PHE A N 1
ATOM 2725 C CA . PHE A 1 364 ? 22.204 7.843 -10.882 1.00 93.75 364 PHE A CA 1
ATOM 2726 C C . PHE A 1 364 ? 23.589 7.180 -10.872 1.00 93.75 364 PHE A C 1
ATOM 2728 O O . PHE A 1 364 ? 24.571 7.825 -11.234 1.00 93.75 364 PHE A O 1
ATOM 2735 N N . SER A 1 365 ? 23.669 5.886 -10.544 1.00 92.00 365 SER A N 1
ATOM 2736 C CA . SER A 1 365 ? 24.916 5.108 -10.607 1.00 92.00 365 SER A CA 1
AT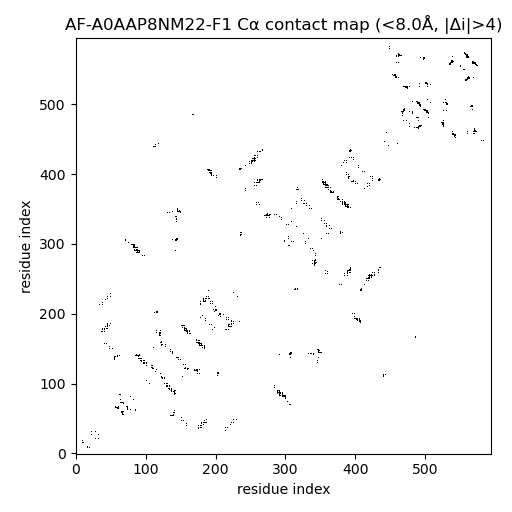OM 2737 C C . SER A 1 365 ? 25.534 5.120 -12.006 1.00 92.00 365 SER A C 1
ATOM 2739 O O . SER A 1 365 ? 26.708 5.457 -12.158 1.00 92.00 365 SER A O 1
ATOM 2741 N N . THR A 1 366 ? 24.740 4.835 -13.039 1.00 90.31 366 THR A N 1
ATOM 2742 C CA . THR A 1 366 ? 25.232 4.799 -14.427 1.00 90.31 366 THR A CA 1
ATOM 2743 C C . THR A 1 366 ? 25.721 6.166 -14.908 1.00 90.31 366 THR A C 1
ATOM 2745 O O . THR A 1 366 ? 26.746 6.246 -15.589 1.00 90.31 366 THR A O 1
ATOM 2748 N N . VAL A 1 367 ? 25.066 7.258 -14.498 1.00 91.56 367 VAL A N 1
ATOM 2749 C CA . VAL A 1 367 ? 25.548 8.624 -14.755 1.00 91.56 367 VAL A CA 1
ATOM 2750 C C . VAL A 1 367 ? 26.879 8.882 -14.044 1.00 91.56 367 VAL A C 1
ATOM 2752 O O . VAL A 1 367 ? 27.806 9.374 -14.687 1.00 91.56 367 VAL A O 1
ATOM 2755 N N . LEU A 1 368 ? 27.024 8.515 -12.766 1.00 90.75 368 LEU A N 1
ATOM 2756 C CA . LEU A 1 368 ? 28.292 8.681 -12.040 1.00 90.75 368 LEU A CA 1
ATOM 2757 C C . LEU A 1 368 ? 29.445 7.923 -12.711 1.00 90.75 368 LEU A C 1
ATOM 2759 O O . LEU A 1 368 ? 30.510 8.505 -12.924 1.00 90.75 368 LEU A O 1
ATOM 2763 N N . THR A 1 369 ? 29.221 6.666 -13.101 1.00 89.50 369 THR A N 1
ATOM 2764 C CA . THR A 1 369 ? 30.222 5.858 -13.810 1.00 89.50 369 THR A CA 1
ATOM 2765 C C . THR A 1 369 ? 30.594 6.484 -15.154 1.00 89.50 369 THR A C 1
ATOM 2767 O O . THR A 1 369 ? 31.775 6.561 -15.488 1.00 89.50 369 THR A O 1
ATOM 2770 N N . SER A 1 370 ? 29.621 7.013 -15.907 1.00 88.81 370 SER A N 1
ATOM 2771 C CA . SER A 1 370 ? 29.892 7.688 -17.188 1.00 88.81 370 SER A CA 1
ATOM 2772 C C . SER A 1 370 ? 30.730 8.967 -17.048 1.00 88.81 370 SER A C 1
ATOM 2774 O O . SER A 1 370 ? 31.454 9.335 -17.970 1.00 88.81 370 SER A O 1
ATOM 2776 N N . LEU A 1 371 ? 30.669 9.622 -15.884 1.00 89.38 371 LEU A N 1
ATOM 2777 C CA . LEU A 1 371 ? 31.462 10.806 -15.550 1.00 89.38 371 LEU A CA 1
ATOM 2778 C C . LEU A 1 371 ? 32.855 10.457 -14.994 1.00 89.38 371 LEU A C 1
ATOM 2780 O O . LEU A 1 371 ? 33.601 11.358 -14.616 1.00 89.38 371 LEU A O 1
ATOM 2784 N N . GLY A 1 372 ? 33.215 9.169 -14.933 1.00 83.50 372 GLY A N 1
ATOM 2785 C CA . GLY A 1 372 ? 34.494 8.702 -14.391 1.00 83.50 372 GLY A CA 1
ATOM 2786 C C . GLY A 1 372 ? 34.597 8.788 -12.864 1.00 83.50 372 GLY A C 1
ATOM 2787 O O . GLY A 1 372 ? 35.703 8.787 -12.331 1.00 83.50 372 GLY A O 1
ATOM 2788 N N . MET A 1 373 ? 33.465 8.891 -12.159 1.00 84.12 373 MET A N 1
ATOM 2789 C CA . MET A 1 373 ? 33.401 8.907 -10.692 1.00 84.12 373 MET A CA 1
ATOM 2790 C C . MET A 1 373 ? 33.165 7.492 -10.130 1.00 84.12 373 MET A C 1
ATOM 2792 O O . MET A 1 373 ? 32.865 6.568 -10.884 1.00 84.12 373 MET A O 1
ATOM 2796 N N . GLU A 1 374 ? 33.282 7.305 -8.806 1.00 73.25 374 GLU A N 1
ATOM 2797 C CA . GLU A 1 374 ? 33.066 6.023 -8.094 1.00 73.25 374 GLU A CA 1
ATOM 2798 C C . GLU A 1 374 ? 31.579 5.576 -8.098 1.00 73.25 374 GLU A C 1
ATOM 2800 O O . GLU A 1 374 ? 30.916 5.501 -7.063 1.00 73.25 374 GLU A O 1
ATOM 2805 N N . GLY A 1 375 ? 31.030 5.312 -9.287 1.00 70.06 375 GLY A N 1
ATOM 2806 C CA . GLY A 1 375 ? 29.633 4.936 -9.525 1.00 70.06 375 GLY A CA 1
ATOM 2807 C C . GLY A 1 375 ? 29.365 3.431 -9.617 1.00 70.06 375 GLY A C 1
ATOM 2808 O O . GLY A 1 375 ? 28.205 3.054 -9.755 1.00 70.06 375 GLY A O 1
ATOM 2809 N N . ASN A 1 376 ? 30.393 2.578 -9.514 1.00 75.19 376 ASN A N 1
ATOM 2810 C CA . ASN A 1 376 ? 30.354 1.129 -9.802 1.00 75.19 376 ASN A CA 1
ATOM 2811 C C . ASN A 1 376 ? 29.616 0.270 -8.748 1.00 75.19 376 ASN A C 1
ATOM 2813 O O . ASN A 1 376 ? 29.962 -0.887 -8.545 1.00 75.19 376 ASN A O 1
ATOM 2817 N N . HIS A 1 377 ? 28.627 0.847 -8.069 1.00 83.75 377 HIS A N 1
ATOM 2818 C CA . HIS A 1 377 ? 27.823 0.220 -7.019 1.00 83.75 377 HIS A CA 1
ATOM 2819 C C . HIS A 1 377 ? 26.340 0.300 -7.377 1.00 83.75 377 HIS A C 1
ATOM 2821 O O . HIS A 1 377 ? 25.529 0.924 -6.684 1.00 83.75 377 HIS A O 1
ATOM 2827 N N . THR A 1 378 ? 26.001 -0.226 -8.551 1.00 86.06 378 THR A N 1
ATOM 2828 C CA . THR A 1 378 ? 24.699 -0.020 -9.184 1.00 86.06 378 THR A CA 1
ATOM 2829 C C . THR A 1 378 ? 23.558 -0.578 -8.345 1.00 86.06 378 THR A C 1
ATOM 2831 O O . THR A 1 378 ? 22.555 0.116 -8.144 1.00 86.06 378 THR A O 1
ATOM 2834 N N . VAL A 1 379 ? 23.736 -1.767 -7.771 1.00 86.12 379 VAL A N 1
ATOM 2835 C CA . VAL A 1 379 ? 22.735 -2.394 -6.904 1.00 86.12 379 VAL A CA 1
ATOM 2836 C C . VAL A 1 379 ? 22.552 -1.593 -5.614 1.00 86.12 379 VAL A C 1
ATOM 2838 O O . VAL A 1 379 ? 21.421 -1.302 -5.212 1.00 86.12 379 VAL A O 1
ATOM 2841 N N . ALA A 1 380 ? 23.650 -1.153 -4.998 1.00 88.06 380 ALA A N 1
ATOM 2842 C CA . ALA A 1 380 ? 23.601 -0.365 -3.773 1.00 88.06 380 ALA A CA 1
ATOM 2843 C C . ALA A 1 380 ? 22.883 0.981 -3.979 1.00 88.06 380 ALA A C 1
ATOM 2845 O O . ALA A 1 380 ? 21.983 1.329 -3.210 1.00 88.06 380 ALA A O 1
ATOM 2846 N N . TYR A 1 381 ? 23.209 1.720 -5.046 1.00 91.25 381 TYR A N 1
ATOM 2847 C CA . TYR A 1 381 ? 22.516 2.969 -5.368 1.00 91.25 381 TYR A CA 1
ATOM 2848 C C . TYR A 1 381 ? 21.053 2.736 -5.760 1.00 91.25 381 TYR A C 1
ATOM 2850 O O . TYR A 1 381 ? 20.207 3.545 -5.385 1.00 91.25 381 TYR A O 1
ATOM 2858 N N . ALA A 1 382 ? 20.713 1.635 -6.438 1.00 92.31 382 ALA A N 1
ATOM 2859 C CA . ALA A 1 382 ? 19.320 1.268 -6.699 1.00 92.31 382 ALA A CA 1
ATOM 2860 C C . ALA A 1 382 ? 18.536 1.045 -5.391 1.00 92.31 382 ALA A C 1
ATOM 2862 O O . ALA A 1 382 ? 17.433 1.570 -5.240 1.00 92.31 382 ALA A O 1
ATOM 2863 N N . MET A 1 383 ? 19.111 0.355 -4.402 1.00 91.88 383 MET A N 1
ATOM 2864 C CA . MET A 1 383 ? 18.490 0.190 -3.080 1.00 91.88 383 MET A CA 1
ATOM 2865 C C . MET A 1 383 ? 18.336 1.524 -2.336 1.00 91.88 383 MET A C 1
ATOM 2867 O O . MET A 1 383 ? 17.271 1.802 -1.779 1.00 91.88 383 MET A O 1
ATOM 2871 N N . VAL A 1 384 ? 19.362 2.384 -2.364 1.00 94.31 384 VAL A N 1
ATOM 2872 C CA . VAL A 1 384 ? 19.283 3.733 -1.777 1.00 94.31 384 VAL A CA 1
ATOM 2873 C C . VAL A 1 384 ? 18.185 4.551 -2.451 1.00 94.31 384 VAL A C 1
ATOM 2875 O O . VAL A 1 384 ? 17.333 5.108 -1.762 1.00 94.31 384 VAL A O 1
ATOM 2878 N N . GLY A 1 385 ? 18.130 4.556 -3.784 1.00 96.44 385 GLY A N 1
ATOM 2879 C CA . GLY A 1 385 ? 17.082 5.226 -4.551 1.00 96.44 385 GLY A CA 1
ATOM 2880 C C . GLY A 1 385 ? 15.685 4.705 -4.210 1.00 96.44 385 GLY A C 1
ATOM 2881 O O . GLY A 1 385 ? 14.769 5.501 -4.002 1.00 96.44 385 GLY A O 1
ATOM 2882 N N . MET A 1 386 ? 15.528 3.386 -4.072 1.00 95.88 386 MET A N 1
ATOM 2883 C CA . MET A 1 386 ? 14.278 2.736 -3.673 1.00 95.88 386 MET A CA 1
ATOM 2884 C C . MET A 1 386 ? 13.778 3.246 -2.314 1.00 95.88 386 MET A C 1
ATOM 2886 O O . MET A 1 386 ? 12.641 3.718 -2.219 1.00 95.88 386 MET A O 1
ATOM 2890 N N . ALA A 1 387 ? 14.626 3.205 -1.281 1.00 96.44 387 ALA A N 1
ATOM 2891 C CA . ALA A 1 387 ? 14.259 3.642 0.066 1.00 96.44 387 ALA A CA 1
ATOM 2892 C C . ALA A 1 387 ? 14.017 5.157 0.131 1.00 96.44 387 ALA A C 1
ATOM 2894 O O . ALA A 1 387 ? 12.991 5.602 0.645 1.00 96.44 387 ALA A O 1
ATOM 2895 N N . SER A 1 388 ? 14.927 5.959 -0.429 1.00 98.31 388 SER A N 1
ATOM 2896 C CA . SER A 1 388 ? 14.838 7.424 -0.456 1.00 98.31 388 SER A CA 1
ATOM 2897 C C . SER A 1 388 ? 13.570 7.922 -1.140 1.00 98.31 388 SER A C 1
ATOM 2899 O O . SER A 1 388 ? 12.875 8.798 -0.621 1.00 98.31 388 SER A O 1
ATOM 2901 N N . PHE A 1 389 ? 13.244 7.356 -2.301 1.00 98.38 389 PHE A N 1
ATOM 2902 C CA . PHE A 1 389 ? 12.059 7.735 -3.059 1.00 98.38 389 PHE A CA 1
ATOM 2903 C C . PHE A 1 389 ? 10.781 7.367 -2.303 1.00 98.38 389 PHE A C 1
ATOM 2905 O O . PHE A 1 389 ? 9.876 8.195 -2.170 1.00 98.38 389 PHE A O 1
ATOM 2912 N N . PHE A 1 390 ? 10.720 6.148 -1.754 1.00 97.00 390 PHE A N 1
ATOM 2913 C CA . PHE A 1 390 ? 9.561 5.693 -0.994 1.00 97.00 390 PHE A CA 1
ATOM 2914 C C . PHE A 1 390 ? 9.368 6.484 0.305 1.00 97.00 390 PHE A C 1
ATOM 2916 O O . PHE A 1 390 ? 8.237 6.842 0.627 1.00 97.00 390 PHE A O 1
ATOM 2923 N N . ALA A 1 391 ? 10.446 6.851 1.006 1.00 96.81 391 ALA A N 1
ATOM 2924 C CA . ALA A 1 391 ? 10.382 7.684 2.209 1.00 96.81 391 ALA A CA 1
ATOM 2925 C C . ALA A 1 391 ? 9.653 9.013 1.958 1.00 96.81 391 ALA A C 1
ATOM 2927 O O . ALA A 1 391 ? 8.855 9.453 2.787 1.00 96.81 391 ALA A O 1
ATOM 2928 N N . VAL A 1 392 ? 9.882 9.633 0.796 1.00 95.75 392 VAL A N 1
ATOM 2929 C CA . VAL A 1 392 ? 9.231 10.891 0.401 1.00 95.75 392 VAL A CA 1
ATOM 2930 C C . VAL A 1 392 ? 7.819 10.653 -0.126 1.00 95.75 392 VAL A C 1
ATOM 2932 O O . VAL A 1 392 ? 6.898 11.363 0.283 1.00 95.75 392 VAL A O 1
ATOM 2935 N N . ALA A 1 393 ? 7.633 9.651 -0.990 1.00 95.12 393 ALA A N 1
ATOM 2936 C CA . ALA A 1 393 ? 6.338 9.332 -1.585 1.00 95.12 393 ALA A CA 1
ATOM 2937 C C . ALA A 1 393 ? 5.310 8.873 -0.539 1.00 95.12 393 ALA A C 1
ATOM 2939 O O . ALA A 1 393 ? 4.153 9.274 -0.605 1.00 95.12 393 ALA A O 1
ATOM 2940 N N . ALA A 1 394 ? 5.718 8.078 0.452 1.00 89.88 394 ALA A N 1
ATOM 2941 C CA . ALA A 1 394 ? 4.853 7.615 1.534 1.00 89.88 394 ALA A CA 1
ATOM 2942 C C . ALA A 1 394 ? 4.815 8.571 2.740 1.00 89.88 394 ALA A C 1
ATOM 2944 O O . ALA A 1 394 ? 3.871 8.492 3.523 1.00 89.88 394 ALA A O 1
ATOM 2945 N N . GLN A 1 395 ? 5.785 9.491 2.867 1.00 87.12 395 GLN A N 1
ATOM 2946 C CA . GLN A 1 395 ? 6.055 10.281 4.083 1.00 87.12 395 GLN A CA 1
ATOM 2947 C C . GLN A 1 395 ? 6.364 9.401 5.310 1.00 87.12 395 GLN A C 1
ATOM 2949 O O . GLN A 1 395 ? 5.893 9.676 6.409 1.00 87.12 395 GLN A O 1
ATOM 2954 N N . ALA A 1 396 ? 7.156 8.344 5.112 1.00 90.25 396 ALA A N 1
ATOM 2955 C CA . ALA A 1 396 ? 7.426 7.320 6.125 1.00 90.25 396 ALA A CA 1
ATOM 2956 C C . ALA A 1 396 ? 8.890 6.847 6.085 1.00 90.25 396 ALA A C 1
ATOM 2958 O O . ALA A 1 396 ? 9.191 5.801 5.499 1.00 90.25 396 ALA A O 1
ATOM 2959 N N . PRO A 1 397 ? 9.830 7.643 6.628 1.00 93.31 397 PRO A N 1
ATOM 2960 C CA . PRO A 1 397 ? 11.255 7.339 6.561 1.00 93.31 397 PRO A CA 1
ATOM 2961 C C . PRO A 1 397 ? 11.649 6.058 7.307 1.00 93.31 397 PRO A C 1
ATOM 2963 O O . PRO A 1 397 ? 12.505 5.330 6.803 1.00 93.31 397 PRO A O 1
ATOM 2966 N N . LEU A 1 398 ? 11.046 5.744 8.463 1.00 93.56 398 LEU A N 1
ATOM 2967 C CA . LEU A 1 398 ? 11.427 4.541 9.220 1.00 93.56 398 LEU A CA 1
ATOM 2968 C C . LEU A 1 398 ? 10.986 3.275 8.487 1.00 93.56 398 LEU A C 1
ATOM 2970 O O . LEU A 1 398 ? 11.781 2.354 8.304 1.00 93.56 398 LEU A O 1
ATOM 2974 N N . THR A 1 399 ? 9.742 3.262 8.013 1.00 94.19 399 THR A N 1
ATOM 2975 C CA . THR A 1 399 ? 9.185 2.166 7.225 1.00 94.19 399 THR A CA 1
ATOM 2976 C C . THR A 1 399 ? 10.004 1.964 5.955 1.00 94.19 399 THR A C 1
ATOM 2978 O O . THR A 1 399 ? 10.385 0.839 5.670 1.00 94.19 399 THR A O 1
ATOM 2981 N N . ALA A 1 400 ? 10.327 3.029 5.213 1.00 95.69 400 ALA A N 1
ATOM 2982 C CA . ALA A 1 400 ? 11.106 2.927 3.978 1.00 95.69 400 ALA A CA 1
ATOM 2983 C C . ALA A 1 400 ? 12.507 2.335 4.195 1.00 95.69 400 ALA A C 1
ATOM 2985 O O . ALA A 1 400 ? 12.935 1.470 3.431 1.00 95.69 400 ALA A O 1
ATOM 2986 N N . LEU A 1 401 ? 13.206 2.790 5.241 1.00 95.00 401 LEU A N 1
ATOM 2987 C CA . LEU A 1 401 ? 14.538 2.307 5.598 1.00 95.00 401 LEU A CA 1
ATOM 2988 C C . LEU A 1 401 ? 14.519 0.811 5.919 1.00 95.00 401 LEU A C 1
ATOM 2990 O O . LEU A 1 401 ? 15.264 0.042 5.317 1.00 95.00 401 LEU A O 1
ATOM 2994 N N . VAL A 1 402 ? 13.670 0.404 6.865 1.00 94.81 402 VAL A N 1
ATOM 2995 C CA . VAL A 1 402 ? 13.606 -0.995 7.306 1.00 94.81 402 VAL A CA 1
ATOM 2996 C C . VAL A 1 402 ? 13.115 -1.890 6.172 1.00 94.81 402 VAL A C 1
ATOM 2998 O O . VAL A 1 402 ? 13.680 -2.959 5.971 1.00 94.81 402 VAL A O 1
ATOM 3001 N N . MET A 1 403 ? 12.149 -1.426 5.378 1.00 93.50 403 MET A N 1
ATOM 3002 C CA . MET A 1 403 ? 11.588 -2.188 4.263 1.00 93.50 403 MET A CA 1
ATOM 3003 C C . MET A 1 403 ? 12.661 -2.640 3.284 1.00 93.50 403 MET A C 1
ATOM 3005 O O . MET A 1 403 ? 12.739 -3.823 2.968 1.00 93.50 403 MET A O 1
ATOM 3009 N N . VAL A 1 404 ? 13.538 -1.737 2.850 1.00 92.12 404 VAL A N 1
ATOM 3010 C CA . VAL A 1 404 ? 14.600 -2.103 1.903 1.00 92.12 404 VAL A CA 1
ATOM 3011 C C . VAL A 1 404 ? 15.681 -2.972 2.558 1.00 92.12 404 VAL A C 1
ATOM 3013 O O . VAL A 1 404 ? 16.216 -3.870 1.903 1.00 92.12 404 VAL A O 1
ATOM 3016 N N . VAL A 1 405 ? 15.970 -2.780 3.851 1.00 90.69 405 VAL A N 1
ATOM 3017 C CA . VAL A 1 405 ? 16.885 -3.665 4.598 1.00 90.69 405 VAL A CA 1
ATOM 3018 C C . VAL A 1 405 ? 16.328 -5.090 4.690 1.00 90.69 405 VAL A C 1
ATOM 3020 O O . VAL A 1 405 ? 17.059 -6.038 4.413 1.00 90.69 405 VAL A O 1
ATOM 3023 N N . GLU A 1 406 ? 15.049 -5.259 5.034 1.00 91.25 406 GLU A N 1
ATOM 3024 C CA . GLU A 1 406 ? 14.411 -6.581 5.119 1.00 91.25 406 GLU A CA 1
ATOM 3025 C C . GLU A 1 406 ? 14.271 -7.233 3.737 1.00 91.25 406 GLU A C 1
ATOM 3027 O O . GLU A 1 406 ? 14.561 -8.416 3.602 1.00 91.25 406 GLU A O 1
ATOM 3032 N N . PHE A 1 407 ? 13.916 -6.482 2.688 1.00 86.88 407 PHE A N 1
ATOM 3033 C CA . PHE A 1 407 ? 13.771 -7.058 1.343 1.00 86.88 407 PHE A CA 1
ATOM 3034 C C . PHE A 1 407 ? 15.080 -7.580 0.759 1.00 86.88 407 PHE A C 1
ATOM 3036 O O . PHE A 1 407 ? 15.070 -8.573 0.031 1.00 86.88 407 PHE A O 1
ATOM 3043 N N . SER A 1 408 ? 16.183 -6.887 1.054 1.00 82.94 408 SER A N 1
ATOM 3044 C CA . SER A 1 408 ? 17.524 -7.254 0.590 1.00 82.94 408 SER A CA 1
ATOM 3045 C C . SER A 1 408 ? 18.225 -8.264 1.496 1.00 82.94 408 SER A C 1
ATOM 3047 O O . SER A 1 408 ? 19.253 -8.817 1.108 1.00 82.94 408 SER A O 1
ATOM 3049 N N . MET A 1 409 ? 17.724 -8.461 2.724 1.00 82.62 409 MET A N 1
ATOM 3050 C CA . MET A 1 409 ? 18.397 -9.201 3.800 1.00 82.62 409 MET A CA 1
ATOM 3051 C C . MET A 1 409 ? 19.852 -8.741 4.039 1.00 82.62 409 MET A C 1
ATOM 3053 O O . MET A 1 409 ? 20.669 -9.476 4.597 1.00 82.62 409 MET A O 1
ATOM 3057 N N . SER A 1 410 ? 20.184 -7.504 3.643 1.00 79.38 410 SER A N 1
ATOM 3058 C CA . SER A 1 410 ? 21.536 -6.945 3.698 1.00 79.38 410 SER A CA 1
ATOM 3059 C C . SER A 1 410 ? 21.636 -5.875 4.780 1.00 79.38 410 SER A C 1
ATOM 3061 O O . SER A 1 410 ? 21.477 -4.676 4.545 1.00 79.38 410 SER A O 1
ATOM 3063 N N . GLY A 1 411 ? 21.948 -6.306 6.005 1.00 76.88 411 GLY A N 1
ATOM 3064 C CA . GLY A 1 411 ? 22.112 -5.398 7.146 1.00 76.88 411 GLY A CA 1
ATOM 3065 C C . GLY A 1 411 ? 23.245 -4.374 6.980 1.00 76.88 411 GLY A C 1
ATOM 3066 O O . GLY A 1 411 ? 23.234 -3.333 7.632 1.00 76.88 411 GLY A O 1
ATOM 3067 N N . GLN A 1 412 ? 24.206 -4.622 6.087 1.00 80.62 412 GLN A N 1
ATOM 3068 C CA . GLN A 1 412 ? 25.330 -3.710 5.841 1.00 80.62 412 GLN A CA 1
ATOM 3069 C C . GLN A 1 412 ? 24.913 -2.437 5.092 1.00 80.62 412 GLN A C 1
ATOM 3071 O O . GLN A 1 412 ? 25.534 -1.388 5.259 1.00 80.62 412 GLN A O 1
ATOM 3076 N N . MET A 1 413 ? 23.811 -2.500 4.339 1.00 84.56 413 MET A N 1
ATOM 3077 C CA . MET A 1 413 ? 23.257 -1.364 3.601 1.00 84.56 413 MET A CA 1
ATOM 3078 C C . MET A 1 413 ? 22.558 -0.335 4.497 1.00 84.56 413 MET A C 1
ATOM 3080 O O . MET A 1 413 ? 22.163 0.727 4.018 1.00 84.56 413 MET A O 1
ATOM 3084 N N . ILE A 1 414 ? 22.421 -0.595 5.802 1.00 88.75 414 ILE A N 1
ATOM 3085 C CA . ILE A 1 414 ? 21.669 0.282 6.706 1.00 88.75 414 ILE A CA 1
ATOM 3086 C C . ILE A 1 414 ? 22.213 1.717 6.737 1.00 88.75 414 ILE A C 1
ATOM 3088 O O . ILE A 1 414 ? 21.429 2.661 6.739 1.00 88.75 414 ILE A O 1
ATOM 3092 N N . TYR A 1 415 ? 23.537 1.903 6.708 1.00 88.56 415 TYR A N 1
ATOM 3093 C CA . TYR A 1 415 ? 24.162 3.228 6.750 1.00 88.56 415 TYR A CA 1
ATOM 3094 C C . TYR A 1 415 ? 23.927 4.054 5.475 1.00 88.56 415 TYR A C 1
ATOM 3096 O O . TYR A 1 415 ? 23.419 5.172 5.599 1.00 88.56 415 TYR A O 1
ATOM 3104 N N . PRO A 1 416 ? 24.238 3.560 4.257 1.00 90.12 416 PRO A N 1
ATOM 3105 C CA . PRO A 1 416 ? 23.952 4.317 3.041 1.00 90.12 416 PRO A CA 1
ATOM 3106 C C . PRO A 1 416 ? 22.451 4.559 2.846 1.00 90.12 416 PRO A C 1
ATOM 3108 O O . PRO A 1 416 ? 22.066 5.664 2.453 1.00 90.12 416 PRO A O 1
ATOM 3111 N N . LEU A 1 417 ? 21.598 3.585 3.193 1.00 92.56 417 LEU A N 1
ATOM 3112 C CA . LEU A 1 417 ? 20.144 3.758 3.171 1.00 92.56 417 LEU A CA 1
ATOM 3113 C C . LEU A 1 417 ? 19.697 4.863 4.130 1.00 92.56 417 LEU A C 1
ATOM 3115 O O . LEU A 1 417 ? 18.916 5.724 3.738 1.00 92.56 417 LEU A O 1
ATOM 3119 N N . LEU A 1 418 ? 20.212 4.888 5.363 1.00 94.12 418 LEU A N 1
ATOM 3120 C CA . LEU A 1 418 ? 19.874 5.915 6.348 1.00 94.12 418 LEU A CA 1
ATOM 3121 C C . LEU A 1 418 ? 20.238 7.317 5.842 1.00 94.12 418 LEU A C 1
ATOM 3123 O O . LEU A 1 418 ? 19.414 8.226 5.920 1.00 94.12 418 LEU A O 1
ATOM 3127 N N . ILE A 1 419 ? 21.442 7.491 5.287 1.00 94.44 419 ILE A N 1
ATOM 3128 C CA . ILE A 1 419 ? 21.900 8.780 4.746 1.00 94.44 419 ILE A CA 1
ATOM 3129 C C . ILE A 1 419 ? 20.989 9.241 3.604 1.00 94.44 419 ILE A C 1
ATOM 3131 O O . ILE A 1 419 ? 20.530 10.385 3.607 1.00 94.44 419 ILE A O 1
ATOM 3135 N N . GLY A 1 420 ? 20.703 8.352 2.649 1.00 96.25 420 GLY A N 1
ATOM 3136 C CA . GLY A 1 420 ? 19.821 8.652 1.525 1.00 96.25 420 GLY A CA 1
ATOM 3137 C C . GLY A 1 420 ? 18.382 8.935 1.956 1.00 96.25 420 GLY A C 1
ATOM 3138 O O . GLY A 1 420 ? 17.738 9.829 1.408 1.00 96.25 420 GLY A O 1
ATOM 3139 N N . VAL A 1 421 ? 17.840 8.190 2.918 1.00 97.31 421 VAL A N 1
ATOM 3140 C CA . VAL A 1 421 ? 16.461 8.360 3.401 1.00 97.31 421 VAL A CA 1
ATOM 3141 C C . VAL A 1 421 ? 16.311 9.668 4.169 1.00 97.31 421 VAL A C 1
ATOM 3143 O O . VAL A 1 421 ? 15.350 10.399 3.937 1.00 97.31 421 VAL A O 1
ATOM 3146 N N . VAL A 1 422 ? 17.259 10.004 5.049 1.00 96.25 422 VAL A N 1
ATOM 3147 C CA . VAL A 1 422 ? 17.222 11.255 5.821 1.00 96.25 422 VAL A CA 1
ATOM 3148 C C . VAL A 1 422 ? 17.382 12.465 4.902 1.00 96.25 422 VAL A C 1
ATOM 3150 O O . VAL A 1 422 ? 16.617 13.424 5.023 1.00 96.25 422 VAL A O 1
ATOM 3153 N N . SER A 1 423 ? 18.321 12.420 3.951 1.00 97.12 423 SER A N 1
ATOM 3154 C CA . SER A 1 423 ? 18.509 13.502 2.977 1.00 97.12 423 SER A CA 1
ATOM 3155 C C . SER A 1 423 ? 17.282 13.673 2.075 1.00 97.12 423 SER A C 1
ATOM 3157 O O . SER A 1 423 ? 16.826 14.802 1.867 1.00 97.12 423 SER A O 1
ATOM 3159 N N . ALA A 1 424 ? 16.687 12.571 1.609 1.00 98.00 424 ALA A N 1
ATOM 3160 C CA . ALA A 1 424 ? 15.462 12.591 0.821 1.00 98.00 424 ALA A CA 1
ATOM 3161 C C . ALA A 1 424 ? 14.284 13.138 1.625 1.00 98.00 424 ALA A C 1
ATOM 3163 O O . ALA A 1 424 ? 13.582 14.023 1.144 1.00 98.00 424 ALA A O 1
ATOM 3164 N N . TYR A 1 425 ? 14.081 12.676 2.859 1.00 92.94 425 TYR A N 1
ATOM 3165 C CA . TYR A 1 425 ? 12.982 13.131 3.709 1.00 92.94 425 TYR A CA 1
ATOM 3166 C C . TYR A 1 425 ? 13.112 14.620 4.057 1.00 92.94 425 TYR A C 1
ATOM 3168 O O . TYR A 1 425 ? 12.141 15.367 3.918 1.00 92.94 425 TYR A O 1
ATOM 3176 N N . GLY A 1 426 ? 14.317 15.084 4.413 1.00 91.19 426 GLY A N 1
ATOM 3177 C CA . GLY A 1 426 ? 14.607 16.503 4.638 1.00 91.19 426 GLY A CA 1
ATOM 3178 C C . GLY A 1 426 ? 14.343 17.356 3.394 1.00 91.19 426 GLY A C 1
ATOM 3179 O O . GLY A 1 426 ? 13.625 18.354 3.461 1.00 91.19 426 GLY A O 1
ATOM 3180 N N . THR A 1 427 ? 14.829 16.913 2.231 1.00 96.44 427 THR A N 1
ATOM 3181 C CA . THR A 1 427 ? 14.560 17.577 0.944 1.00 96.44 427 THR A CA 1
ATOM 3182 C C . THR A 1 427 ? 13.064 17.573 0.621 1.00 96.44 427 THR A C 1
ATOM 3184 O O . THR A 1 427 ? 12.514 18.591 0.208 1.00 96.44 427 THR A O 1
ATOM 3187 N N . GLY A 1 428 ? 12.377 16.458 0.877 1.00 90.69 428 GLY A N 1
ATOM 3188 C CA . GLY A 1 428 ? 10.937 16.278 0.709 1.00 90.69 428 GLY A CA 1
ATOM 3189 C C . GLY A 1 428 ? 10.120 17.286 1.519 1.00 90.69 428 GLY A C 1
ATOM 3190 O O . GLY A 1 428 ? 9.142 17.832 1.002 1.00 90.69 428 GLY A O 1
ATOM 3191 N N . LYS A 1 429 ? 10.549 17.590 2.753 1.00 84.56 429 LYS A N 1
ATOM 3192 C CA . LYS A 1 429 ? 9.955 18.653 3.580 1.00 84.56 429 LYS A CA 1
ATOM 3193 C C . LYS A 1 429 ? 10.181 20.039 2.980 1.00 84.56 429 LYS A C 1
ATOM 3195 O O . LYS A 1 429 ? 9.219 20.796 2.871 1.00 84.56 429 LYS A O 1
ATOM 3200 N N . LEU A 1 430 ? 11.397 20.346 2.519 1.00 89.38 430 LEU A N 1
ATOM 3201 C CA . LEU A 1 430 ? 11.711 21.635 1.881 1.00 89.38 430 LEU A CA 1
ATOM 3202 C C . LEU A 1 430 ? 10.858 21.884 0.630 1.00 89.38 430 LEU A C 1
ATOM 3204 O O . LEU A 1 430 ? 10.334 22.979 0.438 1.00 89.38 430 LEU A O 1
ATOM 3208 N N . ILE A 1 431 ? 10.661 20.856 -0.198 1.00 90.12 431 ILE A N 1
ATOM 3209 C CA . ILE A 1 431 ? 9.862 20.959 -1.427 1.00 90.12 431 ILE A CA 1
ATOM 3210 C C . ILE A 1 431 ? 8.358 20.736 -1.205 1.00 90.12 431 ILE A C 1
ATOM 3212 O O . ILE A 1 431 ? 7.611 20.685 -2.186 1.00 90.12 431 ILE A O 1
ATOM 3216 N N . ARG A 1 432 ? 7.907 20.593 0.051 1.00 82.62 432 ARG A N 1
ATOM 3217 C CA . ARG A 1 432 ? 6.505 20.346 0.436 1.00 82.62 432 ARG A CA 1
ATOM 3218 C C . ARG A 1 432 ? 5.875 19.166 -0.320 1.00 82.62 432 ARG A C 1
ATOM 3220 O O . ARG A 1 432 ? 4.761 19.264 -0.841 1.00 82.62 432 ARG A O 1
ATOM 3227 N N . ALA A 1 433 ? 6.607 18.057 -0.420 1.00 77.62 433 ALA A N 1
ATOM 3228 C CA . ALA A 1 433 ? 6.099 16.831 -1.025 1.00 77.62 433 ALA A CA 1
ATOM 3229 C C . ALA A 1 433 ? 4.883 16.302 -0.242 1.00 77.62 433 ALA A C 1
ATOM 3231 O O . ALA A 1 433 ? 4.870 16.300 0.989 1.00 77.62 433 ALA A O 1
ATOM 3232 N N . ARG A 1 434 ? 3.852 15.857 -0.967 1.00 80.00 434 ARG A N 1
ATOM 3233 C CA . ARG A 1 434 ? 2.648 15.248 -0.387 1.00 80.00 434 ARG A CA 1
ATOM 3234 C C . ARG A 1 434 ? 2.802 13.732 -0.348 1.00 80.00 434 ARG A C 1
ATOM 3236 O O . ARG A 1 434 ? 3.460 13.166 -1.216 1.00 80.00 434 ARG A O 1
ATOM 3243 N N . SER A 1 435 ? 2.167 13.086 0.631 1.00 84.19 435 SER A N 1
ATOM 3244 C CA . SER A 1 435 ? 2.099 11.622 0.660 1.00 84.19 435 SER A CA 1
ATOM 3245 C C . SER A 1 435 ? 1.140 11.110 -0.415 1.00 84.19 435 SER A C 1
ATOM 3247 O O . SER A 1 435 ? 0.039 11.640 -0.583 1.00 84.19 435 SER A O 1
ATOM 3249 N N . MET A 1 436 ? 1.520 10.031 -1.090 1.00 85.88 436 MET A N 1
ATOM 3250 C CA . MET A 1 436 ? 0.676 9.320 -2.050 1.00 85.88 436 MET A CA 1
ATOM 3251 C C . MET A 1 436 ? -0.578 8.714 -1.406 1.00 85.88 436 MET A C 1
ATOM 3253 O O . MET A 1 436 ? -1.554 8.434 -2.094 1.00 85.88 436 MET A O 1
ATOM 3257 N N . TYR A 1 437 ? -0.582 8.542 -0.081 1.00 79.94 437 TYR A N 1
ATOM 3258 C CA . TYR A 1 437 ? -1.739 8.047 0.664 1.00 79.94 437 TYR A CA 1
ATOM 3259 C C . TYR A 1 437 ? -2.724 9.155 1.067 1.00 79.94 437 TYR A C 1
ATOM 3261 O O . TYR A 1 437 ? -3.801 8.849 1.576 1.00 79.94 437 TYR A O 1
ATOM 3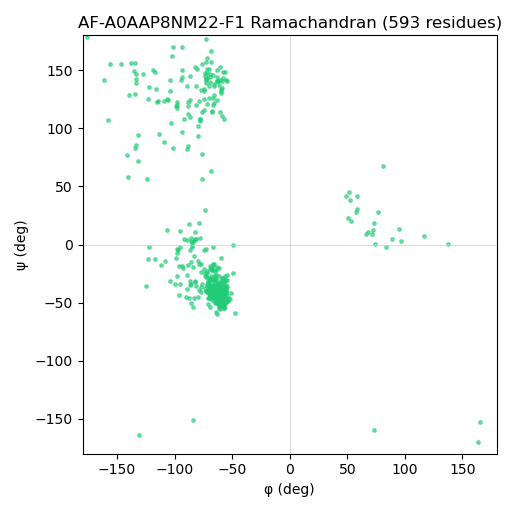269 N N . THR A 1 438 ? -2.410 10.434 0.809 1.00 67.50 438 THR A N 1
ATOM 3270 C CA . THR A 1 438 ? -3.286 11.561 1.186 1.00 67.50 438 THR A CA 1
ATOM 3271 C C . THR A 1 438 ? -4.679 11.456 0.574 1.00 67.50 438 THR A C 1
ATOM 3273 O O . THR A 1 438 ? -5.649 11.662 1.288 1.00 67.50 438 THR A O 1
ATOM 3276 N N . ALA A 1 439 ? -4.814 11.081 -0.701 1.00 58.56 439 ALA A N 1
ATOM 3277 C CA . ALA A 1 439 ? -6.119 10.935 -1.352 1.00 58.56 439 ALA A CA 1
ATOM 3278 C C . ALA A 1 439 ? -6.978 9.821 -0.725 1.00 58.56 439 ALA A C 1
ATOM 3280 O O . ALA A 1 439 ? -8.181 10.003 -0.542 1.00 58.56 439 ALA A O 1
ATOM 3281 N N . SER A 1 440 ? -6.361 8.702 -0.328 1.00 56.22 440 SER A N 1
ATOM 3282 C CA . SER A 1 440 ? -7.034 7.614 0.401 1.00 56.22 440 SER A CA 1
ATOM 3283 C C . SER A 1 440 ? -7.472 8.026 1.811 1.00 56.22 440 SER A C 1
ATOM 3285 O O . SER A 1 440 ? -8.375 7.413 2.373 1.00 56.22 440 SER A O 1
ATOM 3287 N N . LEU A 1 441 ? -6.854 9.072 2.367 1.00 51.34 441 LEU A N 1
ATOM 3288 C CA . LEU A 1 441 ? -7.177 9.672 3.663 1.00 51.34 441 LEU A CA 1
ATOM 3289 C C . LEU A 1 441 ? -8.057 10.935 3.543 1.00 51.34 441 LEU A C 1
ATOM 3291 O O . LEU A 1 441 ? -8.595 11.399 4.542 1.00 51.34 441 LEU A O 1
ATOM 3295 N N . ALA A 1 442 ? -8.236 11.489 2.340 1.00 37.97 442 ALA A N 1
ATOM 3296 C CA . ALA A 1 442 ? -8.921 12.763 2.106 1.00 37.97 442 ALA A CA 1
ATOM 3297 C C . ALA A 1 442 ? -10.455 12.671 2.197 1.00 37.97 442 ALA A C 1
ATOM 3299 O O . ALA A 1 442 ? -11.120 13.691 2.347 1.00 37.97 442 ALA A O 1
ATOM 3300 N N . GLY A 1 443 ? -11.031 11.464 2.136 1.00 41.38 443 GLY A N 1
ATOM 3301 C CA . GLY A 1 443 ? -12.469 11.223 2.343 1.00 41.38 443 GLY A CA 1
ATOM 3302 C C . GLY A 1 443 ? -12.896 11.207 3.814 1.00 41.38 443 GLY A C 1
ATOM 3303 O O . GLY A 1 443 ? -13.919 10.624 4.151 1.00 41.38 443 GLY A O 1
ATOM 3304 N N . SER A 1 444 ? -12.076 11.765 4.698 1.00 42.22 444 SER A N 1
ATOM 3305 C CA . SER A 1 444 ? -12.046 11.445 6.114 1.00 42.22 444 SER A CA 1
ATOM 3306 C C . SER A 1 444 ? -11.682 12.731 6.909 1.00 42.22 444 SER A C 1
ATOM 3308 O O . SER A 1 444 ? -11.068 13.616 6.311 1.00 42.22 444 SER A O 1
ATOM 3310 N N . PRO A 1 445 ? -12.046 12.903 8.204 1.00 38.50 445 PRO A N 1
ATOM 3311 C CA . PRO A 1 445 ? -11.826 14.090 9.056 1.00 38.50 445 PRO A CA 1
ATOM 3312 C C . PRO A 1 445 ? -10.403 14.671 9.091 1.00 38.50 445 PRO A C 1
ATOM 3314 O O . PRO A 1 445 ? -10.180 15.700 9.720 1.00 38.50 445 PRO A O 1
ATOM 3317 N N . ALA A 1 446 ? -9.440 14.086 8.380 1.00 41.16 446 ALA A N 1
ATOM 3318 C CA . ALA A 1 446 ? -8.244 14.780 7.915 1.00 41.16 446 ALA A CA 1
ATOM 3319 C C . ALA A 1 446 ? -8.556 16.125 7.213 1.00 41.16 446 ALA A C 1
ATOM 3321 O O . ALA A 1 446 ? -7.716 17.021 7.240 1.00 41.16 446 ALA A O 1
ATOM 3322 N N . SER A 1 447 ? -9.762 16.324 6.654 1.00 42.94 447 SER A N 1
ATOM 3323 C CA . SER A 1 447 ? -10.223 17.656 6.221 1.00 42.94 447 SER A CA 1
ATOM 3324 C C . SER A 1 447 ? -10.337 18.647 7.387 1.00 42.94 447 SER A C 1
ATOM 3326 O O . SER A 1 447 ? -10.001 19.814 7.230 1.00 42.94 447 SER A O 1
ATOM 3328 N N . VAL A 1 448 ? -10.738 18.182 8.569 1.00 45.47 448 VAL A N 1
ATOM 3329 C CA . VAL A 1 448 ? -10.877 18.981 9.795 1.00 45.47 448 VAL A CA 1
ATOM 3330 C C . VAL A 1 448 ? -9.509 19.247 10.420 1.00 45.47 448 VAL A C 1
ATOM 3332 O O . VAL A 1 448 ? -9.217 20.375 10.791 1.00 45.47 448 VAL A O 1
ATOM 3335 N N . VAL A 1 449 ? -8.616 18.249 10.428 1.00 44.59 449 VAL A N 1
ATOM 3336 C CA . VAL A 1 449 ? -7.201 18.398 10.847 1.00 44.59 449 VAL A CA 1
ATOM 3337 C C . VAL A 1 449 ? -6.415 19.348 9.924 1.00 44.59 449 VAL A C 1
ATOM 3339 O O . VAL A 1 449 ? -5.399 19.921 10.325 1.00 44.59 449 VAL A O 1
ATOM 3342 N N . SER A 1 450 ? -6.890 19.558 8.689 1.00 44.34 450 SER A N 1
ATOM 3343 C CA . SER A 1 450 ? -6.317 20.528 7.747 1.00 44.34 450 SER A CA 1
ATOM 3344 C C . SER A 1 450 ? -6.723 21.985 8.019 1.00 44.34 450 SER A C 1
ATOM 3346 O O . SER A 1 450 ? -6.026 22.901 7.573 1.00 44.34 450 SER A O 1
ATOM 3348 N N . LEU A 1 451 ? -7.770 22.220 8.814 1.00 55.38 451 LEU A N 1
ATOM 3349 C CA . LEU A 1 451 ? -8.171 23.559 9.244 1.00 55.38 451 LEU A CA 1
ATOM 3350 C C . LEU A 1 451 ? -7.296 24.038 10.419 1.00 55.38 451 LEU A C 1
ATOM 3352 O O . LEU A 1 451 ? -6.806 23.213 11.192 1.00 55.38 451 LEU A O 1
ATOM 3356 N N . PRO A 1 452 ? -7.075 25.357 10.575 1.00 61.78 452 PRO A N 1
ATOM 3357 C CA . PRO A 1 452 ? -6.507 25.916 11.801 1.00 61.78 452 PRO A CA 1
ATOM 3358 C C . PRO A 1 452 ? -7.342 25.491 13.012 1.00 61.78 452 PRO A C 1
ATOM 3360 O O . PRO A 1 452 ? -8.571 25.503 12.927 1.00 61.78 452 PRO A O 1
ATOM 3363 N N . MET A 1 453 ? -6.710 25.185 14.151 1.00 64.88 453 MET A N 1
ATOM 3364 C CA . MET A 1 453 ? -7.413 24.681 15.344 1.00 64.88 453 MET A CA 1
ATOM 3365 C C . MET A 1 453 ? -8.558 25.608 15.798 1.00 64.88 453 MET A C 1
ATOM 3367 O O . MET A 1 453 ? -9.586 25.148 16.290 1.00 64.88 453 MET A O 1
ATOM 3371 N N . ALA A 1 454 ? -8.412 26.915 15.559 1.00 68.50 454 ALA A N 1
ATOM 3372 C CA . ALA A 1 454 ? -9.417 27.938 15.846 1.00 68.50 454 ALA A CA 1
ATOM 3373 C C . ALA A 1 454 ? -10.680 27.875 14.961 1.00 68.50 454 ALA A C 1
ATOM 3375 O O . ALA A 1 454 ? -11.706 28.434 15.331 1.00 68.50 454 ALA A O 1
ATOM 3376 N N . GLN A 1 455 ? -10.627 27.229 13.793 1.00 71.69 455 GLN A N 1
ATOM 3377 C CA . GLN A 1 455 ? -11.749 27.140 12.844 1.00 71.69 455 GLN A CA 1
ATOM 3378 C C . GLN A 1 455 ? -12.537 25.832 12.965 1.00 71.69 455 GLN A C 1
ATOM 3380 O O . GLN A 1 455 ? -13.541 25.656 12.280 1.00 71.69 455 GLN A O 1
ATOM 3385 N N . VAL A 1 456 ? -12.084 24.921 13.823 1.00 74.69 456 VAL A N 1
ATOM 3386 C CA . VAL A 1 456 ? -12.691 23.604 13.996 1.00 74.69 456 VAL A CA 1
ATOM 3387 C C . VAL A 1 456 ? -13.822 23.697 15.005 1.00 74.69 456 VAL A C 1
ATOM 3389 O O . VAL A 1 456 ? -13.621 24.134 16.146 1.00 74.69 456 VAL A O 1
ATOM 3392 N N . HIS A 1 457 ? -15.004 23.261 14.586 1.00 83.62 457 HIS A N 1
ATOM 3393 C CA . HIS A 1 457 ? -16.177 23.200 15.439 1.00 83.62 457 HIS A CA 1
ATOM 3394 C C . HIS A 1 457 ? -16.426 21.769 15.907 1.00 83.62 457 HIS A C 1
ATOM 3396 O O . HIS A 1 457 ? -15.932 20.788 15.355 1.00 83.62 457 HIS A O 1
ATOM 3402 N N . VAL A 1 458 ? -17.219 21.640 16.960 1.00 83.56 458 VAL A N 1
ATOM 3403 C CA . VAL A 1 458 ? -17.584 20.347 17.538 1.00 83.56 458 VAL A CA 1
ATOM 3404 C C . VAL A 1 458 ? -18.367 19.490 16.548 1.00 83.56 458 VAL A C 1
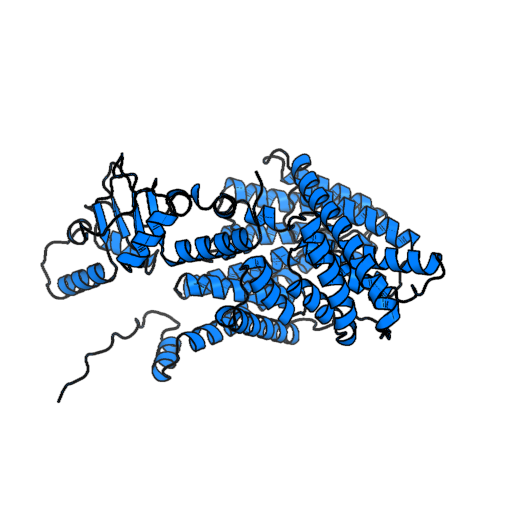ATOM 3406 O O . VAL A 1 458 ? -18.154 18.279 16.525 1.00 83.56 458 VAL A O 1
ATOM 3409 N N . HIS A 1 459 ? -19.199 20.094 15.695 1.00 82.75 459 HIS A N 1
ATOM 3410 C CA . HIS A 1 459 ? -19.910 19.364 14.642 1.00 82.75 459 HIS A CA 1
ATOM 3411 C C . HIS A 1 459 ? -18.952 18.679 13.657 1.00 82.75 459 HIS A C 1
ATOM 3413 O O . HIS A 1 459 ? -19.251 17.592 13.183 1.00 82.75 459 HIS A O 1
ATOM 3419 N N . ASP A 1 460 ? -17.783 19.266 13.376 1.00 71.81 460 ASP A N 1
ATOM 3420 C CA . ASP A 1 460 ? -16.799 18.687 12.452 1.00 71.81 460 ASP A CA 1
ATOM 3421 C C . ASP A 1 460 ? -16.181 17.389 13.005 1.00 71.81 460 ASP A C 1
ATOM 3423 O O . ASP A 1 460 ? -15.647 16.561 12.266 1.00 71.81 460 ASP A O 1
ATOM 3427 N N . LEU A 1 461 ? -16.242 17.216 14.327 1.00 73.06 461 LEU A N 1
ATOM 3428 C CA . LEU A 1 461 ? -15.635 16.113 15.073 1.00 73.06 461 LEU A CA 1
ATOM 3429 C C . LEU A 1 461 ? -16.658 15.119 15.618 1.00 73.06 461 LEU A C 1
ATOM 3431 O O . LEU A 1 461 ? -16.289 14.030 16.069 1.00 73.06 461 LEU A O 1
ATOM 3435 N N . ALA A 1 462 ? -17.932 15.500 15.627 1.00 78.31 462 ALA A N 1
ATOM 3436 C CA . ALA A 1 462 ? -19.003 14.693 16.168 1.00 78.31 462 ALA A CA 1
ATOM 3437 C C . ALA A 1 462 ? -19.246 13.457 15.294 1.00 78.31 462 ALA A C 1
ATOM 3439 O O . ALA A 1 462 ? -19.277 13.498 14.064 1.00 78.31 462 ALA A O 1
ATOM 3440 N N . ARG A 1 463 ? -19.494 12.317 15.938 1.00 75.75 463 ARG A N 1
ATOM 3441 C CA . ARG A 1 463 ? -20.052 11.150 15.258 1.00 75.75 463 ARG A CA 1
ATOM 3442 C C . ARG A 1 463 ? -21.550 11.385 15.085 1.00 75.75 463 ARG A C 1
ATOM 3444 O O . ARG A 1 463 ? -22.288 11.280 16.057 1.00 75.75 463 ARG A O 1
ATOM 3451 N N . HIS A 1 464 ? -21.993 11.644 13.856 1.00 76.94 464 HIS A N 1
ATOM 3452 C CA . HIS A 1 464 ? -23.404 11.945 13.563 1.00 76.94 464 HIS A CA 1
ATOM 3453 C C . HIS A 1 464 ? -24.328 10.719 13.538 1.00 76.94 464 HIS A C 1
ATOM 3455 O O . HIS A 1 464 ? -25.534 10.825 13.740 1.00 76.94 464 HIS A O 1
ATOM 3461 N N . VAL A 1 465 ? -23.780 9.524 13.291 1.00 74.38 465 VAL A N 1
ATOM 3462 C CA . VAL A 1 465 ? -24.568 8.282 13.289 1.00 74.38 465 VAL A CA 1
ATOM 3463 C C . VAL A 1 465 ? -24.504 7.646 14.671 1.00 74.38 465 VAL A C 1
ATOM 3465 O O . VAL A 1 465 ? -23.548 6.928 14.992 1.00 74.38 465 VAL A O 1
ATOM 3468 N N . VAL A 1 466 ? -25.536 7.919 15.468 1.00 80.56 466 VAL A N 1
ATOM 3469 C CA . VAL A 1 466 ? -25.661 7.479 16.860 1.00 80.56 466 VAL A CA 1
ATOM 3470 C C . VAL A 1 466 ? -26.882 6.582 17.084 1.00 80.56 466 VAL A C 1
ATOM 3472 O O . VAL A 1 466 ? -27.881 6.721 16.373 1.00 80.56 466 VAL A O 1
ATOM 3475 N N . PRO A 1 467 ? -26.830 5.643 18.048 1.00 79.81 467 PRO A N 1
ATOM 3476 C CA . PRO A 1 467 ? -27.995 4.851 18.427 1.00 79.81 467 PRO A CA 1
ATOM 3477 C C . PRO A 1 467 ? -29.037 5.767 19.069 1.00 79.81 467 PRO A C 1
ATOM 3479 O O . PRO A 1 467 ? -28.755 6.393 20.088 1.00 79.81 467 PRO A O 1
ATOM 3482 N N . GLN A 1 468 ? -30.232 5.840 18.488 1.00 88.31 468 GLN A N 1
ATOM 3483 C CA . GLN A 1 468 ? -31.302 6.704 18.982 1.00 88.31 468 GLN A CA 1
ATOM 3484 C C . GLN A 1 468 ? -32.646 5.976 19.050 1.00 88.31 468 GLN A C 1
ATOM 3486 O O . GLN A 1 468 ? -32.925 5.117 18.210 1.00 88.31 468 GLN A O 1
ATOM 3491 N N . VAL A 1 469 ? -33.466 6.331 20.038 1.00 90.00 469 VAL A N 1
ATOM 3492 C CA . VAL A 1 469 ? -34.825 5.812 20.261 1.00 90.00 469 VAL A CA 1
ATOM 3493 C C . VAL A 1 469 ? -35.801 6.942 20.560 1.00 90.00 469 VAL A C 1
ATOM 3495 O O . VAL A 1 469 ? -35.403 8.002 21.039 1.00 90.00 469 VAL A O 1
ATOM 3498 N N . ALA A 1 470 ? -37.084 6.701 20.300 1.00 88.69 470 ALA A N 1
ATOM 3499 C CA . ALA A 1 470 ? -38.150 7.585 20.757 1.00 88.69 470 ALA A CA 1
ATOM 3500 C C . ALA A 1 470 ? -38.421 7.378 22.265 1.00 88.69 470 ALA A C 1
ATOM 3502 O O . ALA A 1 470 ? -38.138 6.290 22.774 1.00 88.69 470 ALA A O 1
ATOM 3503 N N . PRO A 1 471 ? -38.967 8.371 22.990 1.00 87.56 471 PRO A N 1
ATOM 3504 C CA . PRO A 1 471 ? -39.255 8.230 24.422 1.00 87.56 471 PRO A CA 1
ATOM 3505 C C . PRO A 1 471 ? -40.241 7.099 24.743 1.00 87.56 471 PRO A C 1
ATOM 3507 O O . PRO A 1 471 ? -40.126 6.459 25.782 1.00 87.56 471 PRO A O 1
ATOM 3510 N N . ASP A 1 472 ? -41.172 6.818 23.830 1.00 87.00 472 ASP A N 1
ATOM 3511 C CA . ASP A 1 472 ? -42.173 5.750 23.924 1.00 87.00 472 ASP A CA 1
ATOM 3512 C C . ASP A 1 472 ? -41.645 4.371 23.482 1.00 87.00 472 ASP A C 1
ATOM 3514 O O . ASP A 1 472 ? -42.398 3.396 23.460 1.00 87.00 472 ASP A O 1
ATOM 3518 N N . ALA A 1 473 ? -40.360 4.265 23.120 1.00 86.44 473 ALA A N 1
ATOM 3519 C CA . ALA A 1 473 ? -39.763 3.006 22.687 1.00 86.44 473 ALA A CA 1
ATOM 3520 C C . ALA A 1 473 ? -39.689 1.983 23.828 1.00 86.44 473 ALA A C 1
ATOM 3522 O O . ALA A 1 473 ? -39.449 2.318 24.991 1.00 86.44 473 ALA A O 1
ATOM 3523 N N . SER A 1 474 ? -39.848 0.707 23.473 1.00 86.75 474 SER A N 1
ATOM 3524 C CA . SER A 1 474 ? -39.805 -0.387 24.439 1.00 86.75 474 SER A CA 1
ATOM 3525 C C . SER A 1 474 ? -38.380 -0.651 24.939 1.00 86.75 474 SER A C 1
ATOM 3527 O O . SER A 1 474 ? -37.391 -0.389 24.247 1.00 86.75 474 SER A O 1
ATOM 3529 N N . LEU A 1 475 ? -38.252 -1.255 26.125 1.00 82.88 475 LEU A N 1
ATOM 3530 C CA . LEU A 1 475 ? -36.952 -1.727 26.620 1.00 82.88 475 LEU A CA 1
ATOM 3531 C C . LEU A 1 475 ? -36.299 -2.751 25.692 1.00 82.88 475 LEU A C 1
ATOM 3533 O O . LEU A 1 475 ? -35.072 -2.818 25.643 1.00 82.88 475 LEU A O 1
ATOM 3537 N N . ASP A 1 476 ? -37.088 -3.527 24.951 1.00 80.88 476 ASP A N 1
ATOM 3538 C CA . ASP A 1 476 ? -36.562 -4.489 23.987 1.00 80.88 476 ASP A CA 1
ATOM 3539 C C . ASP A 1 476 ? -35.886 -3.776 22.813 1.00 80.88 476 ASP A C 1
ATOM 3541 O O . ASP A 1 476 ? -34.795 -4.185 22.405 1.00 80.88 476 ASP A O 1
ATOM 3545 N N . ASP A 1 477 ? -36.444 -2.657 22.343 1.00 82.56 477 ASP A N 1
ATOM 3546 C CA . ASP A 1 477 ? -35.829 -1.826 21.304 1.00 82.56 477 ASP A CA 1
ATOM 3547 C C . ASP A 1 477 ? -34.508 -1.220 21.789 1.00 82.56 477 ASP A C 1
ATOM 3549 O O . ASP A 1 477 ? -33.489 -1.323 21.096 1.00 82.56 477 ASP A O 1
ATOM 3553 N N . VAL A 1 478 ? -34.490 -0.677 23.012 1.00 83.94 478 VAL A N 1
ATOM 3554 C CA . VAL A 1 478 ? -33.268 -0.171 23.663 1.00 83.94 478 VAL A CA 1
ATOM 3555 C C . VAL A 1 478 ? -32.236 -1.291 23.805 1.00 83.94 478 VAL A C 1
ATOM 3557 O O . VAL A 1 478 ? -31.072 -1.112 23.444 1.00 83.94 478 VAL A O 1
ATOM 3560 N N . SER A 1 479 ? -32.663 -2.480 24.243 1.00 81.44 479 SER A N 1
ATOM 3561 C CA . SER A 1 479 ? -31.796 -3.653 24.377 1.00 81.44 479 SER A CA 1
ATOM 3562 C C . SER A 1 479 ? -31.196 -4.065 23.035 1.00 81.44 479 SER A C 1
ATOM 3564 O O . SER A 1 479 ? -30.002 -4.341 22.944 1.00 81.44 479 SER A O 1
ATOM 3566 N N . SER A 1 480 ? -31.997 -4.038 21.967 1.00 79.88 480 SER A N 1
ATOM 3567 C CA . SER A 1 480 ? -31.559 -4.399 20.625 1.00 79.88 480 SER A CA 1
ATOM 3568 C C . SER A 1 480 ? -30.510 -3.415 20.105 1.00 79.88 480 SER A C 1
ATOM 3570 O O . SER A 1 480 ? -29.539 -3.824 19.463 1.00 79.88 480 SER A O 1
ATOM 3572 N N . LEU A 1 481 ? -30.655 -2.128 20.429 1.00 77.19 481 LEU A N 1
ATOM 3573 C CA . LEU A 1 481 ? -29.701 -1.087 20.066 1.00 77.19 481 LEU A CA 1
ATOM 3574 C C . LEU A 1 481 ? -28.414 -1.172 20.878 1.00 77.19 481 LEU A C 1
ATOM 3576 O O . LEU A 1 481 ? -27.345 -1.027 20.285 1.00 77.19 481 LEU A O 1
ATOM 3580 N N . MET A 1 482 ? -28.491 -1.474 22.174 1.00 77.19 482 MET A N 1
ATOM 3581 C CA . MET A 1 482 ? -27.313 -1.717 23.014 1.00 77.19 482 MET A CA 1
ATOM 3582 C C . MET A 1 482 ? -26.554 -2.980 22.588 1.00 77.19 482 MET A C 1
ATOM 3584 O O . MET A 1 482 ? -25.327 -2.985 22.562 1.00 77.19 482 MET A O 1
ATOM 3588 N N . LEU A 1 483 ? -27.262 -4.039 22.183 1.00 70.31 483 LEU A N 1
ATOM 3589 C CA . LEU A 1 483 ? -26.647 -5.256 21.642 1.00 70.31 483 LEU A CA 1
ATOM 3590 C C . LEU A 1 483 ? -25.970 -5.005 20.288 1.00 70.31 483 LEU A C 1
ATOM 3592 O O . LEU A 1 483 ? -24.910 -5.565 20.009 1.00 70.31 483 LEU A O 1
ATOM 3596 N N . ARG A 1 484 ? -26.567 -4.152 19.446 1.00 65.94 484 ARG A N 1
ATOM 3597 C CA . ARG A 1 484 ? -25.978 -3.733 18.164 1.00 65.94 484 ARG A CA 1
ATOM 3598 C C . ARG A 1 484 ? -24.814 -2.756 18.336 1.00 65.94 484 ARG A C 1
ATOM 3600 O O . ARG A 1 484 ? -23.943 -2.730 17.471 1.00 65.94 484 ARG A O 1
ATOM 3607 N N . ASN A 1 485 ? -24.790 -1.981 19.421 1.00 61.97 485 ASN A N 1
ATOM 3608 C CA . ASN A 1 485 ? -23.772 -0.965 19.703 1.00 61.97 485 ASN A CA 1
ATOM 3609 C C . ASN A 1 485 ? -23.245 -1.098 21.151 1.00 61.97 485 ASN A C 1
ATOM 3611 O O . ASN A 1 485 ? -23.568 -0.269 22.005 1.00 61.97 485 ASN A O 1
ATOM 3615 N N . PRO A 1 486 ? -22.446 -2.140 21.459 1.00 58.97 486 PRO A N 1
ATOM 3616 C CA . PRO A 1 486 ? -22.005 -2.410 22.825 1.00 58.97 486 PRO A CA 1
ATOM 3617 C C . PRO A 1 486 ? -21.130 -1.280 23.381 1.00 58.97 486 PRO A C 1
ATOM 3619 O O . PRO A 1 486 ? -20.089 -0.958 22.809 1.00 58.97 486 PRO A O 1
ATOM 3622 N N . GLY A 1 487 ? -21.529 -0.714 24.523 1.00 63.34 487 GLY A N 1
ATOM 3623 C CA . GLY A 1 487 ? -20.789 0.350 25.214 1.00 63.34 487 GLY A CA 1
ATOM 3624 C C . GLY A 1 487 ? -21.045 1.771 24.697 1.00 63.34 487 GLY A C 1
ATOM 3625 O O . GLY A 1 487 ? -20.510 2.712 25.281 1.00 63.34 487 GLY A O 1
ATOM 3626 N N . ASP A 1 488 ? -21.868 1.937 23.656 1.00 69.19 488 ASP A N 1
ATOM 3627 C CA . ASP A 1 488 ? -22.352 3.252 23.230 1.00 69.19 488 ASP A CA 1
ATOM 3628 C C . ASP A 1 488 ? -23.557 3.692 24.080 1.00 69.19 488 ASP A C 1
ATOM 3630 O O . ASP A 1 488 ? -24.317 2.875 24.608 1.00 69.19 488 ASP A O 1
ATOM 3634 N N . LEU A 1 489 ? -23.728 5.009 24.204 1.00 79.75 489 LEU A N 1
ATOM 3635 C CA . LEU A 1 489 ? -24.933 5.608 24.772 1.00 79.75 489 LEU A CA 1
ATOM 3636 C C . LEU A 1 489 ? -26.087 5.464 23.776 1.00 79.75 489 LEU A C 1
ATOM 3638 O O . LEU A 1 489 ? -25.890 5.610 22.566 1.00 79.75 489 LEU A O 1
ATOM 3642 N N . VAL A 1 490 ? -27.293 5.216 24.287 1.00 87.00 490 VAL A N 1
ATOM 3643 C CA . VAL A 1 490 ? -28.516 5.285 23.480 1.00 87.00 490 VAL A CA 1
ATOM 3644 C C . VAL A 1 490 ? -29.170 6.634 23.740 1.00 87.00 490 VAL A C 1
ATOM 3646 O O . VAL A 1 490 ? -29.515 6.945 24.877 1.00 87.00 490 VAL A O 1
ATOM 3649 N N . PHE A 1 491 ? -29.321 7.447 22.702 1.00 89.19 491 PHE A N 1
ATOM 3650 C CA . PHE A 1 491 ? -29.894 8.784 22.818 1.00 89.19 491 PHE A CA 1
ATOM 3651 C C . PHE A 1 491 ? -31.412 8.732 22.650 1.00 89.19 491 PHE A C 1
ATOM 3653 O O . PHE A 1 491 ? -31.928 8.059 21.760 1.00 89.19 491 PHE A O 1
ATOM 3660 N N . VAL A 1 492 ? -32.136 9.448 23.500 1.00 89.50 492 VAL A N 1
ATOM 3661 C CA . VAL A 1 492 ? -33.590 9.575 23.412 1.00 89.50 492 VAL A CA 1
ATOM 3662 C C . VAL A 1 492 ? -33.925 10.877 22.709 1.00 89.50 492 VAL A C 1
ATOM 3664 O O . VAL A 1 492 ? -33.475 11.956 23.107 1.00 89.50 492 VAL A O 1
ATOM 3667 N N . VAL A 1 493 ? -34.666 10.750 21.611 1.00 89.62 493 VAL A N 1
ATOM 3668 C CA . VAL A 1 493 ? -34.936 11.832 20.668 1.00 89.62 493 VAL A CA 1
ATOM 3669 C C . VAL A 1 493 ? -36.422 11.836 20.327 1.00 89.62 493 VAL A C 1
ATOM 3671 O O . VAL A 1 493 ? -36.983 10.808 19.947 1.00 89.62 493 VAL A O 1
ATOM 3674 N N . ASN A 1 494 ? -37.064 12.998 20.431 1.00 88.94 494 ASN A N 1
ATOM 3675 C CA . ASN A 1 494 ? -38.463 13.153 20.032 1.00 88.94 494 ASN A CA 1
ATOM 3676 C C . ASN A 1 494 ? -38.642 13.035 18.516 1.00 88.94 494 ASN A C 1
ATOM 3678 O O . ASN A 1 494 ? -37.701 13.162 17.732 1.00 88.94 494 ASN A O 1
ATOM 3682 N N . LYS A 1 495 ? -39.898 12.879 18.086 1.00 84.56 495 LYS A N 1
ATOM 3683 C CA . LYS A 1 495 ? -40.276 12.776 16.665 1.00 84.56 495 LYS A CA 1
ATOM 3684 C C . LYS A 1 495 ? -39.806 13.971 15.821 1.00 84.56 495 LYS A C 1
ATOM 3686 O O . LYS A 1 495 ? -39.516 13.797 14.641 1.00 84.56 495 LYS A O 1
ATOM 3691 N N . ASP A 1 496 ? -39.644 15.143 16.435 1.00 82.19 496 ASP A N 1
ATOM 3692 C CA . ASP A 1 496 ? -39.169 16.372 15.780 1.00 82.19 496 ASP A CA 1
ATOM 3693 C C . ASP A 1 496 ? -37.630 16.486 15.697 1.00 82.19 496 ASP A C 1
ATOM 3695 O O . ASP A 1 496 ? -37.089 17.460 15.151 1.00 82.19 496 ASP A O 1
ATOM 3699 N N . GLY A 1 497 ? -36.918 15.481 16.220 1.00 82.25 497 GLY A N 1
ATOM 3700 C CA . GLY A 1 497 ? -35.458 15.392 16.260 1.00 82.25 497 GLY A CA 1
ATOM 3701 C C . GLY A 1 497 ? -34.818 16.033 17.493 1.00 82.25 497 GLY A C 1
ATOM 3702 O O . GLY A 1 497 ? -33.592 16.117 17.554 1.00 82.25 497 GLY A O 1
ATOM 3703 N N . THR A 1 498 ? -35.610 16.515 18.456 1.00 89.06 498 THR A N 1
ATOM 3704 C CA . THR A 1 498 ? -35.092 17.190 19.655 1.00 89.06 498 THR A CA 1
ATOM 3705 C C . THR A 1 498 ? -34.538 16.190 20.661 1.00 89.06 498 THR A C 1
ATOM 3707 O O . THR A 1 498 ? -35.188 15.191 20.971 1.00 89.06 498 THR A O 1
ATOM 3710 N N . TYR A 1 499 ? -33.348 16.475 21.177 1.00 89.31 499 TYR A N 1
ATOM 3711 C CA . TYR A 1 499 ? -32.664 15.652 22.166 1.00 89.31 499 TYR A CA 1
ATOM 3712 C C . TYR A 1 499 ? -33.302 15.796 23.556 1.00 89.31 499 TYR A C 1
ATOM 3714 O O . TYR A 1 499 ? -33.391 16.913 24.062 1.00 89.31 499 TYR A O 1
ATOM 3722 N N . GLU A 1 500 ? -33.699 14.687 24.187 1.00 87.81 500 GLU A N 1
ATOM 3723 C CA . GLU A 1 500 ? -34.223 14.694 25.566 1.00 87.81 500 GLU A CA 1
ATOM 3724 C C . GLU A 1 500 ? -33.214 14.187 26.602 1.00 87.81 500 GLU A C 1
ATOM 3726 O O . GLU A 1 500 ? -33.190 14.654 27.741 1.00 87.81 500 GLU A O 1
ATOM 3731 N N . GLY A 1 501 ? -32.342 13.258 26.217 1.00 88.06 501 GLY A N 1
ATOM 3732 C CA . GLY A 1 501 ? -31.311 12.736 27.105 1.00 88.06 501 GLY A CA 1
ATOM 3733 C C . GLY A 1 501 ? -30.709 11.433 26.598 1.00 88.06 501 GLY A C 1
ATOM 3734 O O . GLY A 1 501 ? -30.948 11.016 25.467 1.00 88.06 501 GLY A O 1
ATOM 3735 N N . ALA A 1 502 ? -29.910 10.778 27.434 1.00 87.94 502 ALA A N 1
ATOM 3736 C CA . ALA A 1 502 ? -29.249 9.528 27.085 1.00 87.94 502 ALA A CA 1
ATOM 3737 C C . ALA A 1 502 ? -29.530 8.450 28.131 1.00 87.94 502 ALA A C 1
ATOM 3739 O O . ALA A 1 502 ? -29.635 8.732 29.327 1.00 87.94 502 ALA A O 1
ATOM 3740 N N . ILE A 1 503 ? -29.617 7.211 27.660 1.00 87.25 503 ILE A N 1
ATOM 3741 C CA . ILE A 1 503 ? -29.718 6.010 28.478 1.00 87.25 503 ILE A CA 1
ATOM 3742 C C . ILE A 1 503 ? -28.319 5.413 28.590 1.00 87.25 503 ILE A C 1
ATOM 3744 O O . ILE A 1 503 ? -27.694 5.046 27.587 1.00 87.25 503 ILE A O 1
ATOM 3748 N N . TYR A 1 504 ? -27.836 5.307 29.826 1.00 83.44 504 TYR A N 1
ATOM 3749 C CA . TYR A 1 504 ? -26.554 4.686 30.123 1.00 83.44 504 TYR A CA 1
ATOM 3750 C C . TYR A 1 504 ? -26.734 3.169 30.290 1.00 83.44 504 TYR A C 1
ATOM 3752 O O . TYR A 1 504 ? -27.746 2.727 30.844 1.00 83.44 504 TYR A O 1
ATOM 3760 N N . PRO A 1 505 ? -25.757 2.345 29.864 1.00 79.00 505 PRO A N 1
ATOM 3761 C CA . PRO A 1 505 ? -25.839 0.890 30.019 1.00 79.00 505 PRO A CA 1
ATOM 3762 C C . PRO A 1 505 ? -26.059 0.439 31.470 1.00 79.00 505 PRO A C 1
ATOM 3764 O O . PRO A 1 505 ? -26.766 -0.533 31.721 1.00 79.00 505 PRO A O 1
ATOM 3767 N N . GLU A 1 506 ? -25.476 1.163 32.427 1.00 78.56 506 GLU A N 1
ATOM 3768 C CA . GLU A 1 506 ? -25.628 0.921 33.866 1.00 78.56 506 GLU A CA 1
ATOM 3769 C C . GLU A 1 506 ? -27.079 1.074 34.350 1.00 78.56 506 GLU A C 1
ATOM 3771 O O . GLU A 1 506 ? -27.583 0.191 35.046 1.00 78.56 506 GLU A O 1
ATOM 3776 N N . ASP A 1 507 ? -27.772 2.133 33.925 1.00 80.06 507 ASP A N 1
ATOM 3777 C CA . ASP A 1 507 ? -29.163 2.394 34.314 1.00 80.06 507 ASP A CA 1
ATOM 3778 C C . ASP A 1 507 ? -30.113 1.370 33.692 1.00 80.06 507 ASP A C 1
ATOM 3780 O O . ASP A 1 507 ? -30.995 0.833 34.365 1.00 80.06 507 ASP A O 1
ATOM 3784 N N . PHE A 1 508 ? -29.887 1.039 32.417 1.00 82.69 508 PHE A N 1
ATOM 3785 C CA . PHE A 1 508 ? -30.673 0.032 31.710 1.00 82.69 508 PHE A CA 1
ATOM 3786 C C . PHE A 1 508 ? -30.590 -1.340 32.397 1.00 82.69 508 PHE A C 1
ATOM 3788 O O . PHE A 1 508 ? -31.613 -1.989 32.628 1.00 82.69 508 PHE A O 1
ATOM 3795 N N . LEU A 1 509 ? -29.381 -1.779 32.768 1.00 78.81 509 LEU A N 1
ATOM 3796 C CA . LEU A 1 509 ? -29.178 -3.053 33.463 1.00 78.81 509 LEU A CA 1
ATOM 3797 C C . LEU A 1 509 ? -29.809 -3.058 34.862 1.00 78.81 509 LEU A C 1
ATOM 3799 O O . LEU A 1 509 ? -30.388 -4.071 35.262 1.00 78.81 509 LEU A O 1
ATOM 3803 N N . ALA A 1 510 ? -29.729 -1.943 35.594 1.00 79.88 510 ALA A N 1
ATOM 3804 C CA . ALA A 1 510 ? -30.320 -1.819 36.924 1.00 79.88 510 ALA A CA 1
ATOM 3805 C C . ALA A 1 510 ? -31.851 -1.953 36.890 1.00 79.88 510 ALA A C 1
ATOM 3807 O O . ALA A 1 510 ? -32.421 -2.730 37.659 1.00 79.88 510 ALA A O 1
ATOM 3808 N N . VAL A 1 511 ? -32.514 -1.254 35.966 1.00 78.06 511 VAL A N 1
ATOM 3809 C CA . VAL A 1 511 ? -33.978 -1.296 35.826 1.00 78.06 511 VAL A CA 1
ATOM 3810 C C . VAL A 1 511 ? -34.455 -2.645 35.298 1.00 78.06 511 VAL A C 1
ATOM 3812 O O . VAL A 1 511 ? -35.429 -3.193 35.815 1.00 78.06 511 VAL A O 1
ATOM 3815 N N . ARG A 1 512 ? -33.747 -3.239 34.329 1.00 75.69 512 ARG A N 1
ATOM 3816 C CA . ARG A 1 512 ? -34.084 -4.575 33.819 1.00 75.69 512 ARG A CA 1
ATOM 3817 C C . ARG A 1 512 ? -34.038 -5.631 34.922 1.00 75.69 512 ARG A C 1
ATOM 3819 O O . ARG A 1 512 ? -34.957 -6.436 35.036 1.00 75.69 512 ARG A O 1
ATOM 3826 N N . ARG A 1 513 ? -33.016 -5.583 35.781 1.00 76.31 513 ARG A N 1
ATOM 3827 C CA . ARG A 1 513 ? -32.897 -6.488 36.929 1.00 76.31 513 ARG A CA 1
ATOM 3828 C C . ARG A 1 513 ? -34.042 -6.306 37.930 1.00 76.31 513 ARG A C 1
ATOM 3830 O O . ARG A 1 513 ? -34.616 -7.290 38.383 1.00 76.31 513 ARG A O 1
ATOM 3837 N N . GLN A 1 514 ? -34.418 -5.064 38.238 1.00 74.69 514 GLN A N 1
ATOM 3838 C CA . GLN A 1 514 ? -35.550 -4.782 39.129 1.00 74.69 514 GLN A CA 1
ATOM 3839 C C . GLN A 1 514 ? -36.891 -5.265 38.554 1.00 74.69 514 GLN A C 1
ATOM 3841 O O . GLN A 1 514 ? -37.735 -5.749 39.306 1.00 74.69 514 GLN A O 1
ATOM 3846 N N . MET A 1 515 ? -37.081 -5.164 37.235 1.00 70.69 515 MET A N 1
ATOM 3847 C CA . MET A 1 515 ? -38.259 -5.682 36.527 1.00 70.69 515 MET A CA 1
ATOM 3848 C C . MET A 1 515 ? -38.316 -7.217 36.534 1.00 70.69 515 MET A C 1
ATOM 3850 O O . MET A 1 515 ? -39.388 -7.790 36.718 1.00 70.69 515 MET A O 1
ATOM 3854 N N . GLU A 1 516 ? -37.174 -7.893 36.386 1.00 71.12 516 GLU A N 1
ATOM 3855 C CA . GLU A 1 516 ? -37.084 -9.357 36.497 1.00 71.12 516 GLU A CA 1
ATOM 3856 C C . GLU A 1 516 ? -37.376 -9.845 37.932 1.00 71.12 516 GLU A C 1
ATOM 3858 O O . GLU A 1 516 ? -38.025 -10.878 38.118 1.00 71.12 516 GLU A O 1
ATOM 3863 N N . GLU A 1 517 ? -36.959 -9.081 38.948 1.00 71.12 517 GLU A N 1
ATOM 3864 C CA . GLU A 1 517 ? -37.207 -9.366 40.369 1.00 71.12 517 GLU A CA 1
ATOM 3865 C C . GLU A 1 517 ? -38.659 -9.049 40.798 1.00 71.12 517 GLU A C 1
ATOM 3867 O O . GLU A 1 517 ? -39.241 -9.772 41.614 1.00 71.12 517 GLU A O 1
ATOM 3872 N N . ARG A 1 518 ? -39.293 -8.012 40.227 1.00 68.56 518 ARG A N 1
ATOM 3873 C CA . ARG A 1 518 ? -40.703 -7.644 40.464 1.00 68.56 518 ARG A CA 1
ATOM 3874 C C . ARG A 1 518 ? -41.607 -8.114 39.323 1.00 68.56 518 ARG A C 1
ATOM 3876 O O . ARG A 1 518 ? -42.009 -7.335 38.460 1.00 68.56 518 ARG A O 1
ATOM 3883 N N . LYS A 1 519 ? -42.027 -9.382 39.371 1.00 52.66 519 LYS A N 1
ATOM 3884 C CA . LYS A 1 519 ? -43.088 -9.900 38.488 1.00 52.66 519 LYS A CA 1
ATOM 3885 C C . LYS A 1 519 ? -44.379 -9.078 38.654 1.00 52.66 519 LYS A C 1
ATOM 3887 O O . LYS A 1 519 ? -45.052 -9.204 39.673 1.00 52.66 519 LYS A O 1
ATOM 3892 N N . GLY A 1 520 ? -44.724 -8.267 37.649 1.00 56.94 520 GLY A N 1
ATOM 3893 C CA . GLY A 1 520 ? -45.984 -7.510 37.582 1.00 56.94 520 GLY A CA 1
ATOM 3894 C C . GLY A 1 520 ? -45.866 -5.979 37.579 1.00 56.94 520 GLY A C 1
ATOM 3895 O O . GLY A 1 520 ? -46.893 -5.311 37.663 1.00 56.94 520 GLY A O 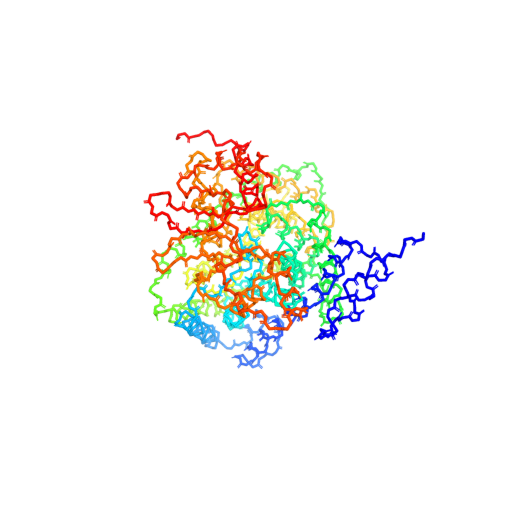1
ATOM 3896 N N . ALA A 1 521 ? -44.661 -5.408 37.490 1.00 59.03 521 ALA A N 1
ATOM 3897 C CA . ALA A 1 521 ? -44.498 -3.968 37.270 1.00 59.03 521 ALA A CA 1
ATOM 3898 C C . ALA A 1 521 ? -44.882 -3.567 35.829 1.00 59.03 521 ALA A C 1
ATOM 3900 O O . ALA A 1 521 ? -44.717 -4.354 34.894 1.00 59.03 521 ALA A O 1
ATOM 3901 N N . ALA A 1 522 ? -45.415 -2.352 35.655 1.00 59.88 522 ALA A N 1
ATOM 3902 C CA . ALA A 1 522 ? -45.733 -1.803 34.337 1.00 59.88 522 ALA A CA 1
ATOM 3903 C C . ALA A 1 522 ? -44.472 -1.767 33.448 1.00 59.88 522 ALA A C 1
ATOM 3905 O O . ALA A 1 522 ? -43.387 -1.503 33.973 1.00 59.88 522 ALA A O 1
ATOM 3906 N N . PRO A 1 523 ? -44.584 -2.031 32.130 1.00 61.41 523 PRO A N 1
ATOM 3907 C CA . PRO A 1 523 ? -43.441 -1.975 31.230 1.00 61.41 523 PRO A CA 1
ATOM 3908 C C . PRO A 1 523 ? -42.862 -0.560 31.238 1.00 61.41 523 PRO A C 1
ATOM 3910 O O . PRO A 1 523 ? -43.525 0.386 30.823 1.00 61.41 523 PRO A O 1
ATOM 3913 N N . ALA A 1 524 ? -41.640 -0.430 31.753 1.00 68.75 524 ALA A N 1
ATOM 3914 C CA . ALA A 1 524 ? -40.865 0.793 31.635 1.00 68.75 524 ALA A CA 1
ATOM 3915 C C . ALA A 1 524 ? -40.601 1.078 30.148 1.00 68.75 524 ALA A C 1
ATOM 3917 O O . ALA A 1 524 ? -40.367 0.159 29.362 1.00 68.75 524 ALA A O 1
ATOM 3918 N N . ASP A 1 525 ? -40.677 2.345 29.765 1.00 80.56 525 ASP A N 1
ATOM 3919 C CA . ASP A 1 525 ? -40.347 2.843 28.433 1.00 80.56 525 ASP A CA 1
ATOM 3920 C C . ASP A 1 525 ? -38.957 3.494 28.438 1.00 80.56 525 ASP A C 1
ATOM 3922 O O . ASP A 1 525 ? -38.338 3.693 29.491 1.00 80.56 525 ASP A O 1
ATOM 3926 N N . ALA A 1 526 ? -38.436 3.812 27.255 1.00 78.31 526 ALA A N 1
ATOM 3927 C CA . ALA A 1 526 ? -37.160 4.504 27.120 1.00 78.31 526 ALA A CA 1
ATOM 3928 C C . ALA A 1 526 ? -37.143 5.830 27.902 1.00 78.31 526 ALA A C 1
ATOM 3930 O O . ALA A 1 526 ? -36.129 6.141 28.523 1.00 78.31 526 ALA A O 1
ATOM 3931 N N . GLY A 1 527 ? -38.265 6.559 27.930 1.00 75.81 527 GLY A N 1
ATOM 3932 C CA . GLY A 1 527 ? -38.459 7.809 28.669 1.00 75.81 527 GLY A CA 1
ATOM 3933 C C . GLY A 1 527 ? -38.176 7.686 30.169 1.00 75.81 527 GLY A C 1
ATOM 3934 O O . GLY A 1 527 ? -37.484 8.526 30.740 1.00 75.81 527 GLY A O 1
ATOM 3935 N N . SER A 1 528 ? -38.622 6.599 30.803 1.00 77.06 528 SER A N 1
ATOM 3936 C CA . SER A 1 528 ? -38.398 6.341 32.234 1.00 77.06 528 SER A CA 1
ATOM 3937 C C . SER A 1 528 ? -36.932 6.083 32.619 1.00 77.06 528 SER A C 1
ATOM 3939 O O . SER A 1 528 ? -36.576 6.177 33.795 1.00 77.06 528 SER A O 1
ATOM 3941 N N . LEU A 1 529 ? -36.075 5.778 31.639 1.00 78.19 529 LEU A N 1
ATOM 3942 C CA . LEU A 1 529 ? -34.641 5.518 31.810 1.00 78.19 529 LEU A CA 1
ATOM 3943 C C . LEU A 1 529 ? -33.752 6.725 31.504 1.00 78.19 529 LEU A C 1
ATOM 3945 O O . LEU A 1 529 ? -32.532 6.652 31.678 1.00 78.19 529 LEU A O 1
ATOM 3949 N N . VAL A 1 530 ? -34.326 7.808 30.985 1.00 83.44 530 VAL A N 1
ATOM 3950 C CA . VAL A 1 530 ? -33.548 8.944 30.499 1.00 83.44 530 VAL A CA 1
ATOM 3951 C C . VAL A 1 530 ? -32.901 9.682 31.661 1.00 83.44 530 VAL A C 1
ATOM 3953 O O . VAL A 1 530 ? -33.577 10.182 32.559 1.00 83.44 530 VAL A O 1
ATOM 3956 N N . ARG A 1 531 ? -31.577 9.861 31.601 1.00 80.62 531 ARG A N 1
ATOM 3957 C CA . ARG A 1 531 ? -30.904 10.863 32.434 1.00 80.62 531 ARG A CA 1
ATOM 3958 C C . ARG A 1 531 ? -31.075 12.249 31.811 1.00 80.62 531 ARG A C 1
ATOM 3960 O O . ARG A 1 531 ? -30.278 12.673 30.971 1.00 80.62 531 ARG A O 1
ATOM 3967 N N . THR A 1 532 ? -32.108 12.967 32.246 1.00 70.75 532 THR A N 1
ATOM 3968 C CA . THR A 1 532 ? -32.350 14.371 31.889 1.00 70.75 532 THR A CA 1
ATOM 3969 C C . THR A 1 532 ? -31.454 15.267 32.750 1.00 70.75 532 THR A C 1
ATOM 3971 O O . THR A 1 532 ? -31.717 15.463 33.935 1.00 70.75 532 THR A O 1
ATOM 3974 N N . GLY A 1 533 ? -30.353 15.767 32.191 1.00 66.31 533 GLY A N 1
ATOM 3975 C CA . GLY A 1 533 ? -29.403 16.619 32.925 1.00 66.31 533 GLY A CA 1
ATOM 3976 C C . GLY A 1 533 ? -27.929 16.308 32.677 1.00 66.31 533 GLY A C 1
ATOM 3977 O O . GLY A 1 533 ? -27.066 16.988 33.230 1.00 66.31 533 GLY A O 1
ATOM 3978 N N . ALA A 1 534 ? -27.621 15.316 31.835 1.00 69.75 534 ALA A N 1
ATOM 3979 C CA . ALA A 1 534 ? -26.268 15.162 31.320 1.00 69.75 534 ALA A CA 1
ATOM 3980 C C . ALA A 1 534 ? -25.877 16.436 30.544 1.00 69.75 534 ALA A C 1
ATOM 3982 O O . ALA A 1 534 ? -26.659 16.900 29.705 1.00 69.75 534 ALA A O 1
ATOM 3983 N N . PRO A 1 535 ? -24.703 17.026 30.816 1.00 79.12 535 PRO A N 1
ATOM 3984 C CA . PRO A 1 535 ? -24.279 18.226 30.120 1.00 79.12 535 PRO A CA 1
ATOM 3985 C C . PRO A 1 535 ? -24.099 17.920 28.626 1.00 79.12 535 PRO A C 1
ATOM 3987 O O . PRO A 1 535 ? -23.644 16.844 28.239 1.00 79.12 535 PRO A O 1
ATOM 3990 N N . VAL A 1 536 ? -24.504 18.873 27.790 1.00 87.62 536 VAL A N 1
ATOM 3991 C CA . VAL A 1 536 ? -24.521 18.779 26.325 1.00 87.62 536 VAL A CA 1
ATOM 3992 C C . VAL A 1 536 ? -23.583 19.806 25.719 1.00 87.62 536 VAL A C 1
ATOM 3994 O O . VAL A 1 536 ? -23.393 20.889 26.273 1.00 87.62 536 VAL A O 1
ATOM 3997 N N . LEU A 1 537 ? -23.008 19.458 24.572 1.00 89.44 537 LEU A N 1
ATOM 3998 C CA . LEU A 1 537 ? -22.105 20.318 23.819 1.00 89.44 537 LEU A CA 1
ATOM 3999 C C . LEU A 1 537 ? -22.843 20.901 22.615 1.00 89.44 537 LEU A C 1
ATOM 4001 O O . LEU A 1 537 ? -23.512 20.174 21.883 1.00 89.44 537 LEU A O 1
ATOM 4005 N N . ASP A 1 538 ? -22.736 22.213 22.411 1.00 91.31 538 ASP A N 1
ATOM 4006 C CA . ASP A 1 538 ? -23.328 22.838 21.229 1.00 91.31 538 ASP A CA 1
ATOM 4007 C C . ASP A 1 538 ? -22.481 22.516 19.992 1.00 91.31 538 ASP A C 1
ATOM 4009 O O . ASP A 1 538 ? -21.254 22.638 20.032 1.00 91.31 538 ASP A O 1
ATOM 4013 N N . ALA A 1 539 ? -23.130 22.116 18.900 1.00 87.00 539 ALA A N 1
ATOM 4014 C CA . ALA A 1 539 ? -22.488 21.730 17.642 1.00 87.00 539 ALA A CA 1
ATOM 4015 C C . ALA A 1 539 ? -21.621 22.860 17.052 1.00 87.00 539 ALA A C 1
ATOM 4017 O O . ALA A 1 539 ? -20.566 22.604 16.470 1.00 87.00 539 ALA A O 1
ATOM 4018 N N . GLY A 1 540 ? -22.024 24.115 17.276 1.00 86.94 540 GLY A N 1
ATOM 4019 C CA . GLY A 1 540 ? -21.269 25.311 16.894 1.00 86.94 540 GLY A CA 1
ATOM 4020 C C . GLY A 1 540 ? -20.165 25.726 17.874 1.00 86.94 540 GLY A C 1
ATOM 4021 O O . GLY A 1 540 ? -19.566 26.779 17.687 1.00 86.94 540 GLY A O 1
ATOM 4022 N N . THR A 1 541 ? -19.887 24.956 18.930 1.00 88.69 541 THR A N 1
ATOM 4023 C CA . THR A 1 541 ? -18.804 25.282 19.877 1.00 88.69 541 THR A CA 1
ATOM 4024 C C . THR A 1 541 ? -17.444 25.028 19.231 1.00 88.69 541 THR A C 1
ATOM 4026 O O . THR A 1 541 ? -17.264 24.027 18.536 1.00 88.69 541 THR A O 1
ATOM 4029 N N . HIS A 1 542 ? -16.464 25.891 19.496 1.00 88.50 542 HIS A N 1
ATOM 4030 C CA . HIS A 1 542 ? -15.087 25.679 19.054 1.00 88.50 542 HIS A CA 1
ATOM 4031 C C . HIS A 1 542 ? -14.384 24.558 19.827 1.00 88.50 542 HIS A C 1
ATOM 4033 O O . HIS A 1 542 ? -14.621 24.331 21.018 1.00 88.50 542 HIS A O 1
ATOM 4039 N N . LEU A 1 543 ? -13.440 23.904 19.150 1.00 83.31 543 LEU A N 1
ATOM 4040 C CA . LEU A 1 543 ? -12.638 22.801 19.678 1.00 83.31 543 LEU A CA 1
ATOM 4041 C C . LEU A 1 543 ? -11.968 23.106 21.034 1.00 83.31 543 LEU A C 1
ATOM 4043 O O . LEU A 1 543 ? -11.972 22.272 21.941 1.00 83.31 543 LEU A O 1
ATOM 4047 N N . THR A 1 544 ? -11.424 24.312 21.204 1.00 82.44 544 THR A N 1
ATOM 4048 C CA . THR A 1 544 ? -10.743 24.742 22.438 1.00 82.44 544 THR A CA 1
ATOM 4049 C C . THR A 1 544 ? -11.667 24.808 23.647 1.00 82.44 544 THR A C 1
ATOM 4051 O O . THR A 1 544 ? -11.251 24.505 24.764 1.00 82.44 544 THR A O 1
ATOM 4054 N N . ASP A 1 545 ? -12.920 25.205 23.442 1.00 86.25 545 ASP A N 1
ATOM 4055 C CA . ASP A 1 545 ? -13.891 25.317 24.529 1.00 86.25 545 ASP A CA 1
ATOM 4056 C C . ASP A 1 545 ? -14.513 23.959 24.853 1.00 86.25 545 ASP A C 1
ATOM 4058 O O . ASP A 1 545 ? -14.752 23.657 26.024 1.00 86.25 545 ASP A O 1
ATOM 4062 N N . ALA A 1 546 ? -14.652 23.091 23.845 1.00 85.81 546 ALA A N 1
ATOM 4063 C CA . ALA A 1 546 ? -14.975 21.688 24.066 1.00 85.81 546 ALA A CA 1
ATOM 4064 C C . ALA A 1 546 ? -13.920 21.005 24.953 1.00 85.81 546 ALA A C 1
ATOM 4066 O O . ALA A 1 546 ? -14.286 20.327 25.912 1.00 85.81 546 ALA A O 1
ATOM 4067 N N . LEU A 1 547 ? -12.621 21.231 24.706 1.00 85.00 547 LEU A N 1
ATOM 4068 C CA . LEU A 1 547 ? -11.540 20.674 25.532 1.00 85.00 547 LEU A CA 1
ATOM 4069 C C . LEU A 1 547 ? -11.672 21.056 27.009 1.00 85.00 547 LEU A C 1
ATOM 4071 O O . LEU A 1 547 ? -11.644 20.170 27.864 1.00 85.00 547 LEU A O 1
ATOM 4075 N N . LYS A 1 548 ? -11.885 22.342 27.309 1.00 85.06 548 LYS A N 1
ATOM 4076 C CA . LYS A 1 548 ? -12.081 22.812 28.692 1.00 85.06 548 LYS A CA 1
ATOM 4077 C C . LYS A 1 548 ? -13.242 22.086 29.368 1.00 85.06 548 LYS A C 1
ATOM 4079 O O . LYS A 1 548 ? -13.142 21.708 30.533 1.00 85.06 548 LYS A O 1
ATOM 4084 N N . LEU A 1 549 ? -14.334 21.861 28.636 1.00 84.62 549 LEU A N 1
ATOM 4085 C CA . LEU A 1 549 ? -15.509 21.180 29.172 1.00 84.62 549 LEU A CA 1
ATOM 4086 C C . LEU A 1 549 ? -15.217 19.708 29.503 1.00 84.62 549 LEU A C 1
ATOM 4088 O O . LEU A 1 549 ? -15.613 19.224 30.566 1.00 84.62 549 LEU A O 1
ATOM 4092 N N . PHE A 1 550 ? -14.481 19.007 28.636 1.00 83.38 550 PHE A N 1
ATOM 4093 C CA . PHE A 1 550 ? -14.030 17.635 28.895 1.00 83.38 550 PHE A CA 1
ATOM 4094 C C . PHE A 1 550 ? -13.045 17.543 30.069 1.00 83.38 550 PHE A C 1
ATOM 4096 O O . PHE A 1 550 ? -13.073 16.559 30.810 1.00 83.38 550 PHE A O 1
ATOM 4103 N N . GLU A 1 551 ? -12.186 18.547 30.258 1.00 80.69 551 GLU A N 1
ATOM 4104 C CA . GLU A 1 551 ? -11.264 18.610 31.398 1.00 80.69 551 GLU A CA 1
ATOM 4105 C C . GLU A 1 551 ? -11.983 18.857 32.725 1.00 80.69 551 GLU A C 1
ATOM 4107 O O . GLU A 1 551 ? -11.617 18.247 33.723 1.00 80.69 551 GLU A O 1
ATOM 4112 N N . GLN A 1 552 ? -13.019 19.698 32.743 1.00 83.06 552 GLN A N 1
ATOM 4113 C CA . GLN A 1 552 ? -13.748 20.051 33.967 1.00 83.06 552 GLN A CA 1
ATOM 4114 C C . GLN A 1 552 ? -14.719 18.963 34.437 1.00 83.06 552 GLN A C 1
ATOM 4116 O O . GLN A 1 552 ? -14.911 18.771 35.634 1.00 83.06 552 GLN A O 1
ATOM 4121 N N . THR A 1 553 ? -15.369 18.275 33.500 1.00 78.81 553 THR A N 1
ATOM 4122 C CA . THR A 1 553 ? -16.442 17.313 33.813 1.00 78.81 553 THR A CA 1
ATOM 4123 C C . THR A 1 553 ? -15.965 15.866 33.882 1.00 78.81 553 THR A C 1
ATOM 4125 O O . THR A 1 553 ? -16.668 15.023 34.433 1.00 78.81 553 THR A O 1
ATOM 4128 N N . HIS A 1 554 ? -14.797 15.560 33.306 1.00 74.56 554 HIS A N 1
ATOM 4129 C CA . HIS A 1 554 ? -14.227 14.212 33.198 1.00 74.56 554 HIS A CA 1
ATOM 4130 C C . HIS A 1 554 ? -15.154 13.156 32.563 1.00 74.56 554 HIS A C 1
ATOM 4132 O O . HIS A 1 554 ? -14.926 11.953 32.718 1.00 74.56 554 HIS A O 1
ATOM 4138 N N . LEU A 1 555 ? -16.173 13.578 31.808 1.00 74.88 555 LEU A N 1
ATOM 4139 C CA . LEU A 1 555 ? -17.091 12.660 31.142 1.00 74.88 555 LEU A CA 1
ATOM 4140 C C . LEU A 1 555 ? -16.426 11.975 29.931 1.00 74.88 555 LEU A C 1
ATOM 4142 O O . LEU A 1 555 ? -15.614 12.584 29.227 1.00 74.88 555 LEU A O 1
ATOM 4146 N N . PRO A 1 556 ? -16.764 10.702 29.650 1.00 67.81 556 PRO A N 1
ATOM 4147 C CA . PRO A 1 556 ? -16.172 9.953 28.540 1.00 67.81 556 PRO A CA 1
ATOM 4148 C C . PRO A 1 556 ? -16.672 10.418 27.164 1.00 67.81 556 PRO A C 1
ATOM 4150 O O . PRO A 1 556 ? -15.959 10.275 26.165 1.00 67.81 556 PRO A O 1
ATOM 4153 N N . ALA A 1 557 ? -17.881 10.975 27.101 1.00 80.50 557 ALA A N 1
ATOM 4154 C CA . ALA A 1 557 ? -18.503 11.471 25.883 1.00 80.50 557 ALA A CA 1
ATOM 4155 C C . ALA A 1 557 ? -19.553 12.539 26.202 1.00 80.50 557 ALA A C 1
ATOM 4157 O O . ALA A 1 557 ? -20.139 12.529 27.285 1.00 80.50 557 ALA A O 1
ATOM 4158 N N . PHE A 1 558 ? -19.808 13.407 25.227 1.00 87.12 558 PHE A N 1
ATOM 4159 C CA . PHE A 1 558 ? -20.862 14.410 25.265 1.00 87.12 558 PHE A CA 1
ATOM 4160 C C . PHE A 1 558 ? -21.813 14.236 24.081 1.00 87.12 558 PHE A C 1
ATOM 4162 O O . PHE A 1 558 ? -21.342 14.076 22.950 1.00 87.12 558 PHE A O 1
ATOM 4169 N N . PRO A 1 559 ? -23.135 14.317 24.298 1.00 88.31 559 PRO A N 1
ATOM 4170 C CA . PRO A 1 559 ? -24.071 14.510 23.205 1.00 88.31 559 PRO A CA 1
ATOM 4171 C C . PRO A 1 559 ? -23.845 15.895 22.592 1.00 88.31 559 PRO A C 1
ATOM 4173 O O . PRO A 1 559 ? -23.640 16.879 23.309 1.00 88.31 559 PRO A O 1
ATOM 4176 N N . VAL A 1 560 ? -23.881 15.953 21.265 1.00 89.75 560 VAL A N 1
ATOM 4177 C CA . VAL A 1 560 ? -23.709 17.175 20.480 1.00 89.75 560 VAL A CA 1
ATOM 4178 C C . VAL A 1 560 ? -25.065 17.589 19.937 1.00 89.75 560 VAL A C 1
ATOM 4180 O O . VAL A 1 560 ? -25.740 16.794 19.284 1.00 89.75 560 VAL A O 1
ATOM 4183 N N . VAL A 1 561 ? -25.480 18.818 20.224 1.00 91.06 561 VAL A N 1
ATOM 4184 C CA . VAL A 1 561 ? -26.832 19.310 19.939 1.00 91.06 561 VAL A CA 1
ATOM 4185 C C . VAL A 1 561 ? -26.739 20.689 19.298 1.00 91.06 561 VAL A C 1
ATOM 4187 O O . VAL A 1 561 ? -25.918 21.502 19.705 1.00 91.06 561 VAL A O 1
ATOM 4190 N N . TRP A 1 562 ? -27.592 20.999 18.327 1.00 89.12 562 TRP A N 1
ATOM 4191 C CA . TRP A 1 562 ? -27.701 22.357 17.793 1.00 89.12 562 TRP A CA 1
ATOM 4192 C C . TRP A 1 562 ? -28.500 23.233 18.754 1.00 89.12 562 TRP A C 1
ATOM 4194 O O . TRP A 1 562 ? -29.725 23.110 18.818 1.00 89.12 562 TRP A O 1
ATOM 4204 N N . LYS A 1 563 ? -27.852 24.161 19.464 1.00 85.56 563 LYS A N 1
ATOM 4205 C CA . LYS A 1 563 ? -28.508 24.988 20.496 1.00 85.56 563 LYS A CA 1
ATOM 4206 C C . LYS A 1 563 ? -29.724 25.775 19.989 1.00 85.56 563 LYS A C 1
ATOM 4208 O O . LYS A 1 563 ? -30.682 25.960 20.731 1.00 85.56 563 LYS A O 1
ATOM 4213 N N . ASN A 1 564 ? -29.721 26.169 18.715 1.00 84.88 564 ASN A N 1
ATOM 4214 C CA . ASN A 1 564 ? -30.824 26.909 18.088 1.00 84.88 564 ASN A CA 1
ATOM 4215 C C . ASN A 1 564 ? -32.080 26.060 17.845 1.00 84.88 564 ASN A C 1
ATOM 4217 O O . ASN A 1 564 ? -33.177 26.603 17.790 1.00 84.88 564 ASN A O 1
ATOM 4221 N N . THR A 1 565 ? -31.927 24.748 17.647 1.00 84.56 565 THR A N 1
ATOM 4222 C CA . THR A 1 565 ? -33.043 23.851 17.288 1.00 84.56 565 THR A CA 1
ATOM 4223 C C . THR A 1 565 ? -33.318 22.779 18.338 1.00 84.56 565 THR A C 1
ATOM 4225 O O . THR A 1 565 ? -34.334 22.099 18.255 1.00 84.56 565 THR A O 1
ATOM 4228 N N . GLY A 1 566 ? -32.414 22.588 19.302 1.00 85.12 566 GLY A N 1
ATOM 4229 C CA . GLY A 1 566 ? -32.456 21.482 20.258 1.00 85.12 566 GLY A CA 1
ATOM 4230 C C . GLY A 1 566 ? -32.246 20.108 19.614 1.00 85.12 566 GLY A C 1
ATOM 4231 O O . GLY A 1 566 ? -32.451 19.092 20.276 1.00 85.12 566 GLY A O 1
ATOM 4232 N N . ARG A 1 567 ? -31.868 20.052 18.328 1.00 89.12 567 ARG A N 1
ATOM 4233 C CA . ARG A 1 567 ? -31.725 18.796 17.589 1.00 89.12 567 ARG A CA 1
ATOM 4234 C C . ARG A 1 567 ? -30.402 18.111 17.866 1.00 89.12 567 ARG A C 1
ATOM 4236 O O . ARG A 1 567 ? -29.360 18.765 17.849 1.00 89.12 567 ARG A O 1
ATOM 4243 N N . LEU A 1 568 ? -30.458 16.796 18.065 1.00 87.44 568 LEU A N 1
ATOM 4244 C CA . LEU A 1 568 ? -29.268 15.964 18.211 1.00 87.44 568 LEU A CA 1
ATOM 4245 C C . LEU A 1 568 ? -28.489 15.947 16.890 1.00 87.44 568 LEU A C 1
ATOM 4247 O O . LEU A 1 568 ? -29.021 15.554 15.855 1.00 87.44 568 LEU A O 1
ATOM 4251 N N . ASP A 1 569 ? -27.236 16.375 16.945 1.00 85.81 569 ASP A N 1
ATOM 4252 C CA . ASP A 1 569 ? -26.302 16.344 15.821 1.00 85.81 569 ASP A CA 1
ATOM 4253 C C . ASP A 1 569 ? -25.430 15.083 15.853 1.00 85.81 569 ASP A C 1
ATOM 4255 O O . ASP A 1 569 ? -25.091 14.529 14.810 1.00 85.81 569 ASP A O 1
ATOM 4259 N N . GLY A 1 570 ? -25.086 14.602 17.052 1.00 85.56 570 GLY A N 1
ATOM 4260 C CA . GLY A 1 570 ? -24.268 13.408 17.223 1.00 85.56 570 GLY A CA 1
ATOM 4261 C C . GLY A 1 570 ? -23.717 13.241 18.634 1.00 85.56 570 GLY A C 1
ATOM 4262 O O . GLY A 1 570 ? -24.290 13.713 19.614 1.00 85.56 570 GLY A O 1
ATOM 4263 N N . VAL A 1 571 ? -22.576 12.565 18.738 1.00 84.75 571 VAL A N 1
ATOM 4264 C CA . VAL A 1 571 ? -21.824 12.397 19.988 1.00 84.75 571 VAL A CA 1
ATOM 4265 C C . VAL A 1 571 ? -20.346 12.679 19.755 1.00 84.75 571 VAL A C 1
ATOM 4267 O O . VAL A 1 571 ? -19.768 12.243 18.758 1.00 84.75 571 VAL A O 1
ATOM 4270 N N . LEU A 1 572 ? -19.715 13.372 20.696 1.00 84.19 572 LEU A N 1
ATOM 4271 C CA . LEU A 1 572 ? -18.276 13.584 20.714 1.00 84.19 572 LEU A CA 1
ATOM 4272 C C . LEU A 1 572 ? -17.663 12.776 21.857 1.00 84.19 572 LEU A C 1
ATOM 4274 O O . LEU A 1 572 ? -18.044 12.931 23.015 1.00 84.19 572 LEU A O 1
ATOM 4278 N N . TYR A 1 573 ? -16.702 11.911 21.536 1.00 79.69 573 TYR A N 1
ATOM 4279 C CA . TYR A 1 573 ? -15.968 11.133 22.535 1.00 79.69 573 TYR A CA 1
ATOM 4280 C C . TYR A 1 573 ? -14.681 11.843 22.925 1.00 79.69 573 TYR A C 1
ATOM 4282 O O . TYR A 1 573 ? -13.969 12.373 22.069 1.00 79.69 573 TYR A O 1
ATOM 4290 N N . ARG A 1 574 ? -14.318 11.738 24.206 1.00 76.56 574 ARG A N 1
ATOM 4291 C CA . ARG A 1 574 ? -13.073 12.297 24.739 1.00 76.56 574 ARG A CA 1
ATOM 4292 C C . ARG A 1 574 ? -11.860 11.827 23.935 1.00 76.56 574 ARG A C 1
ATOM 4294 O O . ARG A 1 574 ? -11.038 12.629 23.518 1.00 76.56 574 ARG A O 1
ATOM 4301 N N . ASN A 1 575 ? -11.772 10.533 23.644 1.00 63.06 575 ASN A N 1
ATOM 4302 C CA . ASN A 1 575 ? -10.619 9.981 22.929 1.00 63.06 575 ASN A CA 1
ATOM 4303 C C . ASN A 1 575 ? -10.478 10.551 21.509 1.00 63.06 575 ASN A C 1
ATOM 4305 O O . ASN A 1 575 ? -9.360 10.806 21.077 1.00 63.06 575 ASN A O 1
ATOM 4309 N N . ALA A 1 576 ? -11.594 10.781 20.810 1.00 62.94 576 ALA A N 1
ATOM 4310 C CA . ALA A 1 576 ? -11.587 11.363 19.469 1.00 62.94 576 ALA A CA 1
ATOM 4311 C C . ALA A 1 576 ? -11.115 12.825 19.502 1.00 62.94 576 ALA A C 1
ATOM 4313 O O . ALA A 1 576 ? -10.248 13.210 18.723 1.00 62.94 576 ALA A O 1
ATOM 4314 N N . LEU A 1 577 ? -11.615 13.601 20.468 1.00 76.19 577 LEU A N 1
ATOM 4315 C CA . LEU A 1 577 ? -11.185 14.975 20.719 1.00 76.19 577 LEU A CA 1
ATOM 4316 C C . LEU A 1 577 ? -9.672 15.058 20.987 1.00 76.19 577 LEU A C 1
ATOM 4318 O O . LEU A 1 577 ? -8.956 15.786 20.306 1.00 76.19 577 LEU A O 1
ATOM 4322 N N . PHE A 1 578 ? -9.176 14.294 21.965 1.00 70.50 578 PHE A N 1
ATOM 4323 C CA . PHE A 1 578 ? -7.761 14.317 22.345 1.00 70.50 578 PHE A CA 1
ATOM 4324 C C . PHE A 1 578 ? -6.854 13.803 21.225 1.00 70.50 578 PHE A C 1
ATOM 4326 O O . PHE A 1 578 ? -5.761 14.339 21.045 1.00 70.50 578 PHE A O 1
ATOM 4333 N N . GLN A 1 579 ? -7.297 12.805 20.451 1.00 61.50 579 GLN A N 1
ATOM 4334 C CA . GLN A 1 579 ? -6.564 12.334 19.278 1.00 61.50 579 GLN A CA 1
ATOM 4335 C C . GLN A 1 579 ? -6.393 13.465 18.259 1.00 61.50 579 GLN A C 1
ATOM 4337 O O . GLN A 1 579 ? -5.265 13.768 17.880 1.00 61.50 579 GLN A O 1
ATOM 4342 N N . VAL A 1 580 ? -7.484 14.141 17.891 1.00 63.06 580 VAL A N 1
ATOM 4343 C CA . VAL A 1 580 ? -7.447 15.231 16.908 1.00 63.06 580 VAL A CA 1
ATOM 4344 C C . VAL A 1 580 ? -6.617 16.417 17.394 1.00 63.06 580 VAL A C 1
ATOM 4346 O O . VAL A 1 580 ? -5.804 16.932 16.634 1.00 63.06 580 VAL A O 1
ATOM 4349 N N . ILE A 1 581 ? -6.748 16.814 18.661 1.00 69.25 581 ILE A N 1
ATOM 4350 C CA . ILE A 1 581 ? -5.933 17.892 19.240 1.00 69.25 581 ILE A CA 1
ATOM 4351 C C . ILE A 1 581 ? -4.452 17.511 19.237 1.00 69.25 581 ILE A C 1
ATOM 4353 O O . ILE A 1 581 ? -3.609 18.321 18.869 1.00 69.25 581 ILE A O 1
ATOM 4357 N N . THR A 1 582 ? -4.115 16.267 19.585 1.00 61.78 582 THR A N 1
ATOM 4358 C CA . THR A 1 582 ? -2.726 15.783 19.526 1.00 61.78 582 THR A CA 1
ATOM 4359 C C . THR A 1 582 ? -2.174 15.861 18.103 1.00 61.78 582 THR A C 1
ATOM 4361 O O . THR A 1 582 ? -1.014 16.217 17.902 1.00 61.78 582 THR A O 1
ATOM 4364 N N . GLU A 1 583 ? -2.999 15.552 17.108 1.00 57.66 583 GLU A N 1
ATOM 4365 C CA . GLU A 1 583 ? -2.626 15.576 15.696 1.00 57.66 583 GLU A CA 1
ATOM 4366 C C . GLU A 1 583 ? -2.476 17.008 15.155 1.00 57.66 583 GLU A C 1
ATOM 4368 O O . GLU A 1 583 ? -1.501 17.307 14.464 1.00 57.66 583 GLU A O 1
ATOM 4373 N N . MET A 1 584 ? -3.362 17.925 15.557 1.00 63.78 584 MET A N 1
ATOM 4374 C CA . MET A 1 584 ? -3.268 19.357 15.249 1.00 63.78 584 MET A CA 1
ATOM 4375 C C . MET A 1 584 ? -2.063 20.016 15.927 1.00 63.78 584 MET A C 1
ATOM 4377 O O . MET A 1 584 ? -1.311 20.731 15.271 1.00 63.78 584 MET A O 1
ATOM 4381 N N . MET A 1 585 ? -1.799 19.716 17.202 1.00 63.12 585 MET A N 1
ATOM 4382 C CA . MET A 1 585 ? -0.620 20.226 17.911 1.00 63.12 585 MET A CA 1
ATOM 4383 C C . MET A 1 585 ? 0.683 19.732 17.278 1.00 63.12 585 MET A C 1
ATOM 4385 O O . MET A 1 585 ? 1.634 20.502 17.162 1.00 63.12 585 MET A O 1
ATOM 4389 N N . LYS A 1 586 ? 0.749 18.469 16.831 1.00 55.31 586 LYS A N 1
ATOM 4390 C CA . LYS A 1 586 ? 1.906 17.944 16.081 1.00 55.31 586 LYS A CA 1
ATOM 4391 C C . LYS A 1 586 ? 2.142 18.708 14.779 1.00 55.31 586 LYS A C 1
ATOM 4393 O O . LYS A 1 586 ? 3.295 18.900 14.399 1.00 55.31 586 LYS A O 1
ATOM 4398 N N . ARG A 1 587 ? 1.074 19.153 14.114 1.00 60.22 587 ARG A N 1
ATOM 4399 C CA . ARG A 1 587 ? 1.161 19.996 12.918 1.00 60.22 587 ARG A CA 1
ATOM 4400 C C . ARG A 1 587 ? 1.637 21.411 13.255 1.00 60.22 587 ARG A C 1
ATOM 4402 O O . ARG A 1 587 ? 2.596 21.866 12.643 1.00 60.22 587 ARG A O 1
ATOM 4409 N N . GLU A 1 588 ? 1.015 22.086 14.220 1.00 59.31 588 GLU A N 1
ATOM 4410 C CA . GLU A 1 588 ? 1.368 23.468 14.594 1.00 59.31 588 GLU A CA 1
ATOM 4411 C C . GLU A 1 588 ? 2.796 23.567 15.155 1.00 59.31 588 GLU A C 1
ATOM 4413 O O . GLU A 1 588 ? 3.545 24.474 14.795 1.00 59.31 588 GLU A O 1
ATOM 4418 N N . SER A 1 589 ? 3.232 22.567 15.931 1.00 50.72 589 SER A N 1
ATOM 4419 C CA . SER A 1 589 ? 4.618 22.440 16.417 1.00 50.72 589 SER A CA 1
ATOM 4420 C C . SER A 1 589 ? 5.629 22.183 15.286 1.00 50.72 589 SER A C 1
ATOM 4422 O O . SER A 1 589 ? 6.828 22.381 15.469 1.00 50.72 589 SER A O 1
ATOM 4424 N N . GLY A 1 590 ? 5.152 21.743 14.116 1.00 48.00 590 GLY A N 1
ATOM 4425 C CA . GLY A 1 590 ? 5.913 21.587 12.876 1.00 48.00 590 GLY A CA 1
ATOM 4426 C C . GLY A 1 590 ? 6.020 22.864 12.031 1.00 48.00 590 GLY A C 1
ATOM 4427 O O . GLY A 1 590 ? 6.630 22.812 10.965 1.00 48.00 590 GLY A O 1
ATOM 4428 N N . GLY A 1 591 ? 5.472 23.993 12.499 1.00 37.06 591 GLY A N 1
ATOM 4429 C CA . GLY A 1 591 ? 5.663 25.317 11.906 1.00 37.06 591 GLY A CA 1
ATOM 4430 C C . GLY A 1 591 ? 4.781 25.610 10.692 1.00 37.06 591 GLY A C 1
ATOM 4431 O O . GLY A 1 591 ? 5.292 25.811 9.594 1.00 37.06 591 GLY A O 1
ATOM 4432 N N . ASP A 1 592 ? 3.468 25.718 10.903 1.00 36.94 592 ASP A N 1
ATOM 4433 C CA . ASP A 1 592 ? 2.584 26.505 10.032 1.00 36.94 592 ASP A CA 1
ATOM 4434 C C . ASP A 1 592 ? 2.569 27.954 10.556 1.00 36.94 592 ASP A C 1
ATOM 4436 O O . ASP A 1 592 ? 1.714 28.354 11.341 1.00 36.94 592 ASP A O 1
ATOM 4440 N N . VAL A 1 593 ? 3.551 28.759 10.144 1.00 34.94 593 VAL A N 1
ATOM 4441 C CA . VAL A 1 593 ? 3.380 30.218 10.102 1.00 34.94 593 VAL A CA 1
ATOM 4442 C C . VAL A 1 593 ? 3.416 30.607 8.636 1.00 34.94 593 VAL A C 1
ATOM 4444 O O . VAL A 1 593 ? 4.477 30.763 8.035 1.00 34.94 593 VAL A O 1
ATOM 4447 N N . GLY A 1 594 ? 2.232 30.714 8.050 1.00 33.62 594 GLY A N 1
ATOM 4448 C CA . GLY A 1 594 ? 2.037 31.241 6.712 1.00 33.62 594 GLY A CA 1
ATOM 4449 C C . GLY A 1 594 ? 0.607 31.725 6.556 1.00 33.62 594 GLY A C 1
ATOM 4450 O O . GLY A 1 594 ? -0.309 30.908 6.474 1.00 33.62 594 GLY A O 1
ATOM 4451 N N . MET A 1 595 ? 0.447 33.051 6.520 1.00 27.80 595 MET A N 1
ATOM 4452 C CA . MET A 1 595 ? -0.526 33.651 5.605 1.00 27.80 595 MET A CA 1
ATOM 4453 C C . MET A 1 595 ? -0.244 33.192 4.174 1.00 27.80 595 MET A C 1
ATOM 4455 O O . MET A 1 595 ? 0.952 32.971 3.858 1.00 27.80 595 MET A O 1
#

Nearest PDB structures (foldseek):
  3nmo-assembly1_A  TM=8.490E-01  e=5.334E-18  Escherichia coli 042
  7rnx-assembly1_B  TM=8.387E-01  e=6.630E-18  Escherichia coli
  2htk-assembly1_B  TM=8.371E-01  e=2.053E-17  Escherichia coli
  2hlf-assembly1_B  TM=8.266E-01  e=3.773E-17  Escherichia coli
  3det-assembly1_A  TM=8.315E-01  e=9.002E-17  Escherichia coli K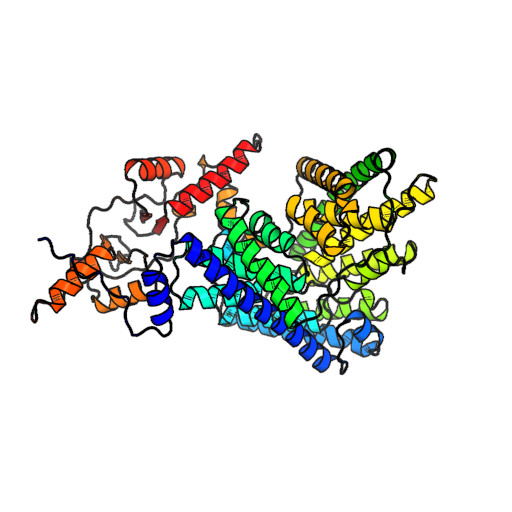-12

Mean predicted aligned error: 13.18 Å

Foldseek 3Di:
DDDDDDDDQDDPPAPCSVVVVVCVVVVPDPLNVLLVLLLVLLLQLLVQLVVLLVLLQVLLCVLQVDRDSDQLVSLVPGDLVSLQVLLLVLLLVLLVLVLVLCVPPNPQQAFLLQCQQFNLLAHDQPSVVSNLVSLSSNQSSFALFANQSSQLRRSLSVQLVVCVSVVDGSVSSSLSSLSSSLSSNCSRQVFLQLSLLCSQCQRHVHDDCSSSVSSSSSSVSSNVSCVVPHDNDFLAAADDDDDDQDPCLVLLLVLLLVLLVVLLVLLVLLVVLQVPLQDDSVCLSVLSSVLSNLLSNLCSVPSCLTHHNSVVLNCQRVVVDDLVRLVVSLVSNSVSNSSNSNSVNDHHCLSVQLSNQLSSQLNSLVVCVVVVHPSPPNNLSSLLSSLSNNCLQSVRNVSSLSSSCRSHVPPVSSNSNNSSNVSNSVSSVVVVRDHSCVVVPVVHLVVQLPDQLQPHFQLSLFDQDAAEDEQQAFLVSVVVSCVVPPQGWYWYAHPQQATQATAGPVLSVVVVVVCVVDPPDDGHGNNNRGPRPQDAAERRHGLVVVVVVCVVPVDQKHFYAHPVRNHTRHMHGPVSSVSSVVSSVVVVVVDPPDD

Secondary structure (DSSP, 8-state):
--PPP---PPPTTSTTHHHHHHHHHTT--HHHHHHHHHHHHHHHHHHHHHHHHHHHHHHHHHHHS---S-HHHHHHHS-HHHHHHHHHHHHHHHHHHHHHHHHHSTT----HHHHHHTS-S---HHHHHHHHHHHHHHHHTT-SSBSHHHHHHHHHHHHHHHHHHTT--HHHHHHHHHHHHHHHHHHHHS-HHHHHHIIIIIIS----HHHHHHHHHHHHHHHHHHHHHS----SS--------HHHHHHHHHHHHHHHHHHHHHHHHHHHHHHHHH---GGGHHHHHHHHHHHHHHHHHH-GGGSSSSHHHHHHHHTT-S-HHHHHHHHHHHHHHHHHHHHTT---BSHHHHHHHHHHHHHHHHHHHHHTTSS---HHHHHHHHHHHHHHHHHT-HHHHHHHHHHHHT-GGGHHHHHHHHHHHHHHHHHTTPPPTTHHHHTTSTHHHHTS-GGG-BHHHHSB----EE-TT-BHHHHHHHHHHSTTPPEEEE-TTSBEEEEE-HHHHHHHHHHHHHSTT----BTGGG-BTT---EETT-BHHHHHHHHHHH--SEEEEEETTTTEEEEEEEHHHHHHHHHHHHHHHTT-----

Sequence (595 aa):
MNSPLPQSQPPDSVWYGWILKLFHHWKVGERQVTYVWAVLVGMVGSCMSLFFEWMVEVIQWMLTGIWSDSRVGTFSLVEPEWRMFIPVAGGLVAGCILLFLKKRMPGQATEYMEAMSIGNGLIKFRASALKVFSAAWSIASGAAIGKEGPIIQSSALIASTVGQRLHVSIPRLRLLVGCGAAAGFTTAFHAPFSGCLFVSEIIIGTVSMDILAPLLIASCTGFVMLHLLGDPSPLYSSPFESFTVFSQSLWCIALGAAAAVAARGWVSLLDAAARYLNGRQSLLPLRLAAAGLVVGILAVFYPEVVGNGQALITGLVHEDYGTREALVLLLVKVSAVAVVFGCGTVGGAMTPTLYVGSMVGFIFSTVLTSLGMEGNHTVAYAMVGMASFFAVAAQAPLTALVMVVEFSMSGQMIYPLLIGVVSAYGTGKLIRARSMYTASLAGSPASVVSLPMAQVHVHDLARHVVPQVAPDASLDDVSSLMLRNPGDLVFVVNKDGTYEGAIYPEDFLAVRRQMEERKGAAPADAGSLVRTGAPVLDAGTHLTDALKLFEQTHLPAFPVVWKNTGRLDGVLYRNALFQVITEMMKRESGGDVGM

Solvent-accessible surface area (backbone atoms only — not comparable to full-atom values): 29607 Å² total; per-residue (Å²): 137,85,78,80,76,87,76,83,74,77,67,84,89,41,100,58,39,68,59,54,52,52,41,61,75,66,69,61,49,75,68,57,55,49,44,54,48,14,38,54,26,0,44,54,4,17,54,41,23,54,50,49,51,53,50,20,45,52,51,23,21,76,71,68,76,52,86,60,95,46,62,37,63,49,46,64,71,46,56,59,69,53,36,27,50,38,12,22,51,20,14,28,54,17,21,46,45,51,49,48,44,49,74,76,45,64,95,42,54,56,50,56,57,39,17,50,60,72,45,60,18,69,38,45,63,73,46,34,50,50,52,39,51,21,22,37,34,26,43,33,29,37,35,38,35,14,65,53,44,44,26,18,39,46,2,18,36,51,18,16,48,52,30,60,76,67,66,53,55,51,74,55,22,25,51,37,15,43,7,0,28,5,0,6,38,2,46,73,57,73,24,30,69,27,13,19,35,39,38,26,50,65,41,60,66,52,86,45,69,88,57,44,51,35,17,37,47,0,0,48,33,2,43,50,45,32,57,74,76,53,81,72,73,70,80,33,78,58,80,92,74,90,78,62,71,72,79,49,46,60,54,29,35,52,45,6,39,51,23,14,56,50,23,42,51,50,43,53,45,42,53,48,27,33,64,73,50,51,66,68,70,92,44,37,24,61,40,24,18,50,34,14,37,55,45,9,57,47,28,54,80,38,30,67,46,31,29,31,31,60,70,56,45,40,35,54,49,70,61,74,58,55,75,70,54,49,53,51,51,50,55,53,35,53,52,38,29,28,46,35,51,5,39,66,55,64,55,16,65,59,48,46,45,33,34,54,13,23,49,53,12,35,52,49,16,54,52,32,40,75,71,74,45,99,18,92,47,41,51,61,33,14,51,23,15,17,21,3,11,33,8,22,27,56,65,27,51,69,29,23,45,45,38,51,34,48,30,42,70,39,75,81,51,51,61,56,29,47,46,4,20,52,36,0,38,55,41,16,59,77,70,63,48,60,39,64,58,47,71,69,41,57,89,39,62,58,61,54,63,70,44,61,70,85,76,33,34,38,55,73,66,31,44,58,87,64,55,68,42,44,43,84,32,47,54,65,57,54,48,53,48,39,71,74,38,75,91,53,64,38,34,32,29,46,97,90,42,32,55,64,31,39,35,48,68,70,58,54,53,53,52,51,52,51,49,71,72,41,84,83,65,80,86,63,34,42,51,81,56,42,47,70,79,70,76,69,40,46,28,85,36,42,44,70,61,52,49,54,50,44,68,75,65,67,51,69,58,34,49,22,24,35,77,92,71,43,26,59,54,25,37,36,43,45,67,60,53,53,51,51,51,54,54,39,50,57,48,54,77,66,63,79,83,73,134

pLDDT: mean 83.07, std 15.03, range [27.8, 98.38]